Protein AF-A0A2I0R253-F1 (afdb_monomer_lite)

InterPro domains:
  IPR006935 Helicase/UvrB, N-terminal [PF04851] (423-571)
  IPR014001 Helicase superfamily 1/2, ATP-binding domain [PS51192] (435-588)
  IPR014001 Helicase superfamily 1/2, ATP-binding domain [SM00487] (406-597)
  IPR027417 P-loop containing nucleoside triphosphate hydrolase [G3DSA:3.40.50.300] (414-588)
  IPR027417 P-loop containing nucleoside triphosphate hydrolase [SSF52540] (399-573)

Sequence (637 aa):
MSNGITPIVQTYYEISEVKHKEVSSSLDYSDQVFTYLKSMRSAKGMELISLDKLEQLINKYSNADGGKLKDRCLLKGLYKDNFNGADCYKNVPYLFFDIDVKDKDKKKENAHLLRSKTNQIIFEELQKVSVICWRSNSGHGIAGVLYVPQLANYLENDKDLHLQVGKRITSYLSEYLHNVTGIERITFDNAQSKFRQVRFLAQQKEQRFLNSNPFEFTYKVDEKIKTFDNGVKKYKPTNYKGAYGTLTAQFDNDNNILSIAQRCGFSVVLSSGNKVRIKHPFTTSSTSGVIDEAQNVYFNHSGSFSEQKAFSPSQLLCYCELNNDWNEFYKHLNELGYKEEQPTKEAVKSTAKSLLDELKNVNNEDKASEIIFKHCYDLQTLSNEQKQNFIKENCPSDNLKKFFKAYLKLTDYRISYDKSFTIKNYVAEQLESVLNYVDKHNKIILRAETGKGKTTAFIRDFHKYRPDQRLLILLPLTIILEQNRKEYGNKAIYLDGFSDDFEHEDAKTANLVLATYEQGAKLLELSKFDCIVVDEVHQLITANSFKSDAISNLTPHLNSSKVIGLTGTPNAIFKAIGYKLVNIDVAKPKKTKAEIRFSNCAPFDLALSHLKQLTGKALIRLNDIKGIEILKSNWLR

Structure (mmCIF, N/CA/C/O backbone):
data_AF-A0A2I0R253-F1
#
_entry.id   AF-A0A2I0R253-F1
#
loop_
_atom_site.group_PDB
_atom_site.id
_atom_site.type_symbol
_atom_site.label_atom_id
_atom_site.label_alt_id
_atom_site.label_comp_id
_atom_site.label_asym_id
_atom_site.label_entity_id
_atom_site.label_seq_id
_atom_site.pdbx_PDB_ins_code
_atom_site.Cartn_x
_atom_site.Cartn_y
_atom_site.Cartn_z
_atom_site.occupancy
_atom_site.B_iso_or_equiv
_atom_site.auth_seq_id
_atom_site.auth_comp_id
_atom_site.auth_asym_id
_atom_site.auth_atom_id
_atom_site.pdbx_PDB_model_num
ATOM 1 N N . MET A 1 1 ? -11.952 30.105 -5.717 1.00 56.53 1 MET A N 1
ATOM 2 C CA . MET A 1 1 ? -10.770 29.259 -5.449 1.00 56.53 1 MET A CA 1
ATOM 3 C C . MET A 1 1 ? -10.749 27.973 -6.283 1.00 56.53 1 MET A C 1
ATOM 5 O O . MET A 1 1 ? -9.681 27.416 -6.423 1.00 56.53 1 MET A O 1
ATOM 9 N N . SER A 1 2 ? -11.832 27.553 -6.955 1.00 47.84 2 SER A N 1
ATOM 10 C CA . SER A 1 2 ? -11.851 26.341 -7.805 1.00 47.84 2 SER A CA 1
ATOM 11 C C . SER A 1 2 ? -11.497 26.546 -9.292 1.00 47.84 2 SER A C 1
ATOM 13 O O . SER A 1 2 ? -11.591 25.604 -10.084 1.00 47.84 2 SER A O 1
ATOM 15 N N . ASN A 1 3 ? -11.079 27.752 -9.697 1.00 48.84 3 ASN A N 1
ATOM 16 C CA . ASN A 1 3 ? -10.739 28.075 -11.088 1.00 48.84 3 ASN A CA 1
ATOM 17 C C . ASN A 1 3 ? -9.392 27.435 -11.472 1.00 48.84 3 ASN A C 1
ATOM 19 O O . ASN A 1 3 ? -8.364 28.103 -11.478 1.00 48.84 3 ASN A O 1
ATOM 23 N N . GLY A 1 4 ? -9.388 26.129 -11.745 1.00 63.00 4 GLY A N 1
ATOM 24 C CA . GLY A 1 4 ? -8.209 25.428 -12.266 1.00 63.00 4 GLY A CA 1
ATOM 25 C C . GLY A 1 4 ? -8.094 23.946 -11.914 1.00 63.00 4 GLY A C 1
ATOM 26 O O . GLY A 1 4 ? -7.240 23.265 -12.482 1.00 63.00 4 GLY A O 1
ATOM 27 N N . ILE A 1 5 ? -8.934 23.408 -11.021 1.00 82.88 5 ILE A N 1
ATOM 28 C CA . ILE A 1 5 ? -8.888 21.975 -10.700 1.00 82.88 5 ILE A CA 1
ATOM 29 C C . ILE A 1 5 ? -9.599 21.193 -11.798 1.00 82.88 5 ILE A C 1
ATOM 31 O O . ILE A 1 5 ? -10.815 21.278 -11.955 1.00 82.88 5 ILE A O 1
ATOM 35 N N . THR A 1 6 ? -8.824 20.399 -12.534 1.00 87.44 6 THR A N 1
ATOM 36 C CA . THR A 1 6 ? -9.344 19.388 -13.458 1.00 87.44 6 THR A CA 1
ATOM 37 C C . THR A 1 6 ? -9.186 18.015 -12.803 1.00 87.44 6 THR A C 1
ATOM 39 O O . THR A 1 6 ? -8.048 17.571 -12.608 1.00 87.44 6 THR A O 1
ATOM 42 N N . PRO A 1 7 ? -10.286 17.355 -12.401 1.00 90.25 7 PRO A N 1
ATOM 43 C CA . PRO A 1 7 ? -10.220 16.059 -11.736 1.00 90.25 7 PRO A CA 1
ATOM 44 C C . PRO A 1 7 ? -9.782 14.949 -12.696 1.00 90.25 7 PRO A C 1
ATOM 46 O O . PRO A 1 7 ? -10.374 14.765 -13.754 1.00 90.25 7 PRO A O 1
ATOM 49 N N . ILE A 1 8 ? -8.787 14.158 -12.299 1.00 90.81 8 ILE A N 1
ATOM 50 C CA . ILE A 1 8 ? -8.422 12.901 -12.962 1.00 90.81 8 ILE A CA 1
ATOM 51 C C . ILE A 1 8 ? -8.768 11.745 -12.033 1.00 90.81 8 ILE A C 1
ATOM 53 O O . ILE A 1 8 ? -8.298 11.705 -10.891 1.00 90.81 8 ILE A O 1
ATOM 57 N N . VAL A 1 9 ? -9.551 10.790 -12.536 1.00 92.38 9 VAL A N 1
ATOM 58 C CA . VAL A 1 9 ? -9.812 9.523 -11.845 1.00 92.38 9 VAL A CA 1
ATOM 59 C C . VAL A 1 9 ? -8.498 8.773 -11.669 1.00 92.38 9 VAL A C 1
ATOM 61 O O . VAL A 1 9 ? -7.726 8.602 -12.608 1.00 92.38 9 VAL A O 1
ATOM 64 N N . GLN A 1 10 ? -8.229 8.315 -10.453 1.00 89.50 10 GLN A N 1
ATOM 65 C CA . GLN A 1 10 ? -7.072 7.471 -10.203 1.00 89.50 10 GLN A CA 1
ATOM 66 C C . GLN A 1 10 ? -7.415 6.013 -10.517 1.00 89.50 10 GLN A C 1
ATOM 68 O O . GLN A 1 10 ? -8.317 5.451 -9.898 1.00 89.50 10 GLN A O 1
ATOM 73 N N . THR A 1 11 ? -6.661 5.385 -11.417 1.00 89.62 11 THR A N 1
ATOM 74 C CA . THR A 1 11 ? -6.811 3.965 -11.764 1.00 89.62 11 THR A CA 1
ATOM 75 C C . THR A 1 11 ? -5.586 3.144 -11.355 1.00 89.62 11 THR A C 1
ATOM 77 O O . THR A 1 11 ? -4.558 3.677 -10.913 1.00 89.62 11 THR A O 1
ATOM 80 N N . TYR A 1 12 ? -5.731 1.824 -11.401 1.00 87.69 12 TYR A N 1
ATOM 81 C CA . TYR A 1 12 ? -4.661 0.840 -11.297 1.00 87.69 12 TYR A CA 1
ATOM 82 C C . TYR A 1 12 ? -5.039 -0.401 -12.111 1.00 87.69 12 TYR A C 1
ATOM 84 O O . TYR A 1 12 ? -6.218 -0.636 -12.362 1.00 87.69 12 TYR A O 1
ATOM 92 N N . TYR A 1 13 ? -4.055 -1.207 -12.500 1.00 88.25 13 TYR A N 1
ATOM 93 C CA . TYR A 1 13 ? -4.308 -2.476 -13.177 1.00 88.25 13 TYR A CA 1
ATOM 94 C C . TYR A 1 13 ? -4.310 -3.623 -12.173 1.00 88.25 13 TYR A C 1
ATOM 96 O O . TYR A 1 13 ? -3.423 -3.723 -11.324 1.00 88.25 13 TYR A O 1
ATOM 104 N N . GLU A 1 14 ? -5.290 -4.508 -12.288 1.00 90.81 14 GLU A N 1
ATOM 105 C CA . GLU A 1 14 ? -5.308 -5.788 -11.599 1.00 90.81 14 GLU A CA 1
ATOM 106 C C . GLU A 1 14 ? -4.991 -6.898 -12.598 1.00 90.81 14 GLU A C 1
ATOM 108 O O . GLU A 1 14 ? -5.685 -7.058 -13.601 1.00 90.81 14 GLU A O 1
ATOM 113 N N . ILE A 1 15 ? -3.922 -7.649 -12.322 1.00 94.19 15 ILE A N 1
ATOM 114 C CA . ILE A 1 15 ? -3.500 -8.787 -13.139 1.00 94.19 15 ILE A CA 1
ATOM 115 C C . ILE A 1 15 ? -3.883 -10.069 -12.405 1.00 94.19 15 ILE A C 1
ATOM 117 O O . ILE A 1 15 ? -3.300 -10.418 -11.368 1.00 94.19 15 ILE A O 1
ATOM 121 N N . SER A 1 16 ? -4.870 -10.764 -12.955 1.00 92.25 16 SER A N 1
ATOM 122 C CA . SER A 1 16 ? -5.490 -11.958 -12.384 1.00 92.25 16 SER A CA 1
ATOM 123 C C . SER A 1 16 ? -5.415 -13.138 -13.357 1.00 92.25 16 SER A C 1
ATOM 125 O O . SER A 1 16 ? -4.936 -13.004 -14.485 1.00 92.25 16 SER A O 1
ATOM 127 N N . GLU A 1 17 ? -5.828 -14.317 -12.881 1.00 92.75 17 GLU A N 1
ATOM 128 C CA . GLU A 1 17 ? -5.957 -15.539 -13.693 1.00 92.75 17 GLU A CA 1
ATOM 129 C C . GLU A 1 17 ? -4.702 -15.899 -14.506 1.00 92.75 17 GLU A C 1
ATOM 131 O O . GLU A 1 17 ? -4.796 -16.427 -15.614 1.00 92.75 17 GLU A O 1
ATOM 136 N N . VAL A 1 18 ? -3.513 -15.619 -13.958 1.00 95.88 18 VAL A N 1
ATOM 137 C CA . VAL A 1 18 ? -2.270 -16.069 -14.588 1.00 95.88 18 VAL A CA 1
ATOM 138 C C . VAL A 1 18 ? -2.253 -17.590 -14.569 1.00 95.88 18 VAL A C 1
ATOM 140 O O . VAL A 1 18 ? -2.312 -18.204 -13.503 1.00 95.88 18 VAL A O 1
ATOM 143 N N . LYS A 1 19 ? -2.194 -18.183 -15.755 1.00 96.12 19 LYS A N 1
ATOM 144 C CA . LYS A 1 19 ? -2.191 -19.629 -15.963 1.00 96.12 19 LYS A CA 1
ATOM 145 C C . LYS A 1 19 ? -1.259 -19.991 -17.106 1.00 96.12 19 LYS A C 1
ATOM 147 O O . LYS A 1 19 ? -0.932 -19.149 -17.944 1.00 96.12 19 LYS A O 1
ATOM 152 N N . HIS A 1 20 ? -0.868 -21.255 -17.140 1.00 96.50 20 HIS A N 1
ATOM 153 C CA . HIS A 1 20 ? -0.091 -21.824 -18.227 1.00 96.50 20 HIS A CA 1
ATOM 154 C C . HIS A 1 20 ? -0.784 -23.063 -18.792 1.00 96.50 20 HIS A C 1
ATOM 156 O O . HIS A 1 20 ? -1.623 -23.679 -18.134 1.00 96.50 20 HIS A O 1
ATOM 162 N N . LYS A 1 21 ? -0.409 -23.412 -20.015 1.00 94.88 21 LYS A N 1
ATOM 163 C CA . LYS A 1 21 ? -0.632 -24.714 -20.647 1.00 94.88 21 LYS A CA 1
ATOM 164 C C . LYS A 1 21 ? 0.571 -24.998 -21.544 1.00 94.88 21 LYS A C 1
ATOM 166 O O . LYS A 1 21 ? 1.230 -24.052 -21.971 1.00 94.88 21 LYS A O 1
ATOM 171 N N . GLU A 1 22 ? 0.848 -26.254 -21.855 1.00 92.25 22 GLU A N 1
ATOM 172 C CA . GLU A 1 22 ? 1.764 -26.561 -22.958 1.00 92.25 22 GLU A CA 1
ATOM 173 C C . GLU A 1 22 ? 1.151 -26.081 -24.279 1.00 92.25 22 GLU A C 1
ATOM 175 O O . GLU A 1 22 ? -0.074 -26.116 -24.461 1.00 92.25 22 GLU A O 1
ATOM 180 N N . VAL A 1 23 ? 1.989 -25.579 -25.188 1.00 90.62 23 VAL A N 1
ATOM 181 C CA . VAL A 1 23 ? 1.522 -25.204 -26.527 1.00 90.62 23 VAL A CA 1
ATOM 182 C C . VAL A 1 23 ? 0.956 -26.429 -27.249 1.00 90.62 23 VAL A C 1
ATOM 184 O O . VAL A 1 23 ? 1.526 -27.515 -27.220 1.00 90.62 23 VAL A O 1
ATOM 187 N N . SER A 1 24 ? -0.187 -26.257 -27.914 1.00 77.50 24 SER A N 1
ATOM 188 C CA . SER A 1 24 ? -0.878 -27.346 -28.623 1.00 77.50 24 SER A CA 1
ATOM 189 C C . SER A 1 24 ? -0.241 -27.713 -29.966 1.00 77.50 24 SER A C 1
ATOM 191 O O . SER A 1 24 ? -0.562 -28.748 -30.542 1.00 77.50 24 SER A O 1
ATOM 193 N N . SER A 1 25 ? 0.619 -26.845 -30.492 1.00 79.25 25 SER A N 1
ATOM 194 C CA . SER A 1 25 ? 1.336 -27.013 -31.754 1.00 79.25 25 SER A CA 1
ATOM 195 C C . SER A 1 25 ? 2.711 -26.372 -31.633 1.00 79.25 25 SER A C 1
ATOM 197 O O . SER A 1 25 ? 2.841 -25.328 -30.989 1.00 79.25 25 SER A O 1
ATOM 199 N N . SER A 1 26 ? 3.712 -26.966 -32.284 1.00 80.06 26 SER A N 1
ATOM 200 C CA . SER A 1 26 ? 5.068 -26.422 -32.332 1.00 80.06 26 SER A CA 1
ATOM 201 C C . SER A 1 26 ? 5.053 -24.976 -32.823 1.00 80.06 26 SER A C 1
ATOM 203 O O . SER A 1 26 ? 4.457 -24.676 -33.860 1.00 80.06 26 SER A O 1
ATOM 205 N N . LEU A 1 27 ? 5.707 -24.091 -32.076 1.00 87.38 27 LEU A N 1
ATOM 206 C CA . LEU A 1 27 ? 5.866 -22.693 -32.459 1.00 87.38 27 LEU A CA 1
ATOM 207 C C . LEU A 1 27 ? 6.841 -22.575 -33.639 1.00 87.38 27 LEU A C 1
ATOM 209 O O . LEU A 1 27 ? 7.847 -23.281 -33.686 1.00 87.38 27 LEU A O 1
ATOM 213 N N . ASP A 1 28 ? 6.557 -21.662 -34.569 1.00 88.50 28 ASP A N 1
ATOM 214 C CA . ASP A 1 28 ? 7.510 -21.289 -35.615 1.00 88.50 28 ASP A CA 1
ATOM 215 C C . ASP A 1 28 ? 8.568 -20.344 -35.028 1.00 88.50 28 ASP A C 1
ATOM 217 O O . ASP A 1 28 ? 8.261 -19.259 -34.528 1.00 88.50 28 ASP A O 1
ATOM 221 N N . TYR A 1 29 ? 9.824 -20.783 -35.059 1.00 94.31 29 TYR A N 1
ATOM 222 C CA . TYR A 1 29 ? 10.971 -20.054 -34.519 1.00 94.31 29 TYR A CA 1
ATOM 223 C C . TYR A 1 29 ? 11.793 -19.319 -35.577 1.00 94.31 29 TYR A C 1
ATOM 225 O O . TYR A 1 29 ? 12.778 -18.656 -35.221 1.00 94.31 29 TYR A O 1
ATOM 233 N N . SER A 1 30 ? 11.356 -19.365 -36.839 1.00 93.75 30 SER A N 1
ATOM 234 C CA . SER A 1 30 ? 12.007 -18.698 -37.966 1.00 93.75 30 SER A CA 1
ATOM 235 C C . SER A 1 30 ? 11.626 -17.218 -38.093 1.00 93.75 30 SER A C 1
ATOM 237 O O . SER A 1 30 ? 12.399 -16.426 -38.644 1.00 93.75 30 SER A O 1
ATOM 239 N N . ASP A 1 31 ? 10.499 -16.815 -37.503 1.00 92.56 31 ASP A N 1
ATOM 240 C CA . ASP A 1 31 ? 10.031 -15.432 -37.490 1.00 92.56 31 ASP A CA 1
ATOM 241 C C . ASP A 1 31 ? 11.003 -14.490 -36.769 1.00 92.56 31 ASP A C 1
ATOM 243 O O . ASP A 1 31 ? 11.542 -14.783 -35.697 1.00 92.56 31 ASP A O 1
ATOM 247 N N . GLN A 1 32 ? 11.190 -13.296 -37.334 1.00 95.81 32 GLN A N 1
ATOM 248 C CA . GLN A 1 32 ? 11.964 -12.237 -36.692 1.00 95.81 32 GLN A CA 1
ATOM 249 C C . GLN A 1 32 ? 11.194 -11.668 -35.502 1.00 95.81 32 GLN A C 1
ATOM 251 O O . GLN A 1 32 ? 10.124 -11.076 -35.655 1.00 95.81 32 GLN A O 1
ATOM 256 N N . VAL A 1 33 ? 11.765 -11.822 -34.307 1.00 95.19 33 VAL A N 1
ATOM 257 C CA . VAL A 1 33 ? 11.104 -11.464 -33.041 1.00 95.19 33 VAL A CA 1
ATOM 258 C C . VAL A 1 33 ? 11.994 -10.642 -32.108 1.00 95.19 33 VAL A C 1
ATOM 260 O O . VAL A 1 33 ? 11.506 -9.982 -31.190 1.00 95.19 33 VAL A O 1
ATOM 263 N N . PHE A 1 34 ? 13.303 -10.614 -32.347 1.00 96.69 34 PHE A N 1
ATOM 264 C CA . PHE A 1 34 ? 14.238 -9.827 -31.552 1.00 96.69 34 PHE A CA 1
ATOM 265 C C . PHE A 1 34 ? 15.106 -8.945 -32.424 1.00 96.69 34 PHE A C 1
ATOM 267 O O . PHE A 1 34 ? 15.284 -9.178 -33.616 1.00 96.69 34 PHE A O 1
ATOM 274 N N . THR A 1 35 ? 15.691 -7.939 -31.792 1.00 96.50 35 THR A N 1
ATOM 275 C CA . THR A 1 35 ? 16.674 -7.072 -32.424 1.00 96.50 35 THR A CA 1
ATOM 276 C C . THR A 1 35 ? 18.028 -7.286 -31.764 1.00 96.50 35 THR A C 1
ATOM 278 O O . THR A 1 35 ? 18.168 -7.159 -30.549 1.00 96.50 35 THR A O 1
ATOM 281 N N . TYR A 1 36 ? 19.041 -7.614 -32.552 1.00 94.75 36 TYR A N 1
ATOM 282 C CA . TYR A 1 36 ? 20.415 -7.779 -32.110 1.00 94.75 36 TYR A CA 1
ATOM 283 C C . TYR A 1 36 ? 21.228 -6.510 -32.366 1.00 94.75 36 TYR A C 1
ATOM 285 O O . TYR A 1 36 ? 21.250 -5.966 -33.471 1.00 94.75 36 TYR A O 1
ATOM 293 N N . LEU A 1 37 ? 21.932 -6.057 -31.333 1.00 91.12 37 LEU A N 1
ATOM 294 C CA . LEU A 1 37 ? 22.855 -4.935 -31.387 1.00 91.12 37 LEU A CA 1
ATOM 295 C C . LEU A 1 37 ? 24.295 -5.436 -31.315 1.00 91.12 37 LEU A C 1
ATOM 297 O O . LEU A 1 37 ? 24.712 -6.065 -30.337 1.00 91.12 37 LEU A O 1
ATOM 301 N N . LYS A 1 38 ? 25.101 -5.060 -32.315 1.00 86.31 38 LYS A N 1
ATOM 302 C CA . LYS A 1 38 ? 26.558 -5.272 -32.292 1.00 86.31 38 LYS A CA 1
ATOM 303 C C . LYS A 1 38 ? 27.256 -4.455 -31.198 1.00 86.31 38 LYS A C 1
ATOM 305 O O . LYS A 1 38 ? 28.363 -4.805 -30.805 1.00 86.31 38 LYS A O 1
ATOM 310 N N . SER A 1 39 ? 26.619 -3.386 -30.719 1.00 82.94 39 SER A N 1
ATOM 311 C CA . SER A 1 39 ? 27.032 -2.610 -29.552 1.00 82.94 39 SER A CA 1
ATOM 312 C C . SER A 1 39 ? 25.825 -1.895 -28.947 1.00 82.94 39 SER A C 1
ATOM 314 O O . SER A 1 39 ? 25.057 -1.263 -29.664 1.00 82.94 39 SER A O 1
ATOM 316 N N . MET A 1 40 ? 25.699 -1.901 -27.621 1.00 80.94 40 MET A N 1
ATOM 317 C CA . MET A 1 40 ? 24.656 -1.177 -26.886 1.00 80.94 40 MET A CA 1
ATOM 318 C C . MET A 1 40 ? 24.755 0.355 -27.034 1.00 80.94 40 MET A C 1
ATOM 320 O O . MET A 1 40 ? 23.851 1.076 -26.621 1.00 80.94 40 MET A O 1
ATOM 324 N N . ARG A 1 41 ? 25.852 0.867 -27.606 1.00 82.25 41 ARG A N 1
ATOM 325 C CA . ARG A 1 41 ? 26.111 2.307 -27.764 1.00 82.25 41 ARG A CA 1
ATOM 326 C C . ARG A 1 41 ? 25.705 2.858 -29.129 1.00 82.25 41 ARG A C 1
ATOM 328 O O . ARG A 1 41 ? 25.741 4.069 -29.313 1.00 82.25 41 ARG A O 1
ATOM 335 N N . SER A 1 42 ? 25.373 2.003 -30.096 1.00 82.88 42 SER A N 1
ATOM 336 C CA . SER A 1 42 ? 25.087 2.432 -31.465 1.00 82.88 42 SER A CA 1
ATOM 337 C C . SER A 1 42 ? 23.996 1.588 -32.108 1.00 82.88 42 SER A C 1
ATOM 339 O O . SER A 1 42 ? 24.012 0.366 -32.016 1.00 82.88 42 SER A O 1
ATOM 341 N N . ALA A 1 43 ? 23.088 2.248 -32.826 1.00 85.44 43 ALA A N 1
ATOM 342 C CA . ALA A 1 43 ? 22.110 1.587 -33.687 1.00 85.44 43 ALA A CA 1
ATOM 343 C C . ALA A 1 43 ? 22.735 1.080 -35.005 1.00 85.44 43 ALA A C 1
ATOM 345 O O . ALA A 1 43 ? 22.100 0.355 -35.769 1.00 85.44 43 ALA A O 1
ATOM 346 N N . LYS A 1 44 ? 23.996 1.439 -35.299 1.00 85.50 44 LYS A N 1
ATOM 347 C CA . LYS A 1 44 ? 24.677 1.026 -36.529 1.00 85.50 44 LYS A CA 1
ATOM 348 C C . LYS A 1 44 ? 24.918 -0.486 -36.525 1.00 85.50 44 LYS A C 1
ATOM 350 O O . LYS A 1 44 ? 25.606 -1.017 -35.656 1.00 85.50 44 LYS A O 1
ATOM 355 N N . GLY A 1 45 ? 24.406 -1.166 -37.550 1.00 84.12 45 GLY A N 1
ATOM 356 C CA . GLY A 1 45 ? 24.540 -2.619 -37.690 1.00 84.12 45 GLY A CA 1
ATOM 357 C C . GLY A 1 45 ? 23.579 -3.421 -36.811 1.00 84.12 45 GLY A C 1
ATOM 358 O O . GLY A 1 45 ? 23.890 -4.567 -36.490 1.00 84.12 45 GLY A O 1
ATOM 359 N N . MET A 1 46 ? 22.462 -2.804 -36.415 1.00 91.94 46 MET A N 1
ATOM 360 C CA . MET A 1 46 ? 21.298 -3.466 -35.836 1.00 91.94 46 MET A CA 1
ATOM 361 C C . MET A 1 46 ? 20.717 -4.497 -36.815 1.00 91.94 46 MET A C 1
ATOM 363 O O . MET A 1 46 ? 20.606 -4.224 -38.009 1.00 91.94 46 MET A O 1
ATOM 367 N N . GLU A 1 47 ? 20.367 -5.676 -36.310 1.00 94.94 47 GLU A N 1
ATOM 368 C CA . GLU A 1 47 ? 19.889 -6.811 -37.108 1.00 94.94 47 GLU A CA 1
ATOM 369 C C . GLU A 1 47 ? 18.624 -7.389 -36.471 1.00 94.94 47 GLU A C 1
ATOM 371 O O . GLU A 1 47 ? 18.597 -7.628 -35.265 1.00 94.94 47 GLU A O 1
ATOM 376 N N . LEU A 1 48 ? 17.575 -7.619 -37.260 1.00 96.56 48 LEU A N 1
ATOM 377 C CA . LEU A 1 48 ? 16.397 -8.349 -36.793 1.00 96.56 48 LEU A CA 1
ATOM 378 C C . LEU A 1 48 ? 16.694 -9.847 -36.856 1.00 96.56 48 LEU A C 1
ATOM 380 O O . LEU A 1 48 ? 17.150 -10.347 -37.883 1.00 96.56 48 LEU A O 1
ATOM 384 N N . ILE A 1 49 ? 16.449 -10.558 -35.761 1.00 97.12 49 ILE A N 1
ATOM 385 C CA . ILE A 1 49 ? 16.794 -11.969 -35.621 1.00 97.12 49 ILE A CA 1
ATOM 386 C C . ILE A 1 49 ? 15.594 -12.798 -35.162 1.00 97.12 49 ILE A C 1
ATOM 388 O O . ILE A 1 49 ? 14.697 -12.312 -34.464 1.00 97.12 49 ILE A O 1
ATOM 392 N N . SER A 1 50 ? 15.619 -14.070 -35.540 1.00 97.62 50 SER A N 1
ATOM 393 C CA . SER A 1 50 ? 14.663 -15.081 -35.108 1.00 97.62 50 SER A CA 1
ATOM 394 C C . SER A 1 50 ? 15.115 -15.808 -33.839 1.00 97.62 50 SER A C 1
ATOM 396 O O . SER A 1 50 ? 16.228 -15.593 -33.339 1.00 97.62 50 SER A O 1
ATOM 398 N N . LEU A 1 51 ? 14.259 -16.686 -33.316 1.00 96.56 51 LEU A N 1
ATOM 399 C CA . LEU A 1 51 ? 14.609 -17.565 -32.200 1.00 96.56 51 LEU A CA 1
ATOM 400 C C . LEU A 1 51 ? 15.656 -18.611 -32.607 1.00 96.56 51 LEU A C 1
ATOM 402 O O . LEU A 1 51 ? 16.594 -18.839 -31.842 1.00 96.56 51 LEU A O 1
ATOM 406 N N . ASP A 1 52 ? 15.591 -19.140 -33.832 1.00 96.56 52 ASP A N 1
ATOM 407 C CA . ASP A 1 52 ? 16.631 -20.034 -34.372 1.00 96.56 52 ASP A CA 1
ATOM 408 C C . ASP A 1 52 ? 18.002 -19.350 -34.379 1.00 96.56 52 ASP A C 1
ATOM 410 O O . ASP A 1 52 ? 19.032 -19.911 -33.987 1.00 96.56 52 ASP A O 1
ATOM 414 N N . LYS A 1 53 ? 18.027 -18.079 -34.794 1.00 96.50 53 LYS A N 1
ATOM 415 C CA . LYS A 1 53 ? 19.254 -17.286 -34.789 1.00 96.50 53 LYS A CA 1
ATOM 416 C C . LYS A 1 53 ? 19.737 -17.010 -33.366 1.00 96.50 53 LYS A C 1
ATOM 418 O O . LYS A 1 53 ? 20.948 -17.015 -33.138 1.00 96.50 53 LYS A O 1
ATOM 423 N N . LEU A 1 54 ? 18.828 -16.789 -32.413 1.00 95.75 54 LEU A N 1
ATOM 424 C CA . LEU A 1 54 ? 19.170 -16.640 -30.998 1.00 95.75 54 LEU A CA 1
ATOM 425 C C . LEU A 1 54 ? 19.846 -17.902 -30.445 1.00 95.75 54 LEU A C 1
ATOM 427 O O . LEU A 1 54 ? 20.892 -17.781 -29.806 1.00 95.75 54 LEU A O 1
ATOM 431 N N . GLU A 1 55 ? 19.309 -19.092 -30.717 1.00 96.75 55 GLU A N 1
ATOM 432 C CA . GLU A 1 55 ? 19.923 -20.360 -30.303 1.00 96.75 55 GLU A CA 1
ATOM 433 C C . GLU A 1 55 ? 21.361 -20.476 -30.836 1.00 96.75 55 GLU A C 1
ATOM 435 O O . GLU A 1 55 ? 22.306 -20.721 -30.078 1.00 96.75 55 GLU A O 1
ATOM 440 N N . GLN A 1 56 ? 21.558 -20.204 -32.132 1.00 96.00 56 GLN A N 1
ATOM 441 C CA . GLN A 1 56 ? 22.890 -20.205 -32.744 1.00 96.00 56 GLN A CA 1
ATOM 442 C C . GLN A 1 56 ? 23.837 -19.208 -32.069 1.00 96.00 56 GLN A C 1
ATOM 444 O O . GLN A 1 56 ? 25.009 -19.522 -31.856 1.00 96.00 56 GLN A O 1
ATOM 449 N N . LEU A 1 57 ? 23.355 -18.003 -31.750 1.00 93.31 57 LEU A N 1
ATOM 450 C CA . LEU A 1 57 ? 24.152 -16.978 -31.080 1.00 93.31 57 LEU A CA 1
ATOM 451 C C . LEU A 1 57 ? 24.529 -17.395 -29.655 1.00 93.31 57 LEU A C 1
ATOM 453 O O . LEU A 1 57 ? 25.679 -17.195 -29.276 1.00 93.31 57 LEU A O 1
ATOM 457 N N . ILE A 1 58 ? 23.609 -17.991 -28.888 1.00 93.75 58 ILE A N 1
ATOM 458 C CA . ILE A 1 58 ? 23.880 -18.506 -27.534 1.00 93.75 58 ILE A CA 1
ATOM 459 C C . ILE A 1 58 ? 24.981 -19.568 -27.583 1.00 93.75 58 ILE A C 1
ATOM 461 O O . ILE A 1 58 ? 25.949 -19.484 -26.829 1.00 93.75 58 ILE A O 1
ATOM 465 N N . ASN A 1 59 ? 24.864 -20.530 -28.500 1.00 95.25 59 ASN A N 1
ATOM 466 C CA . ASN A 1 59 ? 25.789 -21.659 -28.596 1.00 95.25 59 ASN A CA 1
ATOM 467 C C . ASN A 1 59 ? 27.165 -21.279 -29.158 1.00 95.25 59 ASN A C 1
ATOM 469 O O . ASN A 1 59 ? 28.165 -21.893 -28.797 1.00 95.25 59 ASN A O 1
ATOM 473 N N . LYS A 1 60 ? 27.239 -20.260 -30.024 1.00 91.69 60 LYS A N 1
ATOM 474 C CA . LYS A 1 60 ? 28.505 -19.763 -30.591 1.00 91.69 60 LYS A CA 1
ATOM 475 C C . LYS A 1 60 ? 29.171 -18.682 -29.738 1.00 91.69 60 LYS A C 1
ATOM 477 O O . LYS A 1 60 ? 30.287 -18.273 -30.053 1.00 91.69 60 LYS A O 1
ATOM 482 N N . TYR A 1 61 ? 28.509 -18.171 -28.699 1.00 88.31 61 TYR A N 1
ATOM 483 C CA . TYR A 1 61 ? 29.051 -17.071 -27.906 1.00 88.31 61 TYR A CA 1
ATOM 484 C C . TYR A 1 61 ? 30.302 -17.502 -27.130 1.00 88.31 61 TYR A C 1
ATOM 486 O O . TYR A 1 61 ? 30.256 -18.403 -26.293 1.00 88.31 61 TYR A O 1
ATOM 494 N N . SER A 1 62 ? 31.405 -16.780 -27.340 1.00 84.75 62 SER A N 1
ATOM 495 C CA . SER A 1 62 ? 32.660 -16.969 -26.614 1.00 84.75 62 SER A CA 1
ATOM 496 C C . SER A 1 62 ? 33.091 -15.692 -25.898 1.00 84.75 62 SER A C 1
ATOM 498 O O . SER A 1 62 ? 33.077 -14.597 -26.470 1.00 84.75 62 SER A O 1
ATOM 500 N N . ASN A 1 63 ? 33.537 -15.828 -24.643 1.00 80.56 63 ASN A N 1
ATOM 501 C CA . ASN A 1 63 ? 34.139 -14.712 -23.912 1.00 80.56 63 ASN A CA 1
ATOM 502 C C . ASN A 1 63 ? 35.493 -14.289 -24.510 1.00 80.56 63 ASN A C 1
ATOM 504 O O . ASN A 1 63 ? 35.872 -13.129 -24.348 1.00 80.56 63 ASN A O 1
ATOM 508 N N . ALA A 1 64 ? 36.180 -15.178 -25.243 1.00 73.88 64 ALA A N 1
ATOM 509 C CA . ALA A 1 64 ? 37.435 -14.866 -25.933 1.00 73.88 64 ALA A CA 1
ATOM 510 C C . ALA A 1 64 ? 37.264 -13.755 -26.985 1.00 73.88 64 ALA A C 1
ATOM 512 O O . ALA A 1 64 ? 38.180 -12.974 -27.224 1.00 73.88 64 ALA A O 1
ATOM 513 N N . ASP A 1 65 ? 36.051 -13.586 -27.520 1.00 66.31 65 ASP A N 1
ATOM 514 C CA . ASP A 1 65 ? 35.718 -12.508 -28.450 1.00 66.31 65 ASP A CA 1
ATOM 515 C C . ASP A 1 65 ? 35.480 -11.163 -27.743 1.00 66.31 65 ASP A C 1
ATOM 517 O O . ASP A 1 65 ? 34.731 -10.332 -28.254 1.00 66.31 65 ASP A O 1
ATOM 521 N N . GLY A 1 66 ? 36.059 -10.926 -26.566 1.00 65.06 66 GLY A N 1
ATOM 522 C CA . GLY A 1 66 ? 35.901 -9.693 -25.785 1.00 65.06 66 GLY A CA 1
ATOM 523 C C . GLY A 1 66 ? 34.673 -9.653 -24.866 1.00 65.06 66 GLY A C 1
ATOM 524 O O . GLY A 1 66 ? 34.412 -8.622 -24.255 1.00 65.06 66 GLY A O 1
ATOM 525 N N . GLY A 1 67 ? 33.916 -10.748 -24.737 1.00 69.00 67 GLY A N 1
ATOM 526 C CA . GLY A 1 67 ? 32.857 -10.910 -23.728 1.00 69.00 67 GLY A CA 1
ATOM 527 C C . GLY A 1 67 ? 31.883 -9.723 -23.605 1.00 69.00 67 GLY A C 1
ATOM 528 O O . GLY A 1 67 ? 31.365 -9.213 -24.606 1.00 69.00 67 GLY A O 1
ATOM 529 N N . LYS A 1 68 ? 31.648 -9.269 -22.362 1.00 60.75 68 LYS A N 1
ATOM 530 C CA . LYS A 1 68 ? 30.836 -8.074 -22.054 1.00 60.75 68 LYS A CA 1
ATOM 531 C C . LYS A 1 68 ? 31.453 -6.765 -22.569 1.00 60.75 68 LYS A C 1
ATOM 533 O O . LYS A 1 68 ? 30.705 -5.824 -22.776 1.00 60.75 68 LYS A O 1
ATOM 538 N N . LEU A 1 69 ? 32.765 -6.697 -22.823 1.00 58.41 69 LEU A N 1
ATOM 539 C CA . LEU A 1 69 ? 33.451 -5.465 -23.251 1.00 58.41 69 LEU A CA 1
ATOM 540 C C . LEU A 1 69 ? 33.062 -5.019 -24.668 1.00 58.41 69 LEU A C 1
ATOM 542 O O . LEU A 1 69 ? 33.221 -3.849 -25.002 1.00 58.41 69 LEU A O 1
ATOM 546 N N . LYS A 1 70 ? 32.535 -5.926 -25.503 1.00 68.50 70 LYS A N 1
ATOM 547 C CA . LYS A 1 70 ? 31.985 -5.564 -26.821 1.00 68.50 70 LYS A CA 1
ATOM 548 C C . LYS A 1 70 ? 30.561 -4.998 -26.759 1.00 68.50 70 LYS A C 1
ATOM 550 O O . LYS A 1 70 ? 30.034 -4.617 -27.797 1.00 68.50 70 LYS A O 1
ATOM 555 N N . ASP A 1 71 ? 29.930 -4.958 -25.581 1.00 73.06 71 ASP A N 1
ATOM 556 C CA . ASP A 1 71 ? 28.582 -4.415 -25.368 1.00 73.06 71 ASP A CA 1
ATOM 557 C C . ASP A 1 71 ? 27.504 -5.003 -26.320 1.00 73.06 71 ASP A C 1
ATOM 559 O O . ASP A 1 71 ? 26.506 -4.349 -26.605 1.00 73.06 71 ASP A O 1
ATOM 563 N N . ARG A 1 72 ? 27.680 -6.231 -26.837 1.00 85.56 72 ARG A N 1
ATOM 564 C CA . ARG A 1 72 ? 26.716 -6.898 -27.741 1.00 85.56 72 ARG A CA 1
ATOM 565 C C . ARG A 1 72 ? 25.483 -7.349 -26.966 1.00 85.56 72 ARG A C 1
ATOM 567 O O . ARG A 1 72 ? 25.631 -8.056 -25.969 1.00 85.56 72 ARG A O 1
ATOM 574 N N . CYS A 1 73 ? 24.284 -7.003 -27.424 1.00 89.19 73 CYS A N 1
ATOM 575 C CA . CYS A 1 73 ? 23.059 -7.338 -26.701 1.00 89.19 73 CYS A CA 1
ATOM 576 C C . CYS A 1 73 ? 21.857 -7.599 -27.608 1.00 89.19 73 CYS A C 1
ATOM 578 O O . CYS A 1 73 ? 21.841 -7.267 -28.790 1.00 89.19 73 CYS A O 1
ATOM 580 N N . LEU A 1 74 ? 20.851 -8.225 -27.015 1.00 92.75 74 LEU A N 1
ATOM 581 C CA . LEU A 1 74 ? 19.550 -8.511 -27.591 1.00 92.75 74 LEU A CA 1
ATOM 582 C C . LEU A 1 74 ? 18.526 -7.552 -27.004 1.00 92.75 74 LEU A C 1
ATOM 584 O O . LEU A 1 74 ? 18.559 -7.261 -25.804 1.00 92.75 74 LEU A O 1
ATOM 588 N N . LEU A 1 75 ? 17.597 -7.119 -27.841 1.00 93.94 75 LEU A N 1
ATOM 589 C CA . LEU A 1 75 ? 16.414 -6.374 -27.455 1.00 93.94 75 LEU A CA 1
ATOM 590 C C . LEU A 1 75 ? 15.174 -7.198 -27.769 1.00 93.94 75 LEU A C 1
ATOM 592 O O . LEU A 1 75 ? 15.029 -7.725 -28.875 1.00 93.94 75 LEU A O 1
ATOM 596 N N . LYS A 1 76 ? 14.268 -7.273 -26.794 1.00 94.62 76 LYS A N 1
ATOM 597 C CA . LYS A 1 76 ? 12.927 -7.814 -27.010 1.00 94.62 76 LYS A CA 1
ATOM 598 C C . LYS A 1 76 ? 12.129 -6.873 -27.912 1.00 94.62 76 LYS A C 1
ATOM 600 O O . LYS A 1 76 ? 11.889 -5.738 -27.512 1.00 94.62 76 LYS A O 1
ATOM 605 N N . GLY A 1 77 ? 11.656 -7.370 -29.053 1.00 95.62 77 GLY A N 1
ATOM 606 C CA . GLY A 1 77 ? 10.869 -6.598 -30.011 1.00 95.62 77 GLY A CA 1
ATOM 607 C C . GLY A 1 77 ? 11.661 -6.179 -31.245 1.00 95.62 77 GLY A C 1
ATOM 608 O O . GLY A 1 77 ? 12.878 -6.381 -31.339 1.00 95.62 77 GLY A O 1
ATOM 609 N N . LEU A 1 78 ? 10.944 -5.601 -32.204 1.00 96.25 78 LEU A N 1
ATOM 610 C CA . LEU A 1 78 ? 11.501 -5.105 -33.454 1.00 96.25 78 LEU A CA 1
ATOM 611 C C . LEU A 1 78 ? 11.655 -3.590 -33.373 1.00 96.25 78 LEU A C 1
ATOM 613 O O . LEU A 1 78 ? 10.679 -2.858 -33.187 1.00 96.25 78 LEU A O 1
ATOM 617 N N . TYR A 1 79 ? 12.895 -3.135 -33.514 1.00 94.81 79 TYR A N 1
ATOM 618 C CA . TYR A 1 79 ? 13.258 -1.725 -33.447 1.00 94.81 79 TYR A CA 1
ATOM 619 C C . TYR A 1 79 ? 13.653 -1.207 -34.827 1.00 94.81 79 TYR A C 1
ATOM 621 O O . TYR A 1 79 ? 14.191 -1.954 -35.649 1.00 94.81 79 TYR A O 1
ATOM 629 N N . LYS A 1 80 ? 13.387 0.074 -35.085 1.00 89.88 80 LYS A N 1
ATOM 630 C CA . LYS A 1 80 ? 13.761 0.750 -36.330 1.00 89.88 80 LYS A CA 1
ATOM 631 C C . LYS A 1 80 ? 14.469 2.064 -36.012 1.00 89.88 80 LYS A C 1
ATOM 633 O O . LYS A 1 80 ? 14.074 2.754 -35.083 1.00 89.88 80 LYS A O 1
ATOM 638 N N . ASP A 1 81 ? 15.501 2.392 -36.790 1.00 87.62 81 ASP A N 1
ATOM 639 C CA . ASP A 1 81 ? 16.293 3.635 -36.750 1.00 87.62 81 ASP A CA 1
ATOM 640 C C . ASP A 1 81 ? 17.131 3.855 -35.469 1.00 87.62 81 ASP A C 1
ATOM 642 O O . ASP A 1 81 ? 18.292 4.262 -35.548 1.00 87.62 81 ASP A O 1
ATOM 646 N N . ASN A 1 82 ? 16.595 3.535 -34.291 1.00 89.44 82 ASN A N 1
ATOM 647 C CA . ASN A 1 82 ? 17.257 3.620 -32.993 1.00 89.44 82 ASN A CA 1
ATOM 648 C C . ASN A 1 82 ? 16.737 2.506 -32.054 1.00 89.44 82 ASN A C 1
ATOM 650 O O . ASN A 1 82 ? 16.085 1.569 -32.506 1.00 89.44 82 ASN A O 1
ATOM 654 N N . PHE A 1 83 ? 17.089 2.527 -30.765 1.00 88.19 83 PHE A N 1
ATOM 655 C CA . PHE A 1 83 ? 16.847 1.416 -29.838 1.00 88.19 83 PHE A CA 1
ATOM 656 C C . PHE A 1 83 ? 16.190 1.813 -28.510 1.00 88.19 83 PHE A C 1
ATOM 658 O O . PHE A 1 83 ? 16.248 1.035 -27.552 1.00 88.19 83 PHE A O 1
ATOM 665 N N . ASN A 1 84 ? 15.600 3.002 -28.387 1.00 86.38 84 ASN A N 1
ATOM 666 C CA . ASN A 1 84 ? 14.801 3.379 -27.217 1.00 86.38 84 ASN A CA 1
ATOM 667 C C . ASN A 1 84 ? 13.421 2.728 -27.288 1.00 86.38 84 ASN A C 1
ATOM 669 O O . ASN A 1 84 ? 12.991 2.291 -28.344 1.00 86.38 84 ASN A O 1
ATOM 673 N N . GLY A 1 85 ? 12.695 2.684 -26.169 1.00 85.19 85 GLY A N 1
ATOM 674 C CA . GLY A 1 85 ? 11.364 2.066 -26.131 1.00 85.19 85 GLY A CA 1
ATOM 675 C C . GLY A 1 85 ? 10.395 2.612 -27.193 1.00 85.19 85 GLY A C 1
ATOM 676 O O . GLY A 1 85 ? 9.717 1.825 -27.843 1.00 85.19 85 GLY A O 1
ATOM 677 N N . ALA A 1 86 ? 10.434 3.923 -27.458 1.00 87.81 86 ALA A N 1
ATOM 678 C CA . ALA A 1 86 ? 9.645 4.582 -28.506 1.00 87.81 86 ALA A CA 1
ATOM 679 C C . ALA A 1 86 ? 9.994 4.145 -29.945 1.00 87.81 86 ALA A C 1
ATOM 681 O O . ALA A 1 86 ? 9.169 4.302 -30.836 1.00 87.81 86 ALA A O 1
ATOM 682 N N . ASP A 1 87 ? 11.187 3.582 -30.161 1.00 91.69 87 ASP A N 1
ATOM 683 C CA . ASP A 1 87 ? 11.659 3.101 -31.466 1.00 91.69 87 ASP A CA 1
ATOM 684 C C . ASP A 1 87 ? 11.227 1.639 -31.737 1.00 91.69 87 ASP A C 1
ATOM 686 O O . ASP A 1 87 ? 11.476 1.093 -32.816 1.00 91.69 87 ASP A O 1
ATOM 690 N N . CYS A 1 88 ? 10.588 0.981 -30.756 1.00 93.69 88 CYS A N 1
ATOM 691 C CA . CYS A 1 88 ? 9.994 -0.348 -30.905 1.00 93.69 88 CYS A CA 1
ATOM 692 C C . CYS A 1 88 ? 8.675 -0.236 -31.678 1.00 93.69 88 CYS A C 1
ATOM 694 O O . CYS A 1 88 ? 7.644 0.128 -31.111 1.00 93.69 88 CYS A O 1
ATOM 696 N N . TYR A 1 89 ? 8.701 -0.553 -32.971 1.00 93.75 89 TYR A N 1
ATOM 697 C CA . TYR A 1 89 ? 7.519 -0.442 -33.833 1.00 93.75 89 TYR A CA 1
ATOM 698 C C . TYR A 1 89 ? 6.623 -1.686 -33.777 1.00 93.75 89 TYR A C 1
ATOM 700 O O . TYR A 1 89 ? 5.449 -1.616 -34.136 1.00 93.75 89 TYR A O 1
ATOM 708 N N . LYS A 1 90 ? 7.165 -2.829 -33.337 1.00 94.81 90 LYS A N 1
ATOM 709 C CA . LYS A 1 90 ? 6.408 -4.068 -33.140 1.00 94.81 90 LYS A CA 1
ATOM 710 C C . LYS A 1 90 ? 6.945 -4.827 -31.935 1.00 94.81 90 LYS A C 1
ATOM 712 O O . LYS A 1 90 ? 8.101 -5.252 -31.910 1.00 94.81 90 LYS A O 1
ATOM 717 N N . ASN A 1 91 ? 6.081 -5.023 -30.946 1.00 94.62 91 ASN A N 1
ATOM 718 C CA . ASN A 1 91 ? 6.381 -5.868 -29.803 1.00 94.62 91 ASN A CA 1
ATOM 719 C C . ASN A 1 91 ? 6.077 -7.343 -30.108 1.00 94.62 91 ASN A C 1
ATOM 721 O O . ASN A 1 91 ? 5.486 -7.674 -31.135 1.00 94.62 91 ASN A O 1
ATOM 725 N N . VAL A 1 92 ? 6.523 -8.241 -29.231 1.00 95.62 92 VAL A N 1
ATOM 726 C CA . VAL A 1 92 ? 6.580 -9.682 -29.510 1.00 95.62 92 VAL A CA 1
ATOM 727 C C . VAL A 1 92 ? 6.053 -10.531 -28.355 1.00 95.62 92 VAL A C 1
ATOM 729 O O . VAL A 1 92 ? 6.096 -10.080 -27.204 1.00 95.62 92 VAL A O 1
ATOM 732 N N . PRO A 1 93 ? 5.578 -11.761 -28.640 1.00 96.75 93 PRO A N 1
ATOM 733 C CA . PRO A 1 93 ? 4.886 -12.622 -27.681 1.00 96.75 93 PRO A CA 1
ATOM 734 C C . PRO A 1 93 ? 5.843 -13.361 -26.731 1.00 96.75 93 PRO A C 1
ATOM 736 O O . PRO A 1 93 ? 5.649 -14.533 -26.426 1.00 96.75 93 PRO A O 1
ATOM 739 N N . TYR A 1 94 ? 6.908 -12.705 -26.277 1.00 97.38 94 TYR A N 1
ATOM 740 C CA . TYR A 1 94 ? 7.948 -13.332 -25.462 1.00 97.38 94 TYR A CA 1
ATOM 741 C C . TYR A 1 94 ? 8.253 -12.508 -24.223 1.00 97.38 94 TYR A C 1
ATOM 743 O O . TYR A 1 94 ? 8.072 -11.302 -24.242 1.00 97.38 94 TYR A O 1
ATOM 751 N N . LEU A 1 95 ? 8.744 -13.121 -23.152 1.00 97.50 95 LEU A N 1
ATOM 752 C CA . LEU A 1 95 ? 9.202 -12.422 -21.949 1.00 97.50 95 LEU A CA 1
ATOM 753 C C . LEU A 1 95 ? 10.576 -12.955 -21.555 1.00 97.50 95 LEU A C 1
ATOM 755 O O . LEU A 1 95 ? 10.704 -14.143 -21.265 1.00 97.50 95 LEU A O 1
ATOM 759 N N . PHE A 1 96 ? 11.600 -12.099 -21.526 1.00 97.06 96 PHE A N 1
ATOM 760 C CA . PHE A 1 96 ? 12.868 -12.488 -20.920 1.00 97.06 96 PHE A CA 1
ATOM 761 C C . PHE A 1 96 ? 12.724 -12.596 -19.406 1.00 97.06 96 PHE A C 1
ATOM 763 O O . PHE A 1 96 ? 11.992 -11.838 -18.770 1.00 97.06 96 PHE A O 1
ATOM 770 N N . PHE A 1 97 ? 13.472 -13.526 -18.826 1.00 96.50 97 PHE A N 1
ATOM 771 C CA . PHE A 1 97 ? 13.660 -13.616 -17.387 1.00 96.50 97 PHE A CA 1
ATOM 772 C C . PHE A 1 97 ? 15.137 -13.798 -17.054 1.00 96.50 97 PHE A C 1
ATOM 774 O O . PHE A 1 97 ? 15.932 -14.266 -17.875 1.00 96.50 97 PHE A O 1
ATOM 781 N N . ASP A 1 98 ? 15.498 -13.419 -15.833 1.00 94.50 98 ASP A N 1
ATOM 782 C CA . ASP A 1 98 ? 16.839 -13.593 -15.291 1.00 94.50 98 ASP A CA 1
ATOM 783 C C . ASP A 1 98 ? 16.757 -13.912 -13.802 1.00 94.50 98 ASP A C 1
ATOM 785 O O . ASP A 1 98 ? 15.920 -13.365 -13.080 1.00 94.50 98 ASP A O 1
ATOM 789 N N . ILE A 1 99 ? 17.621 -14.817 -13.367 1.00 95.06 99 ILE A N 1
ATOM 790 C CA . ILE A 1 99 ? 17.760 -15.273 -11.992 1.00 95.06 99 ILE A CA 1
ATOM 791 C C . ILE A 1 99 ? 19.217 -15.053 -11.611 1.00 95.06 99 ILE A C 1
ATOM 793 O O . ILE A 1 99 ? 20.118 -15.797 -12.017 1.00 95.06 99 ILE A O 1
ATOM 797 N N . ASP A 1 100 ? 19.433 -14.017 -10.810 1.00 91.94 100 ASP A N 1
ATOM 798 C CA . ASP A 1 100 ? 20.722 -13.731 -10.205 1.00 91.94 100 ASP A CA 1
ATOM 799 C C . ASP A 1 100 ? 20.928 -14.601 -8.959 1.00 91.94 100 ASP A C 1
ATOM 801 O O . ASP A 1 100 ? 20.020 -14.772 -8.147 1.00 91.94 100 ASP A O 1
ATOM 805 N N . VAL A 1 101 ? 22.143 -15.125 -8.788 1.00 92.06 101 VAL A N 1
ATOM 806 C CA . VAL A 1 101 ? 22.544 -15.910 -7.609 1.00 92.06 101 VAL A CA 1
ATOM 807 C C . VAL A 1 101 ? 23.701 -15.192 -6.924 1.00 92.06 101 VAL A C 1
ATOM 809 O O . VAL A 1 101 ? 24.785 -15.065 -7.501 1.00 92.06 101 VAL A O 1
ATOM 812 N N . LYS A 1 102 ? 23.459 -14.667 -5.717 1.00 88.06 102 LYS A N 1
ATOM 813 C CA . LYS A 1 102 ? 24.417 -13.860 -4.945 1.00 88.06 102 LYS A CA 1
ATOM 814 C C . LYS A 1 102 ? 24.305 -14.169 -3.455 1.00 88.06 102 LYS A C 1
ATOM 816 O O . LYS A 1 102 ? 23.213 -14.163 -2.893 1.00 88.06 102 LYS A O 1
ATOM 821 N N . ASP A 1 103 ? 25.453 -14.342 -2.815 1.00 84.19 103 ASP A N 1
ATOM 822 C CA . ASP A 1 103 ? 25.573 -14.446 -1.361 1.00 84.19 103 ASP A CA 1
ATOM 823 C C . ASP A 1 103 ? 26.730 -13.544 -0.917 1.00 84.19 103 ASP A C 1
ATOM 825 O O . ASP A 1 103 ? 27.895 -13.934 -0.933 1.00 84.19 103 ASP A O 1
ATOM 829 N N . LYS A 1 104 ? 26.420 -12.263 -0.691 1.00 79.50 104 LYS A N 1
ATOM 830 C CA . LYS A 1 104 ? 27.370 -11.242 -0.222 1.00 79.50 104 LYS A CA 1
ATOM 831 C C . LYS A 1 104 ? 26.738 -10.467 0.928 1.00 79.50 104 LYS A C 1
ATOM 833 O O . LYS A 1 104 ? 25.534 -10.220 0.884 1.00 79.50 104 LYS A O 1
ATOM 838 N N . ASP A 1 105 ? 27.557 -9.966 1.854 1.00 62.62 105 ASP A N 1
ATOM 839 C CA . ASP A 1 105 ? 27.135 -9.274 3.090 1.00 62.62 105 ASP A CA 1
ATOM 840 C C . ASP A 1 105 ? 26.100 -8.150 2.892 1.00 62.62 105 ASP A C 1
ATOM 842 O O . ASP A 1 105 ? 25.324 -7.848 3.791 1.00 62.62 105 ASP A O 1
ATOM 846 N N . LYS A 1 106 ? 26.063 -7.523 1.707 1.00 61.22 106 LYS A N 1
ATOM 847 C CA . LYS A 1 106 ? 25.150 -6.413 1.378 1.00 61.22 106 LYS A CA 1
ATOM 848 C C . LYS A 1 106 ? 23.925 -6.806 0.544 1.00 61.22 106 LYS A C 1
ATOM 850 O O . LYS A 1 106 ? 23.018 -5.993 0.398 1.00 61.22 106 LYS A O 1
ATOM 855 N N . LYS A 1 107 ? 23.908 -7.993 -0.075 1.00 67.81 107 LYS A N 1
ATOM 856 C CA . LYS A 1 107 ? 22.795 -8.448 -0.926 1.00 67.81 107 LYS A CA 1
ATOM 857 C C . LYS A 1 107 ? 22.810 -9.973 -1.052 1.00 67.81 107 LYS A C 1
ATOM 859 O O . LYS A 1 107 ? 23.675 -10.531 -1.731 1.00 67.81 107 LYS A O 1
ATOM 864 N N . LYS A 1 108 ? 21.818 -10.619 -0.441 1.00 83.19 108 LYS A N 1
ATOM 865 C CA . LYS A 1 108 ? 21.551 -12.054 -0.567 1.00 83.19 108 LYS A CA 1
ATOM 866 C C . LYS A 1 108 ? 20.376 -12.254 -1.521 1.00 83.19 108 LYS A C 1
ATOM 868 O O . LYS A 1 108 ? 19.297 -11.723 -1.285 1.00 83.19 108 LYS A O 1
ATOM 873 N N . GLU A 1 109 ? 20.601 -12.959 -2.622 1.00 87.12 109 GLU A N 1
ATOM 874 C CA . GLU A 1 109 ? 19.626 -13.151 -3.700 1.00 87.12 109 GLU A CA 1
ATOM 875 C C . GLU A 1 109 ? 19.739 -14.593 -4.205 1.00 87.12 109 GLU A C 1
ATOM 877 O O . GLU A 1 109 ? 20.794 -14.995 -4.695 1.00 87.12 109 GLU A O 1
ATOM 882 N N . ASN A 1 110 ? 18.679 -15.388 -4.021 1.00 92.94 110 ASN A N 1
ATOM 883 C CA . ASN A 1 110 ? 18.615 -16.808 -4.399 1.00 92.94 110 ASN A CA 1
ATOM 884 C C . ASN A 1 110 ? 19.816 -17.653 -3.926 1.00 92.94 110 ASN A C 1
ATOM 886 O O . ASN A 1 110 ? 20.265 -18.554 -4.631 1.00 92.94 110 ASN A O 1
ATOM 890 N N . ALA A 1 111 ? 20.364 -17.377 -2.737 1.00 92.25 111 ALA A N 1
ATOM 891 C CA . ALA A 1 111 ? 21.582 -18.034 -2.246 1.00 92.25 111 ALA A CA 1
ATOM 892 C C . ALA A 1 111 ? 21.459 -19.570 -2.149 1.00 92.25 111 ALA A C 1
ATOM 894 O O . ALA A 1 111 ? 22.452 -20.280 -2.297 1.00 92.25 111 ALA A O 1
ATOM 895 N N . HIS A 1 112 ? 20.244 -20.107 -1.981 1.00 89.56 112 HIS A N 1
ATOM 896 C CA . HIS A 1 112 ? 19.993 -21.551 -2.021 1.00 89.56 112 HIS A CA 1
ATOM 897 C C . HIS A 1 112 ? 20.364 -22.192 -3.377 1.00 89.56 112 HIS A C 1
ATOM 899 O O . HIS A 1 112 ? 20.694 -23.378 -3.420 1.00 89.56 112 HIS A O 1
ATOM 905 N N . LEU A 1 113 ? 20.408 -21.415 -4.470 1.00 93.06 113 LEU A N 1
ATOM 906 C CA . LEU A 1 113 ? 20.859 -21.847 -5.798 1.00 93.06 113 LEU A CA 1
ATOM 907 C C . LEU A 1 113 ? 22.389 -21.846 -5.966 1.00 93.06 113 LEU A C 1
ATOM 909 O O . LEU A 1 113 ? 22.877 -22.155 -7.051 1.00 93.06 113 LEU A O 1
ATOM 913 N N . LEU A 1 114 ? 23.177 -21.536 -4.930 1.00 91.75 114 LEU A N 1
ATOM 914 C CA . LEU A 1 114 ? 24.620 -21.820 -4.951 1.00 91.75 114 LEU A CA 1
ATOM 915 C C . LEU A 1 114 ? 24.902 -23.325 -4.865 1.00 91.75 114 LEU A C 1
ATOM 917 O O . LEU A 1 114 ? 25.944 -23.791 -5.321 1.00 91.75 114 LEU A O 1
ATOM 921 N N . ARG A 1 115 ? 23.956 -24.104 -4.325 1.00 90.31 115 ARG A N 1
ATOM 922 C CA . ARG A 1 115 ? 24.039 -25.565 -4.294 1.00 90.31 115 ARG A CA 1
ATOM 923 C C . ARG A 1 115 ? 23.774 -26.120 -5.690 1.00 90.31 115 ARG A C 1
ATOM 925 O O . ARG A 1 115 ? 22.652 -26.035 -6.186 1.00 90.31 115 ARG A O 1
ATOM 932 N N . SER A 1 116 ? 24.783 -26.750 -6.292 1.00 90.25 116 SER A N 1
ATOM 933 C CA . SER A 1 116 ? 24.731 -27.253 -7.673 1.00 90.25 116 SER A CA 1
ATOM 934 C C . SER A 1 116 ? 23.528 -28.157 -7.950 1.00 90.25 116 SER A C 1
ATOM 936 O O . SER A 1 116 ? 22.885 -27.998 -8.979 1.00 90.25 116 SER A O 1
ATOM 938 N N . LYS A 1 117 ? 23.168 -29.054 -7.018 1.00 91.56 117 LYS A N 1
ATOM 939 C CA . LYS A 1 117 ? 22.010 -29.954 -7.175 1.00 91.56 117 LYS A CA 1
ATOM 940 C C . LYS A 1 117 ? 20.689 -29.183 -7.269 1.00 91.56 117 LYS A C 1
ATOM 942 O O . LYS A 1 117 ? 19.923 -29.389 -8.200 1.00 91.56 117 LYS A O 1
ATOM 947 N N . THR A 1 118 ? 20.444 -28.276 -6.326 1.00 93.38 118 THR A N 1
ATOM 948 C CA . THR A 1 118 ? 19.248 -27.418 -6.294 1.00 93.38 118 THR A CA 1
ATOM 949 C C . THR A 1 118 ? 19.158 -26.570 -7.559 1.00 93.38 118 THR A C 1
ATOM 951 O O . THR A 1 118 ? 18.125 -26.504 -8.215 1.00 93.38 118 THR A O 1
ATOM 954 N N . ASN A 1 119 ? 20.278 -25.962 -7.932 1.00 96.31 119 ASN A N 1
ATOM 955 C CA . ASN A 1 119 ? 20.394 -25.118 -9.106 1.00 96.31 119 ASN A CA 1
ATOM 956 C C . ASN A 1 119 ? 20.137 -25.877 -10.421 1.00 96.31 119 ASN A C 1
ATOM 958 O O . ASN A 1 119 ? 19.511 -25.339 -11.332 1.00 96.31 119 ASN A O 1
ATOM 962 N N . GLN A 1 120 ? 20.608 -27.120 -10.514 1.00 95.69 120 GLN A N 1
ATOM 963 C CA . GLN A 1 120 ? 20.398 -27.974 -11.677 1.00 95.69 120 GLN A CA 1
ATOM 964 C C . GLN A 1 120 ? 18.932 -28.391 -11.824 1.00 95.69 120 GLN A C 1
ATOM 966 O O . GLN A 1 120 ? 18.389 -28.237 -12.910 1.00 95.69 120 GLN A O 1
ATOM 971 N N . ILE A 1 121 ? 18.271 -28.803 -10.735 1.00 96.69 121 ILE A N 1
ATOM 972 C CA . ILE A 1 121 ? 16.839 -29.156 -10.741 1.00 96.69 121 ILE A CA 1
ATOM 973 C C . ILE A 1 121 ? 15.990 -27.986 -11.261 1.00 96.69 121 ILE A C 1
ATOM 975 O O . ILE A 1 121 ? 15.137 -28.164 -12.126 1.00 96.69 121 ILE A O 1
ATOM 979 N N . ILE A 1 122 ? 16.256 -26.770 -10.773 1.00 97.69 122 ILE A N 1
ATOM 980 C CA . ILE A 1 122 ? 15.561 -25.562 -11.238 1.00 97.69 122 ILE A CA 1
ATOM 981 C C . ILE A 1 122 ? 15.839 -25.277 -12.714 1.00 97.69 122 ILE A C 1
ATOM 983 O O . ILE A 1 122 ? 14.931 -24.894 -13.448 1.00 97.69 122 ILE A O 1
ATOM 987 N N . PHE A 1 123 ? 17.084 -25.440 -13.160 1.00 97.50 123 PHE A N 1
ATOM 988 C CA . PHE A 1 123 ? 17.448 -25.204 -14.554 1.00 97.50 123 PHE A CA 1
ATOM 989 C C . PHE A 1 123 ? 16.755 -26.179 -15.507 1.00 97.50 123 PHE A C 1
ATOM 991 O O . PHE A 1 123 ? 16.195 -25.737 -16.506 1.00 97.50 123 PHE A O 1
ATOM 998 N N . GLU A 1 124 ? 16.747 -27.469 -15.174 1.00 97.19 124 GLU A N 1
ATOM 999 C CA . GLU A 1 124 ? 16.071 -28.517 -15.946 1.00 97.19 124 GLU A CA 1
ATOM 1000 C C . GLU A 1 124 ? 14.565 -28.270 -16.024 1.00 97.19 124 GLU A C 1
ATOM 1002 O O . GLU A 1 124 ? 13.968 -28.391 -17.091 1.00 97.19 124 GLU A O 1
ATOM 1007 N N . GLU A 1 125 ? 13.943 -27.856 -14.919 1.00 97.94 125 GLU A N 1
ATOM 1008 C CA . GLU A 1 125 ? 12.522 -27.518 -14.923 1.00 97.94 125 GLU A CA 1
ATOM 1009 C C . GLU A 1 125 ? 12.238 -26.276 -15.779 1.00 97.94 125 GLU A C 1
ATOM 1011 O O . GLU A 1 125 ? 11.322 -26.270 -16.600 1.00 97.94 125 GLU A O 1
ATOM 1016 N N . LEU A 1 126 ? 13.080 -25.242 -15.690 1.00 98.00 126 LEU A N 1
ATOM 1017 C CA . LEU A 1 126 ? 12.971 -24.064 -16.551 1.00 98.00 126 LEU A CA 1
ATOM 1018 C C . LEU A 1 126 ? 13.177 -24.387 -18.037 1.00 98.00 126 LEU A C 1
ATOM 1020 O O . LEU A 1 126 ? 12.590 -23.696 -18.869 1.00 98.00 126 LEU A O 1
ATOM 1024 N N . GLN A 1 127 ? 13.964 -25.408 -18.392 1.00 97.06 127 GLN A N 1
ATOM 1025 C CA . GLN A 1 127 ? 14.100 -25.860 -19.782 1.00 97.06 127 GLN A CA 1
ATOM 1026 C C . GLN A 1 127 ? 12.797 -26.452 -20.334 1.00 97.06 127 GLN A C 1
ATOM 1028 O O . GLN A 1 127 ? 12.511 -26.244 -21.509 1.00 97.06 127 GLN A O 1
ATOM 1033 N N . LYS A 1 128 ? 11.989 -27.122 -19.501 1.00 95.62 128 LYS A N 1
ATOM 1034 C CA . LYS A 1 128 ? 10.668 -27.643 -19.905 1.00 95.62 128 LYS A CA 1
ATOM 1035 C C . LYS A 1 128 ? 9.639 -26.533 -20.099 1.00 95.62 128 LYS A C 1
ATOM 1037 O O . LYS A 1 128 ? 8.787 -26.618 -20.972 1.00 95.62 128 LYS A O 1
ATOM 1042 N N . VAL A 1 129 ? 9.727 -25.485 -19.283 1.00 96.56 129 VAL A N 1
ATOM 1043 C CA . VAL A 1 129 ? 8.750 -24.387 -19.265 1.00 96.56 129 VAL A CA 1
ATOM 1044 C C . VAL A 1 129 ? 9.052 -23.316 -20.318 1.00 96.56 129 VAL A C 1
ATOM 1046 O O . VAL A 1 129 ? 8.141 -22.733 -20.906 1.00 96.56 129 VAL A O 1
ATOM 1049 N N . SER A 1 130 ? 10.330 -23.015 -20.540 1.00 97.56 130 SER A N 1
ATOM 1050 C CA . SER A 1 130 ? 10.774 -21.875 -21.352 1.00 97.56 130 SER A CA 1
ATOM 1051 C C . SER A 1 130 ? 10.940 -22.251 -22.822 1.00 97.56 130 SER A C 1
ATOM 1053 O O . SER A 1 130 ? 11.241 -23.396 -23.139 1.00 97.56 130 SER A O 1
ATOM 1055 N N . VAL A 1 131 ? 10.841 -21.261 -23.714 1.00 97.56 131 VAL A N 1
ATOM 1056 C CA . VAL A 1 131 ? 11.184 -21.386 -25.145 1.00 97.56 131 VAL A CA 1
ATOM 1057 C C . VAL A 1 131 ? 12.660 -21.738 -25.309 1.00 97.56 131 VAL A C 1
ATOM 1059 O O . VAL A 1 131 ? 13.015 -22.592 -26.108 1.00 97.56 131 VAL A O 1
ATOM 1062 N N . ILE A 1 132 ? 13.531 -21.088 -24.538 1.00 97.50 132 ILE A N 1
ATOM 1063 C CA . ILE A 1 132 ? 14.949 -21.435 -24.422 1.00 97.50 132 ILE A CA 1
ATOM 1064 C C . ILE A 1 132 ? 15.477 -20.934 -23.078 1.00 97.50 132 ILE A C 1
ATOM 1066 O O . ILE A 1 132 ? 15.037 -19.897 -22.575 1.00 97.50 132 ILE A O 1
ATOM 1070 N N . CYS A 1 133 ? 16.416 -21.675 -22.492 1.00 96.88 133 CYS A N 1
ATOM 1071 C CA . CYS A 1 133 ? 17.031 -21.381 -21.200 1.00 96.88 133 CYS A CA 1
ATOM 1072 C C . CYS A 1 133 ? 18.552 -21.591 -21.282 1.00 96.88 133 CYS A C 1
ATOM 1074 O O . CYS A 1 133 ? 19.026 -22.519 -21.939 1.00 96.88 133 CYS A O 1
ATOM 1076 N N . TRP A 1 134 ? 19.334 -20.724 -20.639 1.00 96.00 134 TRP A N 1
ATOM 1077 C CA . TRP A 1 134 ? 20.795 -20.774 -20.641 1.00 96.00 134 TRP A CA 1
ATOM 1078 C C . TRP A 1 134 ? 21.399 -20.243 -19.334 1.00 96.00 134 TRP A C 1
ATOM 1080 O O . TRP A 1 134 ? 20.732 -19.619 -18.505 1.00 96.00 134 TRP A O 1
ATOM 1090 N N . ARG A 1 135 ? 22.691 -20.520 -19.127 1.00 93.94 135 ARG A N 1
ATOM 1091 C CA . ARG A 1 135 ? 23.428 -20.132 -17.917 1.00 93.94 135 ARG A CA 1
ATOM 1092 C C . ARG A 1 135 ? 24.057 -18.755 -18.066 1.00 93.94 135 ARG A C 1
ATOM 1094 O O . ARG A 1 135 ? 24.494 -18.377 -19.153 1.00 93.94 135 ARG A O 1
ATOM 1101 N N . SER A 1 136 ? 24.168 -18.021 -16.965 1.00 89.38 136 SER A N 1
ATOM 1102 C CA . SER A 1 136 ? 24.990 -16.810 -16.918 1.00 89.38 136 SER A CA 1
ATOM 1103 C C . SER A 1 136 ? 26.489 -17.152 -16.950 1.00 89.38 136 SER A C 1
ATOM 1105 O O . SER A 1 136 ? 26.886 -18.302 -16.764 1.00 89.38 136 SER A O 1
ATOM 1107 N N . ASN A 1 137 ? 27.349 -16.141 -17.124 1.00 84.19 137 ASN A N 1
ATOM 1108 C CA . ASN A 1 137 ? 28.808 -16.332 -17.127 1.00 84.19 137 ASN A CA 1
ATOM 1109 C C . ASN A 1 137 ? 29.359 -16.912 -15.810 1.00 84.19 137 ASN A C 1
ATOM 1111 O O . ASN A 1 137 ? 30.436 -17.497 -15.828 1.00 84.19 137 ASN A O 1
ATOM 1115 N N . SER A 1 138 ? 28.659 -16.758 -14.676 1.00 83.31 138 SER A N 1
ATOM 1116 C CA . SER A 1 138 ? 29.086 -17.372 -13.409 1.00 83.31 138 SER A CA 1
ATOM 1117 C C . SER A 1 138 ? 28.770 -18.867 -13.333 1.00 83.31 138 SER A C 1
ATOM 1119 O O . SER A 1 138 ? 29.208 -19.530 -12.400 1.00 83.31 138 SER A O 1
ATOM 1121 N N . GLY A 1 139 ? 27.969 -19.397 -14.262 1.00 84.94 139 GLY A N 1
ATOM 1122 C CA . GLY A 1 139 ? 27.458 -20.767 -14.236 1.00 84.94 139 GLY A CA 1
ATOM 1123 C C . GLY A 1 139 ? 26.280 -20.986 -13.280 1.00 84.94 139 GLY A C 1
ATOM 1124 O O . GLY A 1 139 ? 25.500 -21.904 -13.507 1.00 84.94 139 GLY A O 1
ATOM 1125 N N . HIS A 1 140 ? 26.105 -20.137 -12.262 1.00 89.94 140 HIS A N 1
ATOM 1126 C CA . HIS A 1 140 ? 25.019 -20.264 -11.282 1.00 89.94 140 HIS A CA 1
ATOM 1127 C C . HIS A 1 140 ? 23.743 -19.517 -11.681 1.00 89.94 140 HIS A C 1
ATOM 1129 O O . HIS A 1 140 ? 22.648 -19.998 -11.402 1.00 89.94 140 HIS A O 1
ATOM 1135 N N . GLY A 1 141 ? 23.868 -18.352 -12.325 1.00 93.56 141 GLY A N 1
ATOM 1136 C CA . GLY A 1 141 ? 22.701 -17.592 -12.780 1.00 93.56 141 GLY A CA 1
ATOM 1137 C C . GLY A 1 141 ? 21.996 -18.273 -13.954 1.00 93.56 141 GLY A C 1
ATOM 1138 O O . GLY A 1 141 ? 22.626 -19.008 -14.723 1.00 93.56 141 GLY A O 1
ATOM 1139 N N . ILE A 1 142 ? 20.699 -18.015 -14.100 1.00 96.31 142 ILE A N 1
ATOM 1140 C CA . ILE A 1 142 ? 19.841 -18.639 -15.116 1.00 96.31 142 ILE A CA 1
ATOM 1141 C C . ILE A 1 142 ? 19.073 -17.555 -15.857 1.00 96.31 142 ILE A C 1
ATOM 1143 O O . ILE A 1 142 ? 18.561 -16.632 -15.235 1.00 96.31 142 ILE A O 1
ATOM 1147 N N . ALA A 1 143 ? 18.959 -17.681 -17.173 1.00 95.94 143 ALA A N 1
ATOM 1148 C CA . ALA A 1 143 ? 18.133 -16.797 -17.976 1.00 95.94 143 ALA A CA 1
ATOM 1149 C C . ALA A 1 143 ? 17.434 -17.547 -19.092 1.00 95.94 143 ALA A C 1
ATOM 1151 O O . ALA A 1 143 ? 17.881 -18.613 -19.507 1.00 95.94 143 ALA A O 1
ATOM 1152 N N . GLY A 1 144 ? 16.361 -16.961 -19.599 1.00 96.62 144 GLY A N 1
ATOM 1153 C CA . GLY A 1 144 ? 15.596 -17.588 -20.657 1.00 96.62 144 GLY A CA 1
ATOM 1154 C C . GLY A 1 144 ? 14.520 -16.691 -21.231 1.00 96.62 144 GLY A C 1
ATOM 1155 O O . GLY A 1 144 ? 14.444 -15.493 -20.938 1.00 96.62 144 GLY A O 1
ATOM 1156 N N . VAL A 1 145 ? 13.697 -17.308 -22.071 1.00 97.88 145 VAL A N 1
ATOM 1157 C CA . VAL A 1 145 ? 12.580 -16.679 -22.773 1.00 97.88 145 VAL A CA 1
ATOM 1158 C C . VAL A 1 145 ? 11.310 -17.482 -22.502 1.00 97.88 145 VAL A C 1
ATOM 1160 O O . VAL A 1 145 ? 11.278 -18.678 -22.771 1.00 97.88 145 VAL A O 1
ATOM 1163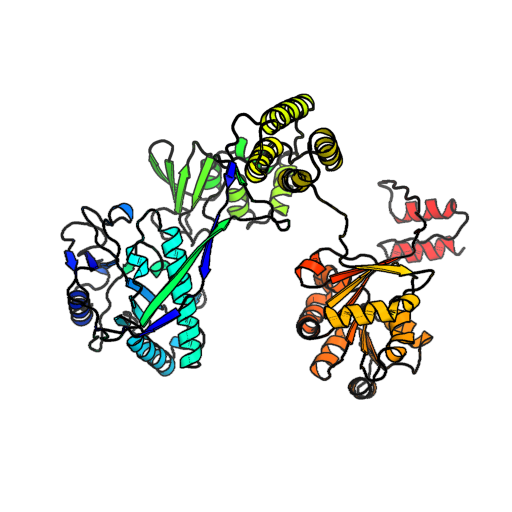 N N . LEU A 1 146 ? 10.259 -16.841 -21.994 1.00 98.06 146 LEU A N 1
ATOM 1164 C CA . LEU A 1 146 ? 8.919 -17.427 -21.861 1.00 98.06 146 LEU A CA 1
ATOM 1165 C C . LEU A 1 146 ? 8.054 -17.039 -23.059 1.00 98.06 146 LEU A C 1
ATOM 1167 O O . LEU A 1 146 ? 8.235 -15.951 -23.610 1.00 98.06 146 LEU A O 1
ATOM 1171 N N . TYR A 1 147 ? 7.086 -17.882 -23.418 1.00 97.81 147 TYR A N 1
ATOM 1172 C CA . TYR A 1 147 ? 6.086 -17.567 -24.436 1.00 97.81 147 TYR A CA 1
ATOM 1173 C C . TYR A 1 147 ? 4.830 -16.964 -23.794 1.00 97.81 147 TYR A C 1
ATOM 1175 O O . TYR A 1 147 ? 4.174 -17.578 -22.953 1.00 97.81 147 TYR A O 1
ATOM 1183 N N . VAL A 1 148 ? 4.513 -15.727 -24.172 1.00 97.25 148 VAL A N 1
ATOM 1184 C CA . VAL A 1 148 ? 3.404 -14.938 -23.624 1.00 97.25 148 VAL A CA 1
ATOM 1185 C C . VAL A 1 148 ? 2.706 -14.191 -24.774 1.00 97.25 148 VAL A C 1
ATOM 1187 O O . VAL A 1 148 ? 3.006 -13.014 -25.009 1.00 97.25 148 VAL A O 1
ATOM 1190 N N . PRO A 1 149 ? 1.774 -14.839 -25.502 1.00 96.00 149 PRO A N 1
ATOM 1191 C CA . PRO A 1 149 ? 1.130 -14.288 -26.702 1.00 96.00 149 PRO A CA 1
ATOM 1192 C C . PRO A 1 149 ? 0.625 -12.853 -26.546 1.00 96.00 149 PRO A C 1
ATOM 1194 O O . PRO A 1 149 ? 0.879 -11.986 -27.380 1.00 96.00 149 PRO A O 1
ATOM 1197 N N . GLN A 1 150 ? -0.043 -12.586 -25.423 1.00 96.69 150 GLN A N 1
ATOM 1198 C CA . GLN A 1 150 ? -0.715 -11.318 -25.150 1.00 96.69 150 GLN A CA 1
ATOM 1199 C C . GLN A 1 150 ? 0.243 -10.117 -25.056 1.00 96.69 150 GLN A C 1
ATOM 1201 O O . GLN A 1 150 ? -0.194 -8.990 -25.287 1.00 96.69 150 GLN A O 1
ATOM 1206 N N . LEU A 1 151 ? 1.540 -10.327 -24.777 1.00 96.50 151 LEU A N 1
ATOM 1207 C CA . LEU A 1 151 ? 2.519 -9.233 -24.706 1.00 96.50 151 LEU A CA 1
ATOM 1208 C C . LEU A 1 151 ? 2.766 -8.565 -26.060 1.00 96.50 151 LEU A C 1
ATOM 1210 O O . LEU A 1 151 ? 3.179 -7.406 -26.076 1.00 96.50 151 LEU A O 1
ATOM 1214 N N . ALA A 1 152 ? 2.496 -9.246 -27.178 1.00 95.69 152 ALA A N 1
ATOM 1215 C CA . ALA A 1 152 ? 2.658 -8.674 -28.515 1.00 95.69 152 ALA A CA 1
ATOM 1216 C C . ALA A 1 152 ? 1.780 -7.426 -28.744 1.00 95.69 152 ALA A C 1
ATOM 1218 O O . ALA A 1 152 ? 2.120 -6.587 -29.573 1.00 95.69 152 ALA A O 1
ATOM 1219 N N . ASN A 1 153 ? 0.697 -7.276 -27.972 1.00 95.38 153 ASN A N 1
ATOM 1220 C CA . ASN A 1 153 ? -0.257 -6.172 -28.093 1.00 95.38 153 ASN A CA 1
ATOM 1221 C C . ASN A 1 153 ? 0.189 -4.876 -27.397 1.00 95.38 153 ASN A C 1
ATOM 1223 O O . ASN A 1 153 ? -0.477 -3.857 -27.541 1.00 95.38 153 ASN A O 1
ATOM 1227 N N . TYR A 1 154 ? 1.274 -4.904 -26.620 1.00 94.25 154 TYR A N 1
ATOM 1228 C CA . TYR A 1 154 ? 1.751 -3.730 -25.884 1.00 94.25 154 TYR A CA 1
ATOM 1229 C C . TYR A 1 154 ? 2.777 -2.937 -26.676 1.00 94.25 154 TYR A C 1
ATOM 1231 O O . TYR A 1 154 ? 3.667 -3.528 -27.283 1.00 94.25 154 TYR A O 1
ATOM 1239 N N . LEU A 1 155 ? 2.718 -1.612 -26.579 1.00 91.31 155 LEU A N 1
ATOM 1240 C CA . LEU A 1 155 ? 3.736 -0.692 -27.093 1.00 91.31 155 LEU A CA 1
ATOM 1241 C C . LEU A 1 155 ? 4.330 0.154 -25.951 1.00 91.31 155 LEU A C 1
ATOM 1243 O O . LEU A 1 155 ? 4.064 -0.083 -24.773 1.00 91.31 155 LEU A O 1
ATOM 1247 N N . GLU A 1 156 ? 5.164 1.146 -26.279 1.00 88.88 156 GLU A N 1
ATOM 1248 C CA . GLU A 1 156 ? 5.839 2.003 -25.286 1.00 88.88 156 GLU A CA 1
ATOM 1249 C C . GLU A 1 156 ? 4.857 2.714 -24.335 1.00 88.88 156 GLU A C 1
ATOM 1251 O O . GLU A 1 156 ? 5.169 2.908 -23.158 1.00 88.88 156 GLU A O 1
ATOM 1256 N N . ASN A 1 157 ? 3.657 3.060 -24.814 1.00 87.88 157 ASN A N 1
ATOM 1257 C CA . ASN A 1 157 ? 2.614 3.677 -23.988 1.00 87.88 157 ASN A CA 1
ATOM 1258 C C . ASN A 1 157 ? 2.086 2.729 -22.896 1.00 87.88 157 ASN A C 1
ATOM 1260 O O . ASN A 1 157 ? 1.646 3.193 -21.847 1.00 87.88 157 ASN A O 1
ATOM 1264 N N . ASP A 1 158 ? 2.216 1.416 -23.091 1.00 91.50 158 ASP A N 1
ATOM 1265 C CA . ASP A 1 158 ? 1.755 0.375 -22.168 1.00 91.50 158 ASP A CA 1
ATOM 1266 C C . ASP A 1 158 ? 2.872 -0.136 -21.249 1.00 91.50 158 ASP A C 1
ATOM 1268 O O . ASP A 1 158 ? 2.715 -1.148 -20.564 1.00 91.50 158 ASP A O 1
ATOM 1272 N N . LYS A 1 159 ? 4.035 0.527 -21.214 1.00 89.50 159 LYS A N 1
ATOM 1273 C CA . LYS A 1 159 ? 5.225 0.017 -20.512 1.00 89.50 159 LYS A CA 1
ATOM 1274 C C . LYS A 1 159 ? 5.014 -0.296 -19.032 1.00 89.50 159 LYS A C 1
ATOM 1276 O O . LYS A 1 159 ? 5.623 -1.236 -18.516 1.00 89.50 159 LYS A O 1
ATOM 1281 N N . ASP A 1 160 ? 4.158 0.467 -18.355 1.00 87.00 160 ASP A N 1
ATOM 1282 C CA . ASP A 1 160 ? 3.839 0.253 -16.944 1.00 87.00 160 ASP A CA 1
ATOM 1283 C C . ASP A 1 160 ? 2.925 -0.960 -16.751 1.00 87.00 160 ASP A C 1
ATOM 1285 O O . ASP A 1 160 ? 3.084 -1.698 -15.775 1.00 87.00 160 ASP A O 1
ATOM 1289 N N . LEU A 1 161 ? 2.004 -1.203 -17.688 1.00 91.56 161 LEU A N 1
ATOM 1290 C CA . LEU A 1 161 ? 1.181 -2.408 -17.704 1.00 91.56 161 LEU A CA 1
ATOM 1291 C C . LEU A 1 161 ? 2.039 -3.635 -18.032 1.00 91.56 161 LEU A C 1
ATOM 1293 O O . LEU A 1 161 ? 1.998 -4.621 -17.299 1.00 91.56 161 LEU A O 1
ATOM 1297 N N . HIS A 1 162 ? 2.897 -3.545 -19.053 1.00 94.69 162 HIS A N 1
ATOM 1298 C CA . HIS A 1 162 ? 3.856 -4.593 -19.399 1.00 94.69 162 HIS A CA 1
ATOM 1299 C C . HIS A 1 162 ? 4.725 -4.982 -18.194 1.00 94.69 162 HIS A C 1
ATOM 1301 O O . HIS A 1 162 ? 4.914 -6.168 -17.921 1.00 94.69 162 HIS A O 1
ATOM 1307 N N . LEU A 1 163 ? 5.240 -3.996 -17.447 1.00 93.19 163 LEU A N 1
ATOM 1308 C CA . LEU A 1 163 ? 6.031 -4.240 -16.239 1.00 93.19 163 LEU A CA 1
ATOM 1309 C C . LEU A 1 163 ? 5.246 -5.022 -15.181 1.00 93.19 163 LEU A C 1
ATOM 1311 O O . LEU A 1 163 ? 5.779 -5.966 -14.596 1.00 93.19 163 LEU A O 1
ATOM 1315 N N . GLN A 1 164 ? 3.996 -4.635 -14.927 1.00 93.00 164 GLN A N 1
ATOM 1316 C CA . GLN A 1 164 ? 3.149 -5.297 -13.935 1.00 93.00 164 GLN A CA 1
ATOM 1317 C C . GLN A 1 164 ? 2.786 -6.727 -14.351 1.00 93.00 164 GLN A C 1
ATOM 1319 O O . GLN A 1 164 ? 2.882 -7.640 -13.531 1.00 93.00 164 GLN A O 1
ATOM 1324 N N . VAL A 1 165 ? 2.457 -6.938 -15.627 1.00 95.94 165 VAL A N 1
ATOM 1325 C CA . VAL A 1 165 ? 2.209 -8.270 -16.196 1.00 95.94 165 VAL A CA 1
ATOM 1326 C C . VAL A 1 165 ? 3.449 -9.151 -16.065 1.00 95.94 165 VAL A C 1
ATOM 1328 O O . VAL A 1 165 ? 3.359 -10.249 -15.520 1.00 95.94 165 VAL A O 1
ATOM 1331 N N . GLY A 1 166 ? 4.621 -8.662 -16.486 1.00 96.06 166 GLY A N 1
ATOM 1332 C CA . GLY A 1 166 ? 5.867 -9.424 -16.407 1.00 96.06 166 GLY A CA 1
ATOM 1333 C C . GLY A 1 166 ? 6.203 -9.844 -14.974 1.00 96.06 166 GLY A C 1
ATOM 1334 O O . GLY A 1 166 ? 6.546 -10.998 -14.738 1.00 96.06 166 GLY A O 1
ATOM 1335 N N . LYS A 1 167 ? 6.028 -8.944 -13.995 1.00 95.06 167 LYS A N 1
ATOM 1336 C CA . LYS A 1 167 ? 6.179 -9.267 -12.563 1.00 95.06 167 LYS A CA 1
ATOM 1337 C C . LYS A 1 167 ? 5.193 -10.337 -12.093 1.00 95.06 167 LYS A C 1
ATOM 1339 O O . LYS A 1 167 ? 5.563 -11.221 -11.324 1.00 95.06 167 LYS A O 1
ATOM 1344 N N . ARG A 1 168 ? 3.933 -10.266 -12.535 1.00 95.81 168 ARG A N 1
ATOM 1345 C CA . ARG A 1 168 ? 2.913 -11.242 -12.138 1.00 95.81 168 ARG A CA 1
ATOM 1346 C C . ARG A 1 168 ? 3.209 -12.631 -12.703 1.00 95.81 168 ARG A C 1
ATOM 1348 O O . ARG A 1 168 ? 3.063 -13.608 -11.974 1.00 95.81 168 ARG A O 1
ATOM 1355 N N . ILE A 1 169 ? 3.675 -12.707 -13.951 1.00 97.62 169 ILE A N 1
ATOM 1356 C CA . ILE A 1 169 ? 4.088 -13.962 -14.594 1.00 97.62 169 ILE A CA 1
ATOM 1357 C C . ILE A 1 169 ? 5.286 -14.576 -13.864 1.00 97.62 169 ILE A C 1
ATOM 1359 O O . ILE A 1 169 ? 5.250 -15.759 -13.542 1.00 97.62 169 ILE A O 1
ATOM 1363 N N . THR A 1 170 ? 6.317 -13.795 -13.530 1.00 97.00 170 THR A N 1
ATOM 1364 C CA . THR A 1 170 ? 7.485 -14.336 -12.813 1.00 97.00 170 THR A CA 1
ATOM 1365 C C . THR A 1 170 ? 7.167 -14.731 -11.371 1.00 97.00 170 THR A C 1
ATOM 1367 O O . THR A 1 170 ? 7.694 -15.729 -10.889 1.00 97.00 170 THR A O 1
ATOM 1370 N N . SER A 1 171 ? 6.256 -14.025 -10.689 1.00 96.50 171 SER A N 1
ATOM 1371 C CA . SER A 1 171 ? 5.733 -14.477 -9.389 1.00 96.50 171 SER A CA 1
ATOM 1372 C C . SER A 1 171 ? 4.988 -15.807 -9.506 1.00 96.50 171 SER A C 1
ATOM 1374 O O . SER A 1 171 ? 5.218 -16.705 -8.705 1.00 96.50 171 SER A O 1
ATOM 1376 N N . TYR A 1 172 ? 4.134 -15.962 -10.522 1.00 97.50 172 TYR A N 1
ATOM 1377 C CA . TYR A 1 172 ? 3.444 -17.226 -10.784 1.00 97.50 172 TYR A CA 1
ATOM 1378 C C . TYR A 1 172 ? 4.432 -18.366 -11.079 1.00 97.50 172 TYR A C 1
ATOM 1380 O O . TYR A 1 172 ? 4.308 -19.451 -10.518 1.00 97.50 172 TYR A O 1
ATOM 1388 N N . LEU A 1 173 ? 5.449 -18.109 -11.907 1.00 97.69 173 LEU A N 1
ATOM 1389 C CA . LEU A 1 173 ? 6.489 -19.086 -12.223 1.00 97.69 173 LEU A CA 1
ATOM 1390 C C . LEU A 1 173 ? 7.307 -19.478 -10.981 1.00 97.69 173 LEU A C 1
ATOM 1392 O O . LEU A 1 173 ? 7.656 -20.643 -10.826 1.00 97.69 173 LEU A O 1
ATOM 1396 N N . SER A 1 174 ? 7.575 -18.535 -10.075 1.00 97.50 174 SER A N 1
ATOM 1397 C CA . SER A 1 174 ? 8.241 -18.813 -8.795 1.00 97.50 174 SER A CA 1
ATOM 1398 C C . SER A 1 174 ? 7.443 -19.792 -7.928 1.00 97.50 174 SER A C 1
ATOM 1400 O O . SER A 1 174 ? 8.006 -20.760 -7.416 1.00 97.50 174 SER A O 1
ATOM 1402 N N . GLU A 1 175 ? 6.125 -19.588 -7.819 1.00 97.62 175 GLU A N 1
ATOM 1403 C CA . GLU A 1 175 ? 5.228 -20.513 -7.113 1.00 97.62 175 GLU A CA 1
ATOM 1404 C C . GLU A 1 175 ? 5.175 -21.885 -7.793 1.00 97.62 175 GLU A C 1
ATOM 1406 O O . GLU A 1 175 ? 5.259 -22.908 -7.118 1.00 97.62 175 GLU A O 1
ATOM 1411 N N . TYR A 1 176 ? 5.080 -21.921 -9.126 1.00 97.44 176 TYR A N 1
ATOM 1412 C CA . TYR A 1 176 ? 5.108 -23.171 -9.888 1.00 97.44 176 TYR A CA 1
ATOM 1413 C C . TYR A 1 176 ? 6.382 -23.973 -9.596 1.00 97.44 176 TYR A C 1
ATOM 1415 O O . TYR A 1 176 ? 6.292 -25.132 -9.199 1.00 97.44 176 TYR A O 1
ATOM 1423 N N . LEU A 1 177 ? 7.559 -23.344 -9.719 1.00 97.19 177 LEU A N 1
ATOM 1424 C CA . LEU A 1 177 ? 8.849 -23.996 -9.477 1.00 97.19 177 LEU A CA 1
ATOM 1425 C C . LEU A 1 177 ? 8.954 -24.519 -8.043 1.00 97.19 177 LEU A C 1
ATOM 1427 O O . LEU A 1 177 ? 9.411 -25.642 -7.837 1.00 97.19 177 LEU A O 1
ATOM 1431 N N . HIS A 1 178 ? 8.490 -23.744 -7.060 1.00 96.62 178 HIS A N 1
ATOM 1432 C CA . HIS A 1 178 ? 8.434 -24.190 -5.670 1.00 96.62 178 HIS A CA 1
ATOM 1433 C C . HIS A 1 178 ? 7.565 -25.443 -5.513 1.00 96.62 178 HIS A C 1
ATOM 1435 O O . HIS A 1 178 ? 8.007 -26.426 -4.921 1.00 96.62 178 HIS A O 1
ATOM 1441 N N . ASN A 1 179 ? 6.364 -25.439 -6.092 1.00 95.88 179 ASN A N 1
ATOM 1442 C CA . ASN A 1 179 ? 5.411 -26.537 -5.959 1.00 95.88 179 ASN A CA 1
ATOM 1443 C C . ASN A 1 179 ? 5.894 -27.832 -6.624 1.00 95.88 179 ASN A C 1
ATOM 1445 O O . ASN A 1 179 ? 5.700 -28.906 -6.061 1.00 95.88 179 ASN A O 1
ATOM 1449 N N . VAL A 1 180 ? 6.525 -27.750 -7.801 1.00 96.06 180 VAL A N 1
ATOM 1450 C CA . VAL A 1 180 ? 6.961 -28.951 -8.539 1.00 96.06 180 VAL A CA 1
ATOM 1451 C C . VAL A 1 180 ? 8.310 -29.497 -8.073 1.00 96.06 180 VAL A C 1
ATOM 1453 O O . VAL A 1 180 ? 8.566 -30.689 -8.223 1.00 96.06 180 VAL A O 1
ATOM 1456 N N . THR A 1 181 ? 9.177 -28.659 -7.495 1.00 93.62 181 THR A N 1
ATOM 1457 C CA . THR A 1 181 ? 10.529 -29.081 -7.074 1.00 93.62 181 THR A CA 1
ATOM 1458 C C . THR A 1 181 ? 10.711 -29.196 -5.560 1.00 93.62 181 THR A C 1
ATOM 1460 O O . THR A 1 181 ? 11.678 -29.810 -5.110 1.00 93.62 181 THR A O 1
ATOM 1463 N N . GLY A 1 182 ? 9.834 -28.580 -4.761 1.00 92.06 182 GLY A N 1
ATOM 1464 C CA . GLY A 1 182 ? 9.990 -28.440 -3.309 1.00 92.06 182 GLY A CA 1
ATOM 1465 C C . GLY A 1 182 ? 11.100 -27.468 -2.878 1.00 92.06 182 GLY A C 1
ATOM 1466 O O . GLY A 1 182 ? 11.363 -27.325 -1.684 1.00 92.06 182 GLY A O 1
ATOM 1467 N N . ILE A 1 183 ? 11.772 -26.801 -3.822 1.00 92.06 183 ILE A N 1
ATOM 1468 C CA . ILE A 1 183 ? 12.856 -25.844 -3.555 1.00 92.06 183 ILE A CA 1
ATOM 1469 C C . ILE A 1 183 ? 12.258 -24.490 -3.168 1.00 92.06 183 ILE A C 1
ATOM 1471 O O . ILE A 1 183 ? 11.200 -24.116 -3.661 1.00 92.06 183 ILE A O 1
ATOM 1475 N N . GLU A 1 184 ? 12.921 -23.749 -2.278 1.00 91.31 184 GLU A N 1
ATOM 1476 C CA . GLU A 1 184 ? 12.517 -22.395 -1.875 1.00 91.31 184 GLU A CA 1
ATOM 1477 C C . GLU A 1 184 ? 12.206 -21.487 -3.086 1.00 91.31 184 GLU A C 1
ATOM 1479 O O . GLU A 1 184 ? 12.839 -21.584 -4.137 1.00 91.31 184 GLU A O 1
ATOM 1484 N N . ARG A 1 185 ? 11.217 -20.595 -2.929 1.00 94.62 185 ARG A N 1
ATOM 1485 C CA . ARG A 1 185 ? 10.768 -19.669 -3.978 1.00 94.62 185 ARG A CA 1
ATOM 1486 C C . ARG A 1 185 ? 11.922 -18.840 -4.542 1.00 94.62 185 ARG A C 1
ATOM 1488 O O . ARG A 1 185 ? 12.732 -18.276 -3.808 1.00 94.62 185 ARG A O 1
ATOM 1495 N N . ILE A 1 186 ? 11.928 -18.706 -5.864 1.00 94.25 186 ILE A N 1
ATOM 1496 C CA . ILE A 1 186 ? 12.964 -17.990 -6.608 1.00 94.25 186 ILE A CA 1
ATOM 1497 C C . ILE A 1 186 ? 12.551 -16.539 -6.831 1.00 94.25 186 ILE A C 1
ATOM 1499 O O . ILE A 1 186 ? 11.433 -16.241 -7.256 1.00 94.25 186 ILE A O 1
ATOM 1503 N N . THR A 1 187 ? 13.484 -15.627 -6.599 1.00 94.25 187 THR A N 1
ATOM 1504 C CA . THR A 1 187 ? 13.347 -14.215 -6.951 1.00 94.25 187 THR A CA 1
ATOM 1505 C C . THR A 1 187 ? 13.878 -13.980 -8.362 1.00 94.25 187 THR A C 1
ATOM 1507 O O . THR A 1 187 ? 15.058 -14.202 -8.632 1.00 94.25 187 THR A O 1
ATOM 1510 N N . PHE A 1 188 ? 13.014 -13.514 -9.260 1.00 94.62 188 PHE A N 1
ATOM 1511 C CA . PHE A 1 188 ? 13.383 -13.117 -10.621 1.00 94.62 188 PHE A CA 1
ATOM 1512 C C . PHE A 1 188 ? 13.776 -11.635 -10.677 1.00 94.62 188 PHE A C 1
ATOM 1514 O O . PHE A 1 188 ? 13.209 -10.809 -9.956 1.00 94.62 188 PHE A O 1
ATOM 1521 N N . ASP A 1 189 ? 14.692 -11.273 -11.577 1.00 90.88 189 ASP A N 1
ATOM 1522 C CA . ASP A 1 189 ? 15.071 -9.876 -11.792 1.00 90.88 189 ASP A CA 1
ATOM 1523 C C . ASP A 1 189 ? 13.954 -9.099 -12.509 1.00 90.88 189 ASP A C 1
ATOM 1525 O O . ASP A 1 189 ? 13.685 -9.261 -13.703 1.00 90.88 189 ASP A O 1
ATOM 1529 N N . ASN A 1 190 ? 13.348 -8.168 -11.773 1.00 86.50 190 ASN A N 1
ATOM 1530 C CA . ASN A 1 190 ? 12.308 -7.271 -12.266 1.00 86.50 190 ASN A CA 1
ATOM 1531 C C . ASN A 1 190 ? 12.759 -6.378 -13.435 1.00 86.50 190 ASN A C 1
ATOM 1533 O O . ASN A 1 190 ? 11.905 -5.827 -14.137 1.00 86.50 190 ASN A O 1
ATOM 1537 N N . ALA A 1 191 ? 14.065 -6.192 -13.664 1.00 85.56 191 ALA A N 1
ATOM 1538 C CA . ALA A 1 191 ? 14.553 -5.451 -14.824 1.00 85.56 191 ALA A CA 1
ATOM 1539 C C . ALA A 1 191 ? 14.177 -6.137 -16.146 1.00 85.56 191 ALA A C 1
ATOM 1541 O O . ALA A 1 191 ? 13.925 -5.435 -17.128 1.00 85.56 191 ALA A O 1
ATOM 1542 N N . GLN A 1 192 ? 14.066 -7.470 -16.153 1.00 90.44 192 GLN A N 1
ATOM 1543 C CA . GLN A 1 192 ? 13.618 -8.233 -17.319 1.00 90.44 192 GLN A CA 1
ATOM 1544 C C . GLN A 1 192 ? 12.095 -8.212 -17.503 1.00 90.44 192 GLN A C 1
ATOM 1546 O O . GLN A 1 192 ? 11.615 -8.590 -18.559 1.00 90.44 192 GLN A O 1
ATOM 1551 N N . SER A 1 193 ? 11.322 -7.676 -16.554 1.00 92.94 193 SER A N 1
ATOM 1552 C CA . SER A 1 193 ? 9.874 -7.478 -16.725 1.00 92.94 193 SER A CA 1
ATOM 1553 C C . SER A 1 193 ? 9.517 -6.167 -17.437 1.00 92.94 193 SER A C 1
ATOM 1555 O O . SER A 1 193 ? 8.371 -5.982 -17.847 1.00 92.94 193 SER A O 1
ATOM 1557 N N . LYS A 1 194 ? 10.468 -5.235 -17.604 1.00 92.00 194 LYS A N 1
ATOM 1558 C CA . LYS A 1 194 ? 10.242 -3.951 -18.300 1.00 92.00 194 LYS A CA 1
ATOM 1559 C C . LYS A 1 194 ? 9.834 -4.171 -19.762 1.00 92.00 194 LYS A C 1
ATOM 1561 O O . LYS A 1 194 ? 10.111 -5.221 -20.325 1.00 92.00 194 LYS A O 1
ATOM 1566 N N . PHE A 1 195 ? 9.212 -3.169 -20.386 1.00 92.50 195 PHE A N 1
ATOM 1567 C CA . PHE A 1 195 ? 8.866 -3.215 -21.814 1.00 92.50 195 PHE A CA 1
ATOM 1568 C C . PHE A 1 195 ? 10.108 -3.377 -22.700 1.00 92.50 195 PHE A C 1
ATOM 1570 O O . PHE A 1 195 ? 10.242 -4.357 -23.428 1.00 92.50 195 PHE A O 1
ATOM 1577 N N . ARG A 1 196 ? 11.066 -2.452 -22.566 1.00 91.31 196 ARG A N 1
ATOM 1578 C CA . ARG A 1 196 ? 12.375 -2.550 -23.215 1.00 91.31 196 ARG A CA 1
ATOM 1579 C C . ARG A 1 196 ? 13.292 -3.465 -22.408 1.00 91.31 196 ARG A C 1
ATOM 1581 O O . ARG A 1 196 ? 13.865 -3.036 -21.402 1.00 91.31 196 ARG A O 1
ATOM 1588 N N . GLN A 1 197 ? 13.461 -4.695 -22.876 1.00 91.31 197 GLN A N 1
ATOM 1589 C CA . GLN A 1 197 ? 14.307 -5.699 -22.230 1.00 91.31 197 GLN A CA 1
ATOM 1590 C C . GLN A 1 197 ? 15.616 -5.817 -22.986 1.00 91.31 197 GLN A C 1
ATOM 1592 O O . GLN A 1 197 ? 15.617 -6.068 -24.189 1.00 91.31 197 GLN A O 1
ATOM 1597 N N . VAL A 1 198 ? 16.720 -5.620 -22.270 1.00 89.50 198 VAL A N 1
ATOM 1598 C CA . VAL A 1 198 ? 18.069 -5.775 -22.811 1.00 89.50 198 VAL A CA 1
ATOM 1599 C C . VAL A 1 198 ? 18.680 -7.027 -22.217 1.00 89.50 198 VAL A C 1
ATOM 1601 O O . VAL A 1 198 ? 18.713 -7.178 -20.990 1.00 89.50 198 VAL A O 1
ATOM 1604 N N . ARG A 1 199 ? 19.219 -7.889 -23.078 1.00 89.69 199 ARG A N 1
ATOM 1605 C CA . ARG A 1 199 ? 19.861 -9.125 -22.650 1.00 89.69 199 ARG A CA 1
ATOM 1606 C C . ARG A 1 199 ? 21.245 -9.289 -23.254 1.00 89.69 199 ARG A C 1
ATOM 1608 O O . ARG A 1 199 ? 21.434 -9.182 -24.460 1.00 89.69 199 ARG A O 1
ATOM 1615 N N . PHE A 1 200 ? 22.213 -9.577 -22.394 1.00 88.88 200 PHE A N 1
ATOM 1616 C CA . PHE A 1 200 ? 23.553 -9.974 -22.807 1.00 88.88 200 PHE A CA 1
ATOM 1617 C C . PHE A 1 200 ? 23.647 -11.495 -22.847 1.00 88.88 200 PHE A C 1
ATOM 1619 O O . PHE A 1 200 ? 23.063 -12.188 -22.010 1.00 88.88 200 PHE A O 1
ATOM 1626 N N . LEU A 1 201 ? 24.408 -11.998 -23.812 1.00 88.81 201 LEU A N 1
ATOM 1627 C CA . LEU A 1 201 ? 24.717 -13.416 -23.921 1.00 88.81 201 LEU A CA 1
ATOM 1628 C C . LEU A 1 201 ? 25.905 -13.791 -23.029 1.00 88.81 201 LEU A C 1
ATOM 1630 O O . LEU A 1 201 ? 26.689 -12.937 -22.609 1.00 88.81 201 LEU A O 1
ATOM 1634 N N . ALA A 1 202 ? 25.999 -15.079 -22.724 1.00 88.75 202 ALA A N 1
ATOM 1635 C CA . ALA A 1 202 ? 27.018 -15.660 -21.866 1.00 88.75 202 ALA A CA 1
ATOM 1636 C C . ALA A 1 202 ? 27.547 -16.946 -22.498 1.00 88.75 202 ALA A C 1
ATOM 1638 O O . ALA A 1 202 ? 26.801 -17.654 -23.177 1.00 88.75 202 ALA A O 1
ATOM 1639 N N . GLN A 1 203 ? 28.820 -17.254 -22.257 1.00 90.56 203 GLN A N 1
ATOM 1640 C CA . GLN A 1 203 ? 29.439 -18.461 -22.800 1.00 90.56 203 GLN A CA 1
ATOM 1641 C C . GLN A 1 203 ? 28.830 -19.699 -22.146 1.00 90.56 203 GLN A C 1
ATOM 1643 O O . GLN A 1 203 ? 28.724 -19.769 -20.921 1.00 90.56 203 GLN A O 1
ATOM 1648 N N . GLN A 1 204 ? 28.444 -20.674 -22.966 1.00 93.19 204 GLN A N 1
ATOM 1649 C CA . GLN A 1 204 ? 27.857 -21.925 -22.499 1.00 93.19 204 GLN A CA 1
ATOM 1650 C C . GLN A 1 204 ? 28.899 -23.047 -22.492 1.00 93.19 204 GLN A C 1
ATOM 1652 O O . GLN A 1 204 ? 29.755 -23.116 -23.370 1.00 93.19 204 GLN A O 1
ATOM 1657 N N . LYS A 1 205 ? 28.824 -23.926 -21.486 1.00 91.38 205 LYS A N 1
ATOM 1658 C CA . LYS A 1 205 ? 29.626 -25.164 -21.429 1.00 91.38 205 LYS A CA 1
ATOM 1659 C C . LYS A 1 205 ? 29.005 -26.303 -22.237 1.00 91.38 205 LYS A C 1
ATOM 1661 O O . LYS A 1 205 ? 29.702 -27.213 -22.655 1.00 91.38 205 LYS A O 1
ATOM 1666 N N . GLU A 1 206 ? 27.696 -26.236 -22.423 1.00 92.75 206 GLU A N 1
ATOM 1667 C CA . GLU A 1 206 ? 26.876 -27.236 -23.089 1.00 92.75 206 GLU A CA 1
ATOM 1668 C C . GLU A 1 206 ? 25.962 -26.528 -24.076 1.00 92.75 206 GLU A C 1
ATOM 1670 O O . GLU A 1 206 ? 25.580 -25.371 -23.864 1.00 92.75 206 GLU A O 1
ATOM 1675 N N . GLN A 1 207 ? 25.581 -27.247 -25.123 1.00 95.31 207 GLN A N 1
ATOM 1676 C CA . GLN A 1 207 ? 24.671 -26.736 -26.129 1.00 95.31 207 GLN A CA 1
ATOM 1677 C C . GLN A 1 207 ? 23.274 -26.497 -25.531 1.00 95.31 207 GLN A C 1
ATOM 1679 O O . GLN A 1 207 ? 22.813 -27.214 -24.637 1.00 95.31 207 GLN A O 1
ATOM 1684 N N . ARG A 1 208 ? 22.619 -25.435 -25.992 1.00 96.12 208 ARG A N 1
ATOM 1685 C CA . ARG A 1 208 ? 21.263 -25.027 -25.623 1.00 96.12 208 ARG A CA 1
ATOM 1686 C C . ARG A 1 208 ? 20.362 -25.193 -26.831 1.00 96.12 208 ARG A C 1
ATOM 1688 O O . ARG A 1 208 ? 20.801 -24.931 -27.944 1.00 96.12 208 ARG A O 1
ATOM 1695 N N . PHE A 1 209 ? 19.127 -25.598 -26.584 1.00 96.50 209 PHE A N 1
ATOM 1696 C CA . PHE A 1 209 ? 18.168 -25.938 -27.626 1.00 96.50 209 PHE A CA 1
ATOM 1697 C C . PHE A 1 209 ? 16.861 -25.201 -27.381 1.00 96.50 209 PHE A C 1
ATOM 1699 O O . PHE A 1 209 ? 16.474 -24.987 -26.225 1.00 96.50 209 PHE A O 1
ATOM 1706 N N . LEU A 1 210 ? 16.195 -24.822 -28.465 1.00 96.81 210 LEU A N 1
ATOM 1707 C CA . LEU A 1 210 ? 14.810 -24.391 -28.427 1.00 96.81 210 LEU A CA 1
ATOM 1708 C C . LEU A 1 210 ? 13.912 -25.548 -27.975 1.00 96.81 210 LEU A C 1
ATOM 1710 O O . LEU A 1 210 ? 14.035 -26.685 -28.429 1.00 96.81 210 LEU A O 1
ATOM 1714 N N . ASN A 1 211 ? 12.998 -25.245 -27.064 1.00 95.06 211 ASN A N 1
ATOM 1715 C CA . ASN A 1 211 ? 11.971 -26.166 -26.611 1.00 95.06 211 ASN A CA 1
ATOM 1716 C C . ASN A 1 211 ? 10.851 -26.218 -27.654 1.00 95.06 211 ASN A C 1
ATOM 1718 O O . ASN A 1 211 ? 10.334 -25.176 -28.047 1.00 95.06 211 ASN A O 1
ATOM 1722 N N . SER A 1 212 ? 10.453 -27.407 -28.099 1.00 90.12 212 SER A N 1
ATOM 1723 C CA . SER A 1 212 ? 9.351 -27.571 -29.052 1.00 90.12 212 SER A CA 1
ATOM 1724 C C . SER A 1 212 ? 7.972 -27.347 -28.426 1.00 90.12 212 SER A C 1
ATOM 1726 O O . SER A 1 212 ? 7.057 -26.934 -29.134 1.00 90.12 212 SER A O 1
ATOM 1728 N N . ASN A 1 213 ? 7.840 -27.576 -27.114 1.00 93.12 213 ASN A N 1
ATOM 1729 C CA . ASN A 1 213 ? 6.583 -27.505 -26.370 1.00 93.12 213 ASN A CA 1
ATOM 1730 C C . ASN A 1 213 ? 6.717 -26.641 -25.096 1.00 93.12 213 ASN A C 1
ATOM 1732 O O . ASN A 1 213 ? 6.517 -27.141 -23.988 1.00 93.12 213 ASN A O 1
ATOM 1736 N N . PRO A 1 214 ? 7.086 -25.350 -25.204 1.00 96.75 214 PRO A N 1
ATOM 1737 C CA . PRO A 1 214 ? 7.144 -24.471 -24.042 1.00 96.75 214 PRO A CA 1
ATOM 1738 C C . PRO A 1 214 ? 5.749 -24.215 -23.464 1.00 96.75 214 PRO A C 1
ATOM 1740 O O . PRO A 1 214 ? 4.718 -24.461 -24.097 1.00 96.75 214 PRO A O 1
ATOM 1743 N N . PHE A 1 215 ? 5.710 -23.638 -22.268 1.00 97.75 215 PHE A N 1
ATOM 1744 C CA . PHE A 1 215 ? 4.460 -23.155 -21.698 1.00 97.75 215 PHE A CA 1
ATOM 1745 C C . PHE A 1 215 ? 3.996 -21.871 -22.391 1.00 97.75 215 PHE A C 1
ATOM 1747 O O . PHE A 1 215 ? 4.757 -20.916 -22.556 1.00 97.75 215 PHE A O 1
ATOM 1754 N N . GLU A 1 216 ? 2.710 -21.829 -22.723 1.00 97.56 216 GLU A N 1
ATOM 1755 C CA . GLU A 1 216 ? 1.967 -20.635 -23.105 1.00 97.56 216 GLU A CA 1
ATOM 1756 C C . GLU A 1 216 ? 1.356 -19.999 -21.854 1.00 97.56 216 GLU A C 1
ATOM 1758 O O . GLU A 1 216 ? 0.421 -20.542 -21.256 1.00 97.56 216 GLU A O 1
ATOM 1763 N N . PHE A 1 217 ? 1.868 -18.832 -21.460 1.00 97.94 217 PHE A N 1
ATOM 1764 C CA . PHE A 1 217 ? 1.314 -18.070 -20.345 1.00 97.94 217 PHE A CA 1
ATOM 1765 C C . PHE A 1 217 ? 0.195 -17.148 -20.822 1.00 97.94 217 PHE A C 1
ATOM 1767 O O . PHE A 1 217 ? 0.366 -16.361 -21.756 1.00 97.94 217 PHE A O 1
ATOM 1774 N N . THR A 1 218 ? -0.930 -17.195 -20.116 1.00 97.44 218 THR A N 1
ATOM 1775 C CA . THR A 1 218 ? -2.076 -16.306 -20.338 1.00 97.44 218 THR A CA 1
ATOM 1776 C C . THR A 1 218 ? -2.487 -15.635 -19.037 1.00 97.44 218 THR A C 1
ATOM 1778 O O . THR A 1 218 ? -2.192 -16.131 -17.948 1.00 97.44 218 THR A O 1
ATOM 1781 N N . TYR A 1 219 ? -3.121 -14.472 -19.145 1.00 97.31 219 TYR A N 1
ATOM 1782 C CA . TYR A 1 219 ? -3.524 -13.661 -18.000 1.00 97.31 219 TYR A CA 1
ATOM 1783 C C . TYR A 1 219 ? -4.713 -12.764 -18.342 1.00 97.31 219 TYR A C 1
ATOM 1785 O O . TYR A 1 219 ? -4.983 -12.473 -19.510 1.00 97.31 219 TYR A O 1
ATOM 1793 N N . LYS A 1 220 ? -5.391 -12.267 -17.309 1.00 96.75 220 LYS A N 1
ATOM 1794 C CA . LYS A 1 220 ? -6.440 -11.256 -17.430 1.00 96.75 220 LYS A CA 1
ATOM 1795 C C . LYS A 1 220 ? -5.960 -9.927 -16.850 1.00 96.75 220 LYS A C 1
ATOM 1797 O O . LYS A 1 220 ? -5.285 -9.905 -15.820 1.00 96.75 220 LYS A O 1
ATOM 1802 N N . VAL A 1 221 ? -6.289 -8.829 -17.530 1.00 95.31 221 VAL A N 1
ATOM 1803 C CA . VAL A 1 221 ? -6.031 -7.460 -17.063 1.00 95.31 221 VAL A CA 1
ATOM 1804 C C . VAL A 1 221 ? -7.359 -6.749 -16.920 1.00 95.31 221 VAL A C 1
ATOM 1806 O O . VAL A 1 221 ? -8.085 -6.611 -17.900 1.00 95.31 221 VAL A O 1
ATOM 1809 N N . ASP A 1 222 ? -7.621 -6.251 -15.718 1.00 94.06 222 ASP A N 1
ATOM 1810 C CA . ASP A 1 222 ? -8.749 -5.374 -15.439 1.00 94.06 222 ASP A CA 1
ATOM 1811 C C . ASP A 1 222 ? -8.207 -4.014 -14.973 1.00 94.06 222 ASP A C 1
ATOM 1813 O O . ASP A 1 222 ? -7.498 -3.931 -13.966 1.00 94.06 222 ASP A O 1
ATOM 1817 N N . GLU A 1 223 ? -8.519 -2.930 -15.688 1.00 91.25 223 GLU A N 1
ATOM 1818 C CA . GLU A 1 223 ? -8.273 -1.580 -15.173 1.00 91.25 223 GLU A CA 1
ATOM 1819 C C . GLU A 1 223 ? -9.353 -1.238 -14.143 1.00 91.25 223 GLU A C 1
ATOM 1821 O O . GLU A 1 223 ? -10.548 -1.215 -14.441 1.00 91.25 223 GLU A O 1
ATOM 1826 N N . LYS A 1 224 ? -8.935 -0.982 -12.904 1.00 92.06 224 LYS A N 1
ATOM 1827 C CA . LYS A 1 224 ? -9.822 -0.684 -11.783 1.00 92.06 224 LYS A CA 1
ATOM 1828 C C . LYS A 1 224 ? -9.637 0.743 -11.299 1.00 92.06 224 LYS A C 1
ATOM 1830 O O . LYS A 1 224 ? -8.537 1.296 -11.260 1.00 92.06 224 LYS A O 1
ATOM 1835 N N . ILE A 1 225 ? -10.743 1.342 -10.875 1.00 92.62 225 ILE A N 1
ATOM 1836 C CA . ILE A 1 225 ? -10.753 2.672 -10.270 1.00 92.62 225 ILE A CA 1
ATOM 1837 C C . ILE A 1 225 ? -10.368 2.543 -8.797 1.00 92.62 225 ILE A C 1
ATOM 1839 O O . ILE A 1 225 ? -10.905 1.706 -8.073 1.00 92.62 225 ILE A O 1
ATOM 1843 N N . LYS A 1 226 ? -9.463 3.402 -8.325 1.00 91.00 226 LYS A N 1
ATOM 1844 C CA . LYS A 1 226 ? -9.156 3.499 -6.898 1.00 91.00 226 LYS A CA 1
ATOM 1845 C C . LYS A 1 226 ? -10.334 4.126 -6.163 1.00 91.00 226 LYS A C 1
ATOM 1847 O O . LYS A 1 226 ? -10.798 5.205 -6.533 1.00 91.00 226 LYS A O 1
ATOM 1852 N N . THR A 1 227 ? -10.757 3.503 -5.069 1.00 92.88 227 THR A N 1
ATOM 1853 C CA . THR A 1 227 ? -11.808 4.028 -4.191 1.00 92.88 227 THR A CA 1
ATOM 1854 C C . THR A 1 227 ? -11.288 4.286 -2.776 1.00 92.88 227 THR A C 1
ATOM 1856 O O . THR A 1 227 ? -10.222 3.811 -2.369 1.00 92.88 227 THR A O 1
ATOM 1859 N N . PHE A 1 228 ? -12.007 5.116 -2.028 1.00 85.50 228 PHE A N 1
ATOM 1860 C CA . PHE A 1 228 ? -11.957 5.141 -0.568 1.00 85.50 228 PHE A CA 1
ATOM 1861 C C . PHE A 1 228 ? -12.703 3.922 0.001 1.00 85.50 228 PHE A C 1
ATOM 1863 O O . PHE A 1 228 ? -13.455 3.262 -0.719 1.00 85.50 228 PHE A O 1
ATOM 1870 N N . ASP A 1 229 ? -12.548 3.658 1.299 1.00 76.50 229 ASP A N 1
ATOM 1871 C CA . ASP A 1 229 ? -13.185 2.517 1.983 1.00 76.50 229 ASP A CA 1
ATOM 1872 C C . ASP A 1 229 ? -14.721 2.570 1.937 1.00 76.50 229 ASP A C 1
ATOM 1874 O O . ASP A 1 229 ? -15.398 1.551 2.019 1.00 76.50 229 ASP A O 1
ATOM 1878 N N . ASN A 1 230 ? -15.287 3.766 1.758 1.00 78.69 230 ASN A N 1
ATOM 1879 C CA . ASN A 1 230 ? -16.722 3.985 1.571 1.00 78.69 230 ASN A CA 1
ATOM 1880 C C . ASN A 1 230 ? -17.184 3.846 0.102 1.00 78.69 230 ASN A C 1
ATOM 1882 O O . ASN A 1 230 ? -18.296 4.261 -0.227 1.00 78.69 230 ASN A O 1
ATOM 1886 N N . GLY A 1 231 ? -16.330 3.325 -0.786 1.00 87.19 231 GLY A N 1
ATOM 1887 C CA . GLY A 1 231 ? -16.618 3.104 -2.207 1.00 87.19 231 GLY A CA 1
ATOM 1888 C C . GLY A 1 231 ? -16.538 4.352 -3.094 1.00 87.19 231 GLY A C 1
ATOM 1889 O O . GLY A 1 231 ? -16.723 4.248 -4.303 1.00 87.19 231 GLY A O 1
ATOM 1890 N N . VAL A 1 232 ? -16.245 5.534 -2.541 1.00 93.12 232 VAL A N 1
ATOM 1891 C CA . VAL A 1 232 ? -16.131 6.776 -3.325 1.00 93.12 232 VAL A CA 1
ATOM 1892 C C . VAL A 1 232 ? -14.879 6.747 -4.206 1.00 93.12 232 VAL A C 1
ATOM 1894 O O . VAL A 1 232 ? -13.796 6.425 -3.723 1.00 93.12 232 VAL A O 1
ATOM 1897 N N . LYS A 1 233 ? -14.996 7.129 -5.485 1.00 95.31 233 LYS A N 1
ATOM 1898 C CA . LYS A 1 233 ? -13.864 7.210 -6.427 1.00 95.31 233 LYS A CA 1
ATOM 1899 C C . LYS A 1 233 ? -12.820 8.229 -5.963 1.00 95.31 233 LYS A C 1
ATOM 1901 O O . LYS A 1 233 ? -13.159 9.331 -5.525 1.00 95.31 233 LYS A O 1
ATOM 1906 N N . LYS A 1 234 ? -11.539 7.886 -6.085 1.00 94.56 234 LYS A N 1
ATOM 1907 C CA . LYS A 1 234 ? -10.428 8.799 -5.801 1.00 94.56 234 LYS A CA 1
ATOM 1908 C C . LYS A 1 234 ? -10.085 9.609 -7.046 1.00 94.56 234 LYS A C 1
ATOM 1910 O O . LYS A 1 234 ? -9.813 9.048 -8.108 1.00 94.56 234 LYS A O 1
ATOM 1915 N N . TYR A 1 235 ? -10.045 10.925 -6.880 1.00 93.69 235 TYR A N 1
ATOM 1916 C CA . TYR A 1 235 ? -9.586 11.867 -7.894 1.00 93.69 235 TYR A CA 1
ATOM 1917 C C . TYR A 1 235 ? -8.282 12.532 -7.448 1.00 93.69 235 TYR A C 1
ATOM 1919 O O . TYR A 1 235 ? -7.984 12.618 -6.254 1.00 93.69 235 TYR A O 1
ATOM 1927 N N . LYS A 1 236 ? -7.509 13.021 -8.417 1.00 89.56 236 LYS A N 1
ATOM 1928 C CA . LYS A 1 236 ? -6.370 13.925 -8.205 1.00 89.56 236 LYS A CA 1
ATOM 1929 C C . LYS A 1 236 ? -6.468 15.135 -9.138 1.00 89.56 236 LYS A C 1
ATOM 1931 O O . LYS A 1 236 ? -7.042 14.990 -10.218 1.00 89.56 236 LYS A O 1
ATOM 1936 N N . PRO A 1 237 ? -5.907 16.298 -8.770 1.00 87.56 237 PRO A N 1
ATOM 1937 C CA . PRO A 1 237 ? -5.765 17.401 -9.711 1.00 87.56 237 PRO A CA 1
ATOM 1938 C C . PRO A 1 237 ? -4.725 17.065 -10.798 1.00 87.56 237 PRO A C 1
ATOM 1940 O O . PRO A 1 237 ? -3.763 16.333 -10.550 1.00 87.56 237 PRO A O 1
ATOM 1943 N N . THR A 1 238 ? -4.900 17.614 -12.001 1.00 80.94 238 THR A N 1
ATOM 1944 C CA . THR A 1 238 ? -3.960 17.497 -13.138 1.00 80.94 238 THR A CA 1
ATOM 1945 C C . THR A 1 238 ? -2.575 18.079 -12.867 1.00 80.94 238 THR A C 1
ATOM 1947 O O . THR A 1 238 ? -1.589 17.585 -13.402 1.00 80.94 238 THR A O 1
ATOM 1950 N N . ASN A 1 239 ? -2.495 19.132 -12.056 1.00 78.06 239 ASN A N 1
ATOM 1951 C CA . ASN A 1 239 ? -1.304 19.965 -11.885 1.00 78.06 239 ASN A CA 1
ATOM 1952 C C . ASN A 1 239 ? -0.435 19.588 -10.670 1.00 78.06 239 ASN A C 1
ATOM 1954 O O . ASN A 1 239 ? 0.439 20.365 -10.308 1.00 78.06 239 ASN A O 1
ATOM 1958 N N . TYR A 1 240 ? -0.685 18.438 -10.030 1.00 78.06 240 TYR A N 1
ATOM 1959 C CA . TYR A 1 240 ? 0.040 17.940 -8.845 1.00 78.06 240 TYR A CA 1
ATOM 1960 C C . TYR A 1 240 ? 0.049 18.867 -7.615 1.00 78.06 240 TYR A C 1
ATOM 1962 O O . TYR A 1 240 ? 0.699 18.540 -6.624 1.00 78.06 240 TYR A O 1
ATOM 1970 N N . LYS A 1 241 ? -0.701 19.976 -7.627 1.00 82.06 241 LYS A N 1
ATOM 1971 C CA . LYS A 1 241 ? -0.756 20.902 -6.494 1.00 82.06 241 LYS A CA 1
ATOM 1972 C C . LYS A 1 241 ? -1.494 20.279 -5.315 1.00 82.06 241 LYS A C 1
ATOM 1974 O O . LYS A 1 241 ? -2.512 19.617 -5.505 1.00 82.06 241 LYS A O 1
ATOM 1979 N N . GLY A 1 242 ? -0.979 20.518 -4.111 1.00 86.69 242 GLY A N 1
ATOM 1980 C CA . GLY A 1 242 ? -1.672 20.200 -2.866 1.00 86.69 242 GLY A CA 1
ATOM 1981 C C . GLY A 1 242 ? -2.884 21.108 -2.634 1.00 86.69 242 GLY A C 1
ATOM 1982 O O . GLY A 1 242 ? -3.008 22.165 -3.249 1.00 86.69 242 GLY A O 1
ATOM 1983 N N . ALA A 1 243 ? -3.772 20.690 -1.731 1.00 90.88 243 ALA A N 1
ATOM 1984 C CA . ALA A 1 243 ? -4.936 21.484 -1.343 1.00 90.88 243 ALA A CA 1
ATOM 1985 C C . ALA A 1 243 ? -4.514 22.803 -0.684 1.00 90.88 243 ALA A C 1
ATOM 1987 O O . ALA A 1 243 ? -3.552 22.827 0.097 1.00 90.88 243 ALA A O 1
ATOM 1988 N N . TYR A 1 244 ? -5.259 23.871 -0.977 1.00 91.81 244 TYR A N 1
ATOM 1989 C CA . TYR A 1 244 ? -5.032 25.197 -0.403 1.00 91.81 244 TYR A CA 1
ATOM 1990 C C . TYR A 1 244 ? -4.863 25.158 1.123 1.00 91.81 244 TYR A C 1
ATOM 1992 O O . TYR A 1 244 ? -5.534 24.404 1.829 1.00 91.81 244 TYR A O 1
ATOM 2000 N N . GLY A 1 245 ? -3.940 25.983 1.618 1.00 90.94 245 GLY A N 1
ATOM 2001 C CA . GLY A 1 245 ? -3.702 26.203 3.039 1.00 90.94 245 GLY A CA 1
ATOM 2002 C C . GLY A 1 245 ? -3.029 25.055 3.789 1.00 90.94 245 GLY A C 1
ATOM 2003 O O . GLY A 1 245 ? -2.675 25.232 4.951 1.00 90.94 245 GLY A O 1
ATOM 2004 N N . THR A 1 246 ? -2.787 23.902 3.159 1.00 93.56 246 THR A N 1
ATOM 2005 C CA . THR A 1 246 ? -1.992 22.830 3.778 1.00 93.56 246 THR A CA 1
ATOM 2006 C C . THR A 1 246 ? -0.515 23.226 3.873 1.00 93.56 246 THR A C 1
ATOM 2008 O O . THR A 1 246 ? 0.010 23.868 2.964 1.00 93.56 246 THR A O 1
ATOM 2011 N N . LEU A 1 247 ? 0.179 22.799 4.938 1.00 94.31 247 LEU A N 1
ATOM 2012 C CA . LEU A 1 247 ? 1.609 23.090 5.143 1.00 94.31 247 LEU A CA 1
ATOM 2013 C C . LEU A 1 247 ? 2.465 22.644 3.946 1.00 94.31 247 LEU A C 1
ATOM 2015 O O . LEU A 1 247 ? 3.348 23.368 3.503 1.00 94.31 247 LEU A O 1
ATOM 2019 N N . THR A 1 248 ? 2.170 21.469 3.382 1.00 93.81 248 THR A N 1
ATOM 2020 C CA . THR A 1 248 ? 2.866 20.943 2.198 1.00 93.81 248 THR A CA 1
ATOM 2021 C C . THR A 1 248 ? 2.614 21.789 0.958 1.00 93.81 248 THR A C 1
ATOM 2023 O O . THR A 1 248 ? 3.545 22.018 0.202 1.00 93.81 248 THR A O 1
ATOM 2026 N N . ALA A 1 249 ? 1.387 22.280 0.741 1.00 92.94 249 ALA A N 1
ATOM 2027 C CA . ALA A 1 249 ? 1.102 23.139 -0.408 1.00 92.94 249 ALA A CA 1
ATOM 2028 C C . ALA A 1 249 ? 1.783 24.506 -0.278 1.00 92.94 249 ALA A C 1
ATOM 2030 O O . ALA A 1 249 ? 2.255 25.035 -1.277 1.00 92.94 249 ALA A O 1
ATOM 2031 N N . GLN A 1 250 ? 1.856 25.063 0.936 1.00 94.88 250 GLN A N 1
ATOM 2032 C CA . GLN A 1 250 ? 2.611 26.290 1.200 1.00 94.88 250 GLN A CA 1
ATOM 2033 C C . GLN A 1 250 ? 4.100 26.075 0.914 1.00 94.88 250 GLN A C 1
ATOM 2035 O O . GLN A 1 250 ? 4.669 26.776 0.084 1.00 94.88 250 GLN A O 1
ATOM 2040 N N . PHE A 1 251 ? 4.695 25.029 1.494 1.00 95.44 251 PHE A N 1
ATOM 2041 C CA . PHE A 1 251 ? 6.092 24.679 1.246 1.00 95.44 251 PHE A CA 1
ATOM 2042 C C . PHE A 1 251 ? 6.381 24.450 -0.246 1.00 95.44 251 PHE A C 1
ATOM 2044 O O . PHE A 1 251 ? 7.367 24.966 -0.766 1.00 95.44 251 PHE A O 1
ATOM 2051 N N . ASP A 1 252 ? 5.517 23.711 -0.946 1.00 94.50 252 ASP A N 1
ATOM 2052 C CA . ASP A 1 252 ? 5.660 23.420 -2.377 1.00 94.50 252 ASP A CA 1
ATOM 2053 C C . ASP A 1 252 ? 5.507 24.673 -3.258 1.00 94.50 252 ASP A C 1
ATOM 2055 O O . ASP A 1 252 ? 6.020 24.690 -4.374 1.00 94.50 252 ASP A O 1
ATOM 2059 N N . ASN A 1 253 ? 4.806 25.712 -2.794 1.00 92.50 253 ASN A N 1
ATOM 2060 C CA . ASN A 1 253 ? 4.710 26.993 -3.500 1.00 92.50 253 ASN A CA 1
ATOM 2061 C C . ASN A 1 253 ? 5.932 27.885 -3.238 1.00 92.50 253 ASN A C 1
ATOM 2063 O O . ASN A 1 253 ? 6.369 28.589 -4.147 1.00 92.50 253 ASN A O 1
ATOM 2067 N N . ASP A 1 254 ? 6.487 27.838 -2.027 1.00 94.81 254 ASP A N 1
ATOM 2068 C CA . ASP A 1 254 ? 7.646 28.645 -1.631 1.00 94.81 254 ASP A CA 1
ATOM 2069 C C . ASP A 1 254 ? 8.975 28.071 -2.140 1.00 94.81 254 ASP A C 1
ATOM 2071 O O . ASP A 1 254 ? 9.976 28.783 -2.225 1.00 94.81 254 ASP A O 1
ATOM 2075 N N . ASN A 1 255 ? 9.006 26.777 -2.472 1.00 95.00 255 ASN A N 1
ATOM 2076 C CA . ASN A 1 255 ? 10.227 26.064 -2.828 1.00 95.00 255 ASN A CA 1
ATOM 2077 C C . ASN A 1 255 ? 10.154 25.474 -4.236 1.00 95.00 255 ASN A C 1
ATOM 2079 O O . ASN A 1 255 ? 9.226 24.749 -4.597 1.00 95.00 255 ASN A O 1
ATOM 2083 N N . ASN A 1 256 ? 11.198 25.717 -5.025 1.00 94.81 256 ASN A N 1
ATOM 2084 C CA . ASN A 1 256 ? 11.366 25.085 -6.325 1.00 94.81 256 ASN A CA 1
ATOM 2085 C C . ASN A 1 256 ? 11.949 23.666 -6.164 1.00 94.81 256 ASN A C 1
ATOM 2087 O O . ASN A 1 256 ? 12.910 23.443 -5.431 1.00 94.81 256 ASN A O 1
ATOM 2091 N N . ILE A 1 257 ? 11.403 22.689 -6.881 1.00 95.94 257 ILE A N 1
ATOM 2092 C CA . ILE A 1 257 ? 11.823 21.287 -6.814 1.00 95.94 257 ILE A CA 1
ATOM 2093 C C . ILE A 1 257 ? 13.297 21.090 -7.190 1.00 95.94 257 ILE A C 1
ATOM 2095 O O . ILE A 1 257 ? 13.943 20.191 -6.656 1.00 95.94 257 ILE A O 1
ATOM 2099 N N . LEU A 1 258 ? 13.855 21.924 -8.074 1.00 96.00 258 LEU A N 1
ATOM 2100 C CA . LEU A 1 258 ? 15.264 21.873 -8.458 1.00 96.00 258 LEU A CA 1
ATOM 2101 C C . LEU A 1 258 ? 16.178 22.276 -7.306 1.00 96.00 258 LEU A C 1
ATOM 2103 O O . LEU A 1 258 ? 17.168 21.585 -7.071 1.00 96.00 258 LEU A O 1
ATOM 2107 N N . SER A 1 259 ? 15.835 23.330 -6.558 1.00 95.62 259 SER A N 1
ATOM 2108 C CA . SER A 1 259 ? 16.637 23.738 -5.401 1.00 95.62 259 SER A CA 1
ATOM 2109 C C . SER A 1 259 ? 16.580 22.685 -4.295 1.00 95.62 259 SER A C 1
ATOM 2111 O O . SER A 1 259 ? 17.614 22.351 -3.717 1.00 95.62 259 SER A O 1
ATOM 2113 N N . ILE A 1 260 ? 15.409 22.079 -4.065 1.00 96.81 260 ILE A N 1
ATOM 2114 C CA . ILE A 1 260 ? 15.280 20.950 -3.137 1.00 96.81 260 ILE A CA 1
ATOM 2115 C C . ILE A 1 260 ? 16.095 19.747 -3.616 1.00 96.81 260 ILE A C 1
ATOM 2117 O O . ILE A 1 260 ? 16.844 19.174 -2.833 1.00 96.81 260 ILE A O 1
ATOM 2121 N N . ALA A 1 261 ? 16.026 19.380 -4.897 1.00 95.94 261 ALA A N 1
ATOM 2122 C CA . ALA A 1 261 ? 16.821 18.276 -5.425 1.00 95.94 261 ALA A CA 1
ATOM 2123 C C . ALA A 1 261 ? 18.327 18.527 -5.248 1.00 95.94 261 ALA A C 1
ATOM 2125 O O . ALA A 1 261 ? 19.049 17.639 -4.802 1.00 95.94 261 ALA A O 1
ATOM 2126 N N . GLN A 1 262 ? 18.812 19.734 -5.537 1.00 95.31 262 GLN A N 1
ATOM 2127 C CA . GLN A 1 262 ? 20.218 20.092 -5.327 1.00 95.31 262 GLN A CA 1
ATOM 2128 C C . GLN A 1 262 ? 20.620 20.030 -3.850 1.00 95.31 262 GLN A C 1
ATOM 2130 O O . GLN A 1 262 ? 21.676 19.485 -3.532 1.00 95.31 262 GLN A O 1
ATOM 2135 N N . ARG A 1 263 ? 19.758 20.511 -2.945 1.00 94.62 263 ARG A N 1
ATOM 2136 C CA . ARG A 1 263 ? 19.934 20.367 -1.491 1.00 94.62 263 ARG A CA 1
ATOM 2137 C C . ARG A 1 263 ? 20.025 18.897 -1.080 1.00 94.62 263 ARG A C 1
ATOM 2139 O O . ARG A 1 263 ? 20.890 18.535 -0.293 1.00 94.62 263 ARG A O 1
ATOM 2146 N N . CYS A 1 264 ? 19.221 18.035 -1.693 1.00 93.62 264 CYS A N 1
ATOM 2147 C CA . CYS A 1 264 ? 19.286 16.586 -1.525 1.00 93.62 264 CYS A CA 1
ATOM 2148 C C . CYS A 1 264 ? 20.447 15.921 -2.299 1.00 93.62 264 CYS A C 1
ATOM 2150 O O . CYS A 1 264 ? 20.431 14.712 -2.514 1.00 93.62 264 CYS A O 1
ATOM 2152 N N . GLY A 1 265 ? 21.443 16.683 -2.762 1.00 93.50 265 GLY A N 1
ATOM 2153 C CA . GLY A 1 265 ? 22.660 16.161 -3.387 1.00 93.50 265 GLY A CA 1
ATOM 2154 C C . GLY A 1 265 ? 22.523 15.769 -4.859 1.00 93.50 265 GLY A C 1
ATOM 2155 O O . GLY A 1 265 ? 23.433 15.144 -5.409 1.00 93.50 265 GLY A O 1
ATOM 2156 N N . PHE A 1 266 ? 21.420 16.106 -5.530 1.00 95.75 266 PHE A N 1
ATOM 2157 C CA . PHE A 1 266 ? 21.301 15.881 -6.968 1.00 95.75 266 PHE A CA 1
ATOM 2158 C C . PHE A 1 266 ? 22.155 16.879 -7.760 1.00 95.75 266 PHE A C 1
ATOM 2160 O O . PHE A 1 266 ? 22.232 18.065 -7.456 1.00 95.75 266 PHE A O 1
ATOM 2167 N N . SER A 1 267 ? 22.736 16.395 -8.852 1.00 95.19 267 SER A N 1
ATOM 2168 C CA . SER A 1 267 ? 23.464 17.193 -9.839 1.00 95.19 267 SER A CA 1
ATOM 2169 C C . SER A 1 267 ? 22.650 17.340 -11.123 1.00 95.19 267 SER A C 1
ATOM 2171 O O . SER A 1 267 ? 21.940 16.415 -11.530 1.00 95.19 267 SER A O 1
ATOM 2173 N N . VAL A 1 268 ? 22.746 18.498 -11.775 1.00 95.69 268 VAL A N 1
ATOM 2174 C CA . VAL A 1 268 ? 22.139 18.725 -13.093 1.00 95.69 268 VAL A CA 1
ATOM 2175 C C . VAL A 1 268 ? 23.005 18.062 -14.158 1.00 95.69 268 VAL A C 1
ATOM 2177 O O . VAL A 1 268 ? 24.214 18.268 -14.198 1.00 95.69 268 VAL A O 1
ATOM 2180 N N . VAL A 1 269 ? 22.380 17.261 -15.020 1.00 93.19 269 VAL A N 1
ATOM 2181 C CA . VAL A 1 269 ? 23.050 16.569 -16.132 1.00 93.19 269 VAL A CA 1
ATOM 2182 C C . VAL A 1 269 ? 22.812 17.300 -17.448 1.00 93.19 269 VAL A C 1
ATOM 2184 O O . VAL A 1 269 ? 23.732 17.463 -18.241 1.00 93.19 269 VAL A O 1
ATOM 2187 N N . LEU A 1 270 ? 21.567 17.709 -17.700 1.00 90.81 270 LEU A N 1
ATOM 2188 C CA . LEU A 1 270 ? 21.165 18.397 -18.925 1.00 90.81 270 LEU A CA 1
ATOM 2189 C C . LEU A 1 270 ? 19.882 19.190 -18.674 1.00 90.81 270 LEU A C 1
ATOM 2191 O O . LEU A 1 270 ? 18.954 18.655 -18.071 1.00 90.81 270 LEU A O 1
ATOM 2195 N N . SER A 1 271 ? 19.791 20.398 -19.221 1.00 89.19 271 SER A N 1
ATOM 2196 C CA . SER A 1 271 ? 18.570 21.211 -19.202 1.00 89.19 271 SER A CA 1
ATOM 2197 C C . SER A 1 271 ? 18.078 21.460 -20.627 1.00 89.19 271 SER A C 1
ATOM 2199 O O . SER A 1 271 ? 18.874 21.763 -21.514 1.00 89.19 271 SER A O 1
ATOM 2201 N N . SER A 1 272 ? 16.774 21.306 -20.865 1.00 84.81 272 SER A N 1
ATOM 2202 C CA . SER A 1 272 ? 16.138 21.567 -22.160 1.00 84.81 272 SER A CA 1
ATOM 2203 C C . SER A 1 272 ? 14.691 22.029 -21.962 1.00 84.81 272 SER A C 1
ATOM 2205 O O . SER A 1 272 ? 13.835 21.255 -21.529 1.00 84.81 272 SER A O 1
ATOM 2207 N N . GLY A 1 273 ? 14.415 23.302 -22.265 1.00 87.06 273 GLY A N 1
ATOM 2208 C CA . GLY A 1 273 ? 13.123 23.928 -21.961 1.00 87.06 273 GLY A CA 1
ATOM 2209 C C . GLY A 1 273 ? 12.799 23.839 -20.464 1.00 87.06 273 GLY A C 1
ATOM 2210 O O . GLY A 1 273 ? 13.688 24.012 -19.641 1.00 87.06 273 GLY A O 1
ATOM 2211 N N . ASN A 1 274 ? 11.556 23.483 -20.121 1.00 87.69 274 ASN A N 1
ATOM 2212 C CA . ASN A 1 274 ? 11.105 23.302 -18.728 1.00 87.69 274 ASN A CA 1
ATOM 2213 C C . ASN A 1 274 ? 11.533 21.958 -18.104 1.00 87.69 274 ASN A C 1
ATOM 2215 O O . ASN A 1 274 ? 11.037 21.587 -17.039 1.00 87.69 274 ASN A O 1
ATOM 2219 N N . LYS A 1 275 ? 12.360 21.164 -18.799 1.00 92.62 275 LYS A N 1
ATOM 2220 C CA . LYS A 1 275 ? 12.774 19.831 -18.357 1.00 92.62 275 LYS A CA 1
ATOM 2221 C C . LYS A 1 275 ? 14.253 19.823 -17.986 1.00 92.62 275 LYS A C 1
ATOM 2223 O O . LYS A 1 275 ? 15.114 20.078 -18.829 1.00 92.62 275 LYS A O 1
ATOM 2228 N N . VAL A 1 276 ? 14.554 19.421 -16.755 1.00 94.56 276 VAL A N 1
ATOM 2229 C CA . VAL A 1 276 ? 15.927 19.310 -16.242 1.00 94.56 276 VAL A CA 1
ATOM 2230 C C . VAL A 1 276 ? 16.219 17.863 -15.864 1.00 94.56 276 VAL A C 1
ATOM 2232 O O . VAL A 1 276 ? 15.618 17.306 -14.949 1.00 94.56 276 VAL A O 1
ATOM 2235 N N . ARG A 1 277 ? 17.140 17.209 -16.574 1.00 94.56 277 ARG A N 1
ATOM 2236 C CA . ARG A 1 277 ? 17.634 15.874 -16.213 1.00 94.56 277 ARG A CA 1
ATOM 2237 C C . ARG A 1 277 ? 18.612 16.001 -15.057 1.00 94.56 277 ARG A C 1
ATOM 2239 O O . ARG A 1 277 ? 19.591 16.740 -15.150 1.00 94.56 277 ARG A O 1
ATOM 2246 N N . ILE A 1 278 ? 18.377 15.223 -14.009 1.00 94.81 278 ILE A N 1
ATOM 2247 C CA . ILE A 1 278 ? 19.176 15.257 -12.783 1.00 94.81 278 ILE A CA 1
ATOM 2248 C C . ILE A 1 278 ? 19.732 13.878 -12.432 1.00 94.81 278 ILE A C 1
ATOM 2250 O O . ILE A 1 278 ? 19.204 12.849 -12.867 1.00 94.81 278 ILE A O 1
ATOM 2254 N N . LYS A 1 279 ? 20.793 13.850 -11.623 1.00 94.56 279 LYS A N 1
ATOM 2255 C CA . LYS A 1 279 ? 21.428 12.634 -11.113 1.00 94.56 279 LYS A CA 1
ATOM 2256 C C . LYS A 1 279 ? 21.747 12.750 -9.625 1.00 94.56 279 LYS A C 1
ATOM 2258 O O . LYS A 1 279 ? 22.517 13.610 -9.213 1.00 94.56 279 LYS A O 1
ATOM 2263 N N . HIS A 1 280 ? 21.211 11.819 -8.853 1.00 93.19 280 HIS A N 1
ATOM 2264 C CA . HIS A 1 280 ? 21.544 11.556 -7.464 1.00 93.19 280 HIS A CA 1
ATOM 2265 C C . HIS A 1 280 ? 22.775 10.638 -7.357 1.00 93.19 280 HIS A C 1
ATOM 2267 O O . HIS A 1 280 ? 22.863 9.653 -8.109 1.00 93.19 280 HIS A O 1
ATOM 2273 N N . PRO A 1 281 ? 23.694 10.891 -6.406 1.00 88.81 281 PRO A N 1
ATOM 2274 C CA . PRO A 1 281 ? 24.947 10.148 -6.245 1.00 88.81 281 PRO A CA 1
ATOM 2275 C C . PRO A 1 281 ? 24.754 8.651 -5.982 1.00 88.81 281 PRO A C 1
ATOM 2277 O O . PRO A 1 281 ? 25.573 7.847 -6.416 1.00 88.81 281 PRO A O 1
ATOM 2280 N N . PHE A 1 282 ? 23.656 8.250 -5.335 1.00 82.31 282 PHE A N 1
ATOM 2281 C CA . PHE A 1 282 ? 23.391 6.835 -5.027 1.00 82.31 282 PHE A CA 1
ATOM 2282 C C . PHE A 1 282 ? 22.784 6.038 -6.186 1.00 82.31 282 PHE A C 1
ATOM 2284 O O . PHE A 1 282 ? 22.454 4.865 -6.032 1.00 82.31 282 PHE A O 1
ATOM 2291 N N . THR A 1 283 ? 22.631 6.650 -7.361 1.00 82.81 283 THR A N 1
ATOM 2292 C CA . THR A 1 283 ? 22.105 5.956 -8.539 1.00 82.81 283 THR A CA 1
ATOM 2293 C C . THR A 1 283 ? 23.222 5.590 -9.504 1.00 82.81 283 THR A C 1
ATOM 2295 O O . THR A 1 283 ? 24.129 6.371 -9.780 1.00 82.81 283 THR A O 1
ATOM 2298 N N . THR A 1 284 ? 23.138 4.383 -10.057 1.00 73.00 284 THR A N 1
ATOM 2299 C CA . THR A 1 284 ? 24.134 3.851 -11.000 1.00 73.00 284 THR A CA 1
ATOM 2300 C C . THR A 1 284 ? 23.892 4.291 -12.444 1.00 73.00 284 THR A C 1
ATOM 2302 O O . THR A 1 284 ? 24.758 4.124 -13.299 1.00 73.00 284 THR A O 1
ATOM 2305 N N . SER A 1 285 ? 22.717 4.854 -12.735 1.00 76.44 285 SER A N 1
ATOM 2306 C CA . SER A 1 285 ? 22.339 5.330 -14.069 1.00 76.44 285 SER A CA 1
ATOM 2307 C C . SER A 1 285 ? 22.944 6.705 -14.384 1.00 76.44 285 SER A C 1
ATOM 2309 O O . SER A 1 285 ? 23.344 7.451 -13.490 1.00 76.44 285 SER A O 1
ATOM 2311 N N . SER A 1 286 ? 23.000 7.064 -15.670 1.00 80.62 286 SER A N 1
ATOM 2312 C CA . SER A 1 286 ? 23.474 8.385 -16.119 1.00 80.62 286 SER A CA 1
ATOM 2313 C C . SER A 1 286 ? 22.569 9.537 -15.666 1.00 80.62 286 SER A C 1
ATOM 2315 O O . SER A 1 286 ? 23.042 10.659 -15.528 1.00 80.62 286 SER A O 1
ATOM 2317 N N . THR A 1 287 ? 21.295 9.257 -15.386 1.00 87.50 287 THR A N 1
ATOM 2318 C CA . THR A 1 287 ? 20.321 10.182 -14.791 1.00 87.50 287 THR A CA 1
ATOM 2319 C C . THR A 1 287 ? 19.439 9.425 -13.802 1.00 87.50 287 THR A C 1
ATOM 2321 O O . THR A 1 287 ? 19.108 8.265 -14.055 1.00 87.50 287 THR A O 1
ATOM 2324 N N . SER A 1 288 ? 18.996 10.074 -12.728 1.00 88.94 288 SER A N 1
ATOM 2325 C CA . SER A 1 288 ? 18.026 9.509 -11.776 1.00 88.94 288 SER A CA 1
ATOM 2326 C C . SER A 1 288 ? 16.581 9.789 -12.177 1.00 88.94 288 SER A C 1
ATOM 2328 O O . SER A 1 288 ? 15.695 9.003 -11.856 1.00 88.94 288 SER A O 1
ATOM 2330 N N . GLY A 1 289 ? 16.352 10.862 -12.934 1.00 92.81 289 GLY A N 1
ATOM 2331 C CA . GLY A 1 289 ? 15.037 11.235 -13.434 1.00 92.81 289 GLY A CA 1
ATOM 2332 C C . GLY A 1 289 ? 15.046 12.612 -14.090 1.00 92.81 289 GLY A C 1
ATOM 2333 O O . GLY A 1 289 ? 16.099 13.099 -14.516 1.00 92.81 289 GLY A O 1
ATOM 2334 N N . VAL A 1 290 ? 13.868 13.225 -14.183 1.00 95.25 290 VAL A N 1
ATOM 2335 C CA . VAL A 1 290 ? 13.673 14.535 -14.814 1.00 95.25 290 VAL A CA 1
ATOM 2336 C C . VAL A 1 290 ? 12.782 15.424 -13.955 1.00 95.25 290 VAL A C 1
ATOM 2338 O O . VAL A 1 290 ? 11.744 14.990 -13.471 1.00 95.25 290 VAL A O 1
ATOM 2341 N N . ILE A 1 291 ? 13.183 16.673 -13.771 1.00 95.38 291 ILE A N 1
ATOM 2342 C CA . ILE A 1 291 ? 12.359 17.728 -13.191 1.00 95.38 291 ILE A CA 1
ATOM 2343 C C . ILE A 1 291 ? 11.554 18.396 -14.300 1.00 95.38 291 ILE A C 1
ATOM 2345 O O . ILE A 1 291 ? 12.087 18.666 -15.374 1.00 95.38 291 ILE A O 1
ATOM 2349 N N . ASP A 1 292 ? 10.278 18.649 -14.031 1.00 93.44 292 ASP A N 1
ATOM 2350 C CA . ASP A 1 292 ? 9.444 19.598 -14.758 1.00 93.44 292 ASP A CA 1
ATOM 2351 C C . ASP A 1 292 ? 9.284 20.859 -13.909 1.00 93.44 292 ASP A C 1
ATOM 2353 O O . ASP A 1 292 ? 8.573 20.853 -12.902 1.00 93.44 292 ASP A O 1
ATOM 2357 N N . GLU A 1 293 ? 9.963 21.931 -14.305 1.00 90.38 293 GLU A N 1
ATOM 2358 C CA . GLU A 1 293 ? 9.970 23.190 -13.556 1.00 90.38 293 GLU A CA 1
ATOM 2359 C C . GLU A 1 293 ? 8.618 23.909 -13.619 1.00 90.38 293 GLU A C 1
ATOM 2361 O O . GLU A 1 293 ? 8.241 24.582 -12.665 1.00 90.38 293 GLU A O 1
ATOM 2366 N N . ALA A 1 294 ? 7.843 23.722 -14.694 1.00 88.81 294 ALA A N 1
ATOM 2367 C CA . ALA A 1 294 ? 6.523 24.337 -14.825 1.00 88.81 294 ALA A CA 1
ATOM 2368 C C . ALA A 1 294 ? 5.485 23.664 -13.916 1.00 88.81 294 ALA A C 1
ATOM 2370 O O . ALA A 1 294 ? 4.574 24.321 -13.412 1.00 88.81 294 ALA A O 1
ATOM 2371 N N . GLN A 1 295 ? 5.618 22.353 -13.703 1.00 88.62 295 GLN A N 1
ATOM 2372 C CA . GLN A 1 295 ? 4.778 21.607 -12.761 1.00 88.62 295 GLN A CA 1
ATOM 2373 C C . GLN A 1 295 ? 5.322 21.624 -11.329 1.00 88.62 295 GLN A C 1
ATOM 2375 O O . GLN A 1 295 ? 4.593 21.256 -10.414 1.00 88.62 295 GLN A O 1
ATOM 2380 N N . ASN A 1 296 ? 6.574 22.047 -11.136 1.00 93.19 296 ASN A N 1
ATOM 2381 C CA . ASN A 1 296 ? 7.312 21.943 -9.880 1.00 93.19 296 ASN A CA 1
ATOM 2382 C C . ASN A 1 296 ? 7.391 20.494 -9.350 1.00 93.19 296 ASN A C 1
ATOM 2384 O O . ASN A 1 296 ? 7.189 20.232 -8.166 1.00 93.19 296 ASN A O 1
ATOM 2388 N N . VAL A 1 297 ? 7.647 19.530 -10.245 1.00 93.88 297 VAL A N 1
ATOM 2389 C CA . VAL A 1 297 ? 7.642 18.088 -9.933 1.00 93.88 297 VAL A CA 1
ATOM 2390 C C . VAL A 1 297 ? 8.909 17.404 -10.437 1.00 93.88 297 VAL A C 1
ATOM 2392 O O . VAL A 1 297 ? 9.344 17.615 -11.567 1.00 93.88 297 VAL A O 1
ATOM 2395 N N . TYR A 1 298 ? 9.464 16.511 -9.621 1.00 95.00 298 TYR A N 1
ATOM 2396 C CA . TYR A 1 298 ? 10.530 15.591 -10.001 1.00 95.00 298 TYR A CA 1
ATOM 2397 C C . TYR A 1 298 ? 9.942 14.225 -10.358 1.00 95.00 298 TYR A C 1
ATOM 2399 O O . TYR A 1 298 ? 9.408 13.530 -9.498 1.00 95.00 298 TYR A O 1
ATOM 2407 N N . PHE A 1 299 ? 10.075 13.806 -11.613 1.00 93.38 299 PHE A N 1
ATOM 2408 C CA . PHE A 1 299 ? 9.739 12.463 -12.073 1.00 93.38 299 PHE A CA 1
ATOM 2409 C C . PHE A 1 299 ? 10.940 11.533 -11.890 1.00 93.38 299 PHE A C 1
ATOM 2411 O O . PHE A 1 299 ? 11.947 11.629 -12.597 1.00 93.38 299 PHE A O 1
ATOM 2418 N N . ASN A 1 300 ? 10.824 10.611 -10.939 1.00 91.25 300 ASN A N 1
ATOM 2419 C CA . ASN A 1 300 ? 11.863 9.652 -10.601 1.00 91.25 300 ASN A CA 1
ATOM 2420 C C . ASN A 1 300 ? 11.826 8.433 -11.528 1.00 91.25 300 ASN A C 1
ATOM 2422 O O . ASN A 1 300 ? 10.806 7.756 -11.679 1.00 91.25 300 ASN A O 1
ATOM 2426 N N . HIS A 1 301 ? 12.971 8.131 -12.133 1.00 86.88 301 HIS A N 1
ATOM 2427 C CA . HIS A 1 301 ? 13.153 6.996 -13.034 1.00 86.88 301 HIS A CA 1
ATOM 2428 C C . HIS A 1 301 ? 14.034 5.901 -12.401 1.00 86.88 301 HIS A C 1
ATOM 2430 O O . HIS A 1 301 ? 14.247 4.847 -13.008 1.00 86.88 301 HIS A O 1
ATOM 2436 N N . SER A 1 302 ? 14.546 6.125 -11.186 1.00 81.38 302 SER A N 1
ATOM 2437 C CA . SER A 1 302 ? 15.506 5.256 -10.514 1.00 81.38 302 SER A CA 1
ATOM 2438 C C . SER A 1 302 ? 14.887 4.531 -9.319 1.00 81.38 302 SER A C 1
ATOM 2440 O O . SER A 1 302 ? 14.687 5.120 -8.260 1.00 81.38 302 SER A O 1
ATOM 2442 N N . GLY A 1 303 ? 14.666 3.219 -9.464 1.00 75.88 303 GLY A N 1
ATOM 2443 C CA . GLY A 1 303 ? 14.228 2.357 -8.355 1.00 75.88 303 GLY A CA 1
ATOM 2444 C C . GLY A 1 303 ? 15.263 2.235 -7.229 1.00 75.88 303 GLY A C 1
ATOM 2445 O O . GLY A 1 303 ? 14.901 2.054 -6.078 1.00 75.88 303 GLY A O 1
ATOM 2446 N N . SER A 1 304 ? 16.557 2.408 -7.535 1.00 79.44 304 SER A N 1
ATOM 2447 C CA . SER A 1 304 ? 17.614 2.442 -6.512 1.00 79.44 304 SER A CA 1
ATOM 2448 C C . SER A 1 304 ? 17.594 3.715 -5.669 1.00 79.44 304 SER A C 1
ATOM 2450 O O . SER A 1 304 ? 18.155 3.717 -4.581 1.00 79.44 304 SER A O 1
ATOM 2452 N N . PHE A 1 305 ? 17.004 4.800 -6.182 1.00 85.00 305 PHE A N 1
ATOM 2453 C CA . PHE A 1 305 ? 16.764 5.993 -5.381 1.00 85.00 305 PHE A CA 1
ATOM 2454 C C . PHE A 1 305 ? 15.484 5.837 -4.569 1.00 85.00 305 PHE A C 1
ATOM 2456 O O . PHE A 1 305 ? 15.543 5.979 -3.358 1.00 85.00 305 PHE A O 1
ATOM 2463 N N . SER A 1 306 ? 14.357 5.544 -5.228 1.00 84.44 306 SER A N 1
ATOM 2464 C CA . SER A 1 306 ? 13.047 5.340 -4.602 1.00 84.44 306 SER A CA 1
ATOM 2465 C C . SER A 1 306 ? 12.103 4.579 -5.538 1.00 84.44 306 SER A C 1
ATOM 2467 O O . SER A 1 306 ? 12.203 4.688 -6.761 1.00 84.44 306 SER A O 1
ATOM 2469 N N . GLU A 1 307 ? 11.127 3.861 -4.987 1.00 80.62 307 GLU A N 1
ATOM 2470 C CA . GLU A 1 307 ? 10.031 3.273 -5.772 1.00 80.62 307 GLU A CA 1
ATOM 2471 C C . GLU A 1 307 ? 8.961 4.312 -6.168 1.00 80.62 307 GLU A C 1
ATOM 2473 O O . GLU A 1 307 ? 8.200 4.101 -7.120 1.00 80.62 307 GLU A O 1
ATOM 2478 N N . GLN A 1 308 ? 8.916 5.465 -5.490 1.00 84.38 308 GLN A N 1
ATOM 2479 C CA . GLN A 1 308 ? 7.990 6.553 -5.804 1.00 84.38 308 GLN A CA 1
ATOM 2480 C C . GLN A 1 308 ? 8.340 7.194 -7.155 1.00 84.38 308 GLN A C 1
ATOM 2482 O O . GLN A 1 308 ? 9.499 7.481 -7.441 1.00 84.38 308 GLN A O 1
ATOM 2487 N N . LYS A 1 309 ? 7.329 7.401 -8.010 1.00 86.06 309 LYS A N 1
ATOM 2488 C CA . LYS A 1 309 ? 7.508 7.842 -9.410 1.00 86.06 309 LYS A CA 1
ATOM 2489 C C . LYS A 1 309 ? 7.571 9.350 -9.602 1.00 86.06 309 LYS A C 1
ATOM 2491 O O . LYS A 1 309 ? 8.118 9.805 -10.601 1.00 86.06 309 LYS A O 1
ATOM 2496 N N . ALA A 1 310 ? 7.003 10.116 -8.683 1.00 90.38 310 ALA A N 1
ATOM 2497 C CA . ALA A 1 310 ? 6.979 11.566 -8.758 1.00 90.38 310 ALA A CA 1
ATOM 2498 C C . ALA A 1 310 ? 7.067 12.160 -7.355 1.00 90.38 310 ALA A C 1
ATOM 2500 O O . ALA A 1 310 ? 6.471 11.608 -6.430 1.00 90.38 310 ALA A O 1
ATOM 2501 N N . PHE A 1 311 ? 7.784 13.267 -7.220 1.00 93.75 311 PHE A N 1
ATOM 2502 C CA . PHE A 1 311 ? 7.951 14.005 -5.976 1.00 93.75 311 PHE A CA 1
ATOM 2503 C C . PHE A 1 311 ? 7.616 15.480 -6.191 1.00 93.75 311 PHE A C 1
ATOM 2505 O O . PHE A 1 311 ? 8.131 16.097 -7.125 1.00 93.75 311 PHE A O 1
ATOM 2512 N N . SER A 1 312 ? 6.791 16.042 -5.311 1.00 93.81 312 SER A N 1
ATOM 2513 C CA . SER A 1 312 ? 6.758 17.486 -5.059 1.00 93.81 312 SER A CA 1
ATOM 2514 C C . SER A 1 312 ? 7.933 17.904 -4.151 1.00 93.81 312 SER A C 1
ATOM 2516 O O . SER A 1 312 ? 8.618 17.025 -3.611 1.00 93.81 312 SER A O 1
ATOM 2518 N N . PRO A 1 313 ? 8.208 19.212 -3.970 1.00 95.94 313 PRO A N 1
ATOM 2519 C CA . PRO A 1 313 ? 9.299 19.692 -3.117 1.00 95.94 313 PRO A CA 1
ATOM 2520 C C . PRO A 1 313 ? 9.269 19.099 -1.702 1.00 95.94 313 PRO A C 1
ATOM 2522 O O . PRO A 1 313 ? 10.259 18.529 -1.246 1.00 95.94 313 PRO A O 1
ATOM 2525 N N . SER A 1 314 ? 8.120 19.155 -1.033 1.00 95.12 314 SER A N 1
ATOM 2526 C CA . SER A 1 314 ? 7.907 18.600 0.307 1.00 95.12 314 SER A CA 1
ATOM 2527 C C . SER A 1 314 ? 8.144 17.094 0.351 1.00 95.12 314 SER A C 1
ATOM 2529 O O . SER A 1 314 ? 8.817 16.601 1.254 1.00 95.12 314 SER A O 1
ATOM 2531 N N . GLN A 1 315 ? 7.647 16.358 -0.646 1.00 95.12 315 GLN A N 1
ATOM 2532 C CA . GLN A 1 315 ? 7.853 14.912 -0.737 1.00 95.12 315 GLN A CA 1
ATOM 2533 C C . GLN A 1 315 ? 9.329 14.559 -0.918 1.00 95.12 315 GLN A C 1
ATOM 2535 O O . GLN A 1 315 ? 9.801 13.611 -0.296 1.00 95.12 315 GLN A O 1
ATOM 2540 N N . LEU A 1 316 ? 10.057 15.295 -1.765 1.00 95.62 316 LEU A N 1
ATOM 2541 C CA . LEU A 1 316 ? 11.473 15.028 -2.006 1.00 95.62 316 LEU A CA 1
ATOM 2542 C C . LEU A 1 316 ? 12.313 15.326 -0.761 1.00 95.62 316 LEU A C 1
ATOM 2544 O O . LEU A 1 316 ? 13.156 14.510 -0.398 1.00 95.62 316 LEU A O 1
ATOM 2548 N N . LEU A 1 317 ? 12.056 16.451 -0.086 1.00 95.25 317 LEU A N 1
ATOM 2549 C CA . LEU A 1 317 ? 12.778 16.801 1.137 1.00 95.25 317 LEU A CA 1
ATOM 2550 C C . LEU A 1 317 ? 12.515 15.780 2.248 1.00 95.25 317 LEU A C 1
ATOM 2552 O O . LEU A 1 317 ? 13.457 15.269 2.846 1.00 95.25 317 LEU A O 1
ATOM 2556 N N . CYS A 1 318 ? 11.244 15.438 2.481 1.00 95.19 318 CYS A N 1
ATOM 2557 C CA . CYS A 1 318 ? 10.851 14.446 3.480 1.00 95.19 318 CYS A CA 1
ATOM 2558 C C . CYS A 1 318 ? 11.503 13.080 3.202 1.00 95.19 318 CYS A C 1
ATOM 2560 O O . CYS A 1 318 ? 12.016 12.437 4.117 1.00 95.19 318 CYS A O 1
ATOM 2562 N N . TYR A 1 319 ? 11.561 12.664 1.932 1.00 94.50 319 TYR A N 1
ATOM 2563 C CA . TYR A 1 319 ? 12.232 11.428 1.531 1.00 94.50 319 TYR A CA 1
ATOM 2564 C C . TYR A 1 319 ? 13.732 11.446 1.844 1.00 94.50 319 TYR A C 1
ATOM 2566 O O . TYR A 1 319 ? 14.252 10.497 2.426 1.00 94.50 319 TYR A O 1
ATOM 2574 N N . CYS A 1 320 ? 14.426 12.511 1.443 1.00 92.19 320 CYS A N 1
ATOM 2575 C CA . CYS A 1 320 ? 15.884 12.573 1.490 1.00 92.19 320 CYS A CA 1
ATOM 2576 C C . CYS A 1 320 ? 16.446 12.909 2.872 1.00 92.19 320 CYS A C 1
ATOM 2578 O O . CYS A 1 320 ? 17.485 12.371 3.243 1.00 92.19 320 CYS A O 1
ATOM 2580 N N . GLU A 1 321 ? 15.807 13.818 3.607 1.00 93.06 321 GLU A N 1
ATOM 2581 C CA . GLU A 1 321 ? 16.352 14.347 4.864 1.00 93.06 321 GLU A CA 1
ATOM 2582 C C . GLU A 1 321 ? 15.694 13.740 6.101 1.00 93.06 321 GLU A C 1
ATOM 2584 O O . GLU A 1 321 ? 16.326 13.686 7.152 1.00 93.06 321 GLU A O 1
ATOM 2589 N N . LEU A 1 322 ? 14.455 13.253 5.979 1.00 91.25 322 LEU A N 1
ATOM 2590 C CA . LEU A 1 322 ? 13.652 12.784 7.113 1.00 91.25 322 LEU A CA 1
ATOM 2591 C C . LEU A 1 322 ? 13.195 11.329 6.959 1.00 91.25 322 LEU A C 1
ATOM 2593 O O . LEU A 1 322 ? 12.306 10.880 7.670 1.00 91.25 322 LEU A O 1
ATOM 2597 N N . ASN A 1 323 ? 13.774 10.569 6.023 1.00 88.56 323 ASN A N 1
ATOM 2598 C CA . ASN A 1 323 ? 13.468 9.149 5.804 1.00 88.56 323 ASN A CA 1
ATOM 2599 C C . ASN A 1 323 ? 11.963 8.843 5.613 1.00 88.56 323 ASN A C 1
ATOM 2601 O O . ASN A 1 323 ? 11.485 7.783 6.018 1.00 88.56 323 ASN A O 1
ATOM 2605 N N . ASN A 1 324 ? 11.216 9.752 4.973 1.00 88.62 324 ASN A N 1
ATOM 2606 C CA . ASN A 1 324 ? 9.748 9.726 4.852 1.00 88.62 324 ASN A CA 1
ATOM 2607 C C . ASN A 1 324 ? 8.967 9.833 6.176 1.00 88.62 324 ASN A C 1
ATOM 2609 O O . ASN A 1 324 ? 7.780 9.486 6.208 1.00 88.62 324 ASN A O 1
ATOM 2613 N N . ASP A 1 325 ? 9.578 10.319 7.257 1.00 90.19 325 ASP A N 1
ATOM 2614 C CA . ASP A 1 325 ? 8.867 10.633 8.493 1.00 90.19 325 ASP A CA 1
ATOM 2615 C C . ASP A 1 325 ? 8.092 11.950 8.346 1.00 90.19 325 ASP A C 1
ATOM 2617 O O . ASP A 1 325 ? 8.588 13.061 8.552 1.00 90.19 325 ASP A O 1
ATOM 2621 N N . TRP A 1 326 ? 6.818 11.816 7.982 1.00 91.69 326 TRP A N 1
ATOM 2622 C CA . TRP A 1 326 ? 5.919 12.955 7.839 1.00 91.69 326 TRP A CA 1
ATOM 2623 C C . TRP A 1 326 ? 5.644 13.677 9.161 1.00 91.69 326 TRP A C 1
ATOM 2625 O O . TRP A 1 326 ? 5.367 14.873 9.128 1.00 91.69 326 TRP A O 1
ATOM 2635 N N . ASN A 1 327 ? 5.731 13.007 10.315 1.00 90.19 327 ASN A N 1
ATOM 2636 C CA . ASN A 1 327 ? 5.522 13.672 11.603 1.00 90.19 327 ASN A CA 1
ATOM 2637 C C . ASN A 1 327 ? 6.685 14.618 11.908 1.00 90.19 327 ASN A C 1
ATOM 2639 O O . ASN A 1 327 ? 6.450 15.768 12.288 1.00 90.19 327 ASN A O 1
ATOM 2643 N N . GLU A 1 328 ? 7.922 14.162 11.692 1.00 91.56 328 GLU A N 1
ATOM 2644 C CA . GLU A 1 328 ? 9.099 15.028 11.787 1.00 91.56 328 GLU A CA 1
ATOM 2645 C C . GLU A 1 328 ? 9.047 16.155 10.756 1.00 91.56 328 GLU A C 1
ATOM 2647 O O . GLU A 1 328 ? 9.304 17.306 11.103 1.00 91.56 328 GLU A O 1
ATOM 2652 N N . PHE A 1 329 ? 8.623 15.868 9.521 1.00 95.12 329 PHE A N 1
ATOM 2653 C CA . PHE A 1 329 ? 8.489 16.894 8.487 1.00 95.12 329 PHE A CA 1
ATOM 2654 C C . PHE A 1 329 ? 7.490 17.985 8.879 1.00 95.12 329 PHE A C 1
ATOM 2656 O O . PHE A 1 329 ? 7.799 19.172 8.784 1.00 95.12 329 PHE A O 1
ATOM 2663 N N . TYR A 1 330 ? 6.307 17.621 9.381 1.00 93.81 330 TYR A N 1
ATOM 2664 C CA . TYR A 1 330 ? 5.340 18.613 9.852 1.00 93.81 330 TYR A CA 1
ATOM 2665 C C . TYR A 1 330 ? 5.863 19.403 11.053 1.00 93.81 330 TYR A C 1
ATOM 2667 O O . TYR A 1 330 ? 5.626 20.608 11.130 1.00 93.81 330 TYR A O 1
ATOM 2675 N N . LYS A 1 331 ? 6.594 18.771 11.979 1.00 92.81 331 LYS A N 1
ATOM 2676 C CA . LYS A 1 331 ? 7.246 19.486 13.085 1.00 92.81 331 LYS A CA 1
ATOM 2677 C C . LYS A 1 331 ? 8.261 20.505 12.556 1.00 92.81 331 LYS A C 1
ATOM 2679 O O . LYS A 1 331 ? 8.198 21.665 12.953 1.00 92.81 331 LYS A O 1
ATOM 2684 N N . HIS A 1 332 ? 9.100 20.102 11.605 1.00 93.00 332 HIS A N 1
ATOM 2685 C CA . HIS A 1 332 ? 10.071 20.972 10.948 1.00 93.00 332 HIS A CA 1
ATOM 2686 C C . HIS A 1 332 ? 9.402 22.167 10.252 1.00 93.00 332 HIS A C 1
ATOM 2688 O O . HIS A 1 332 ? 9.820 23.306 10.438 1.00 93.00 332 HIS A O 1
ATOM 2694 N N . LEU A 1 333 ? 8.315 21.945 9.506 1.00 94.94 333 LEU A N 1
ATOM 2695 C CA . LEU A 1 333 ? 7.572 23.038 8.872 1.00 94.94 333 LEU A CA 1
ATOM 2696 C C . LEU A 1 333 ? 6.973 24.015 9.897 1.00 94.94 333 LEU A C 1
ATOM 2698 O O . LEU A 1 333 ? 7.031 25.225 9.692 1.00 94.94 333 LEU A O 1
ATOM 2702 N N . ASN A 1 334 ? 6.446 23.517 11.018 1.00 93.44 334 ASN A N 1
ATOM 2703 C CA . ASN A 1 334 ? 5.954 24.384 12.092 1.00 93.44 334 ASN A CA 1
ATOM 2704 C C . ASN A 1 334 ? 7.084 25.217 12.727 1.00 93.44 334 ASN A C 1
ATOM 2706 O O . ASN A 1 334 ? 6.873 26.389 13.034 1.00 93.44 334 ASN A O 1
ATOM 2710 N N . GLU A 1 335 ? 8.279 24.642 12.903 1.00 94.75 335 GLU A N 1
ATOM 2711 C CA . GLU A 1 335 ? 9.473 25.357 13.388 1.00 94.75 335 GLU A CA 1
ATOM 2712 C C . GLU A 1 335 ? 9.926 26.452 12.410 1.00 94.75 335 GLU A C 1
ATOM 2714 O O . GLU A 1 335 ? 10.352 27.523 12.840 1.00 94.75 335 GLU A O 1
ATOM 2719 N N . LEU A 1 336 ? 9.757 26.226 11.102 1.00 93.56 336 LEU A N 1
ATOM 2720 C CA . LEU A 1 336 ? 9.969 27.229 10.051 1.00 93.56 336 LEU A CA 1
ATOM 2721 C C . LEU A 1 336 ? 8.854 28.290 9.975 1.00 93.56 336 LEU A C 1
ATOM 2723 O O . LEU A 1 336 ? 8.957 29.233 9.193 1.00 93.56 336 LEU A O 1
ATOM 2727 N N . GLY A 1 337 ? 7.801 28.167 10.786 1.00 95.19 337 GLY A N 1
ATOM 2728 C CA . GLY A 1 337 ? 6.718 29.144 10.884 1.00 95.19 337 GLY A CA 1
ATOM 2729 C C . GLY A 1 337 ? 5.517 28.884 9.973 1.00 95.19 337 GLY A C 1
ATOM 2730 O O . GLY A 1 337 ? 4.567 29.668 10.016 1.00 95.19 337 GLY A O 1
ATOM 2731 N N . TYR A 1 338 ? 5.507 27.790 9.204 1.00 94.81 338 TYR A N 1
ATOM 2732 C CA . TYR A 1 338 ? 4.332 27.385 8.429 1.00 94.81 338 TYR A CA 1
ATOM 2733 C C . TYR A 1 338 ? 3.169 27.025 9.357 1.00 94.81 338 TYR A C 1
ATOM 2735 O O . TYR A 1 338 ? 3.353 26.367 10.382 1.00 94.81 338 TYR A O 1
ATOM 2743 N N . LYS A 1 339 ? 1.950 27.431 8.991 1.00 93.81 339 LYS A N 1
ATOM 2744 C CA . LYS A 1 339 ? 0.720 27.131 9.742 1.00 93.81 339 LYS A CA 1
ATOM 2745 C C . LYS A 1 339 ? -0.408 26.831 8.779 1.00 93.81 339 LYS A C 1
ATOM 2747 O O . LYS A 1 339 ? -0.449 27.404 7.699 1.00 93.81 339 LYS A O 1
ATOM 2752 N N . GLU A 1 340 ? -1.345 25.970 9.165 1.00 92.12 340 GLU A N 1
ATOM 2753 C CA . GLU A 1 340 ? -2.509 25.714 8.316 1.00 92.12 340 GLU A CA 1
ATOM 2754 C C . GLU A 1 340 ? -3.320 26.994 8.104 1.00 92.12 340 GLU A C 1
ATOM 2756 O O . GLU A 1 340 ? -3.708 27.669 9.061 1.00 92.12 340 GLU A O 1
ATOM 2761 N N . GLU A 1 341 ? -3.607 27.296 6.841 1.00 93.31 341 GLU A N 1
ATOM 2762 C CA . GLU A 1 341 ? -4.466 28.411 6.468 1.00 93.31 341 GLU A CA 1
ATOM 2763 C C . GLU A 1 341 ? -5.875 27.923 6.147 1.00 93.31 341 GLU A C 1
ATOM 2765 O O . GLU A 1 341 ? -6.101 26.921 5.458 1.00 93.31 341 GLU A O 1
ATOM 2770 N N . GLN A 1 342 ? -6.844 28.681 6.642 1.00 92.88 342 GLN A N 1
ATOM 2771 C CA . GLN A 1 342 ? -8.252 28.454 6.372 1.00 92.88 342 GLN A CA 1
ATOM 2772 C C . GLN A 1 342 ? -8.688 29.291 5.166 1.00 92.88 342 GLN A C 1
ATOM 2774 O O . GLN A 1 342 ? -8.347 30.475 5.103 1.00 92.88 342 GLN A O 1
ATOM 2779 N N . PRO A 1 343 ? -9.496 28.743 4.240 1.00 91.88 343 PRO A N 1
ATOM 2780 C CA . PRO A 1 343 ? -10.144 29.541 3.210 1.00 91.88 343 PRO A CA 1
ATOM 2781 C C . PRO A 1 343 ? -10.968 30.677 3.830 1.00 91.88 343 PRO A C 1
ATOM 2783 O O . PRO A 1 343 ? -11.657 30.488 4.838 1.00 91.88 343 PRO A O 1
ATOM 2786 N N . THR A 1 344 ? -10.946 31.855 3.205 1.00 92.19 344 THR A N 1
ATOM 2787 C CA . THR A 1 344 ? -11.754 32.995 3.661 1.00 92.19 344 THR A CA 1
ATOM 2788 C C . THR A 1 344 ? -13.250 32.699 3.545 1.00 92.19 344 THR A C 1
ATOM 2790 O O . THR A 1 344 ? -13.688 31.913 2.699 1.00 92.19 344 THR A O 1
ATOM 2793 N N . LYS A 1 345 ? -14.076 33.357 4.370 1.00 92.12 345 LYS A N 1
ATOM 2794 C CA . LYS A 1 345 ? -15.539 33.171 4.338 1.00 92.12 345 LYS A CA 1
ATOM 2795 C C . LYS A 1 345 ? -16.118 33.492 2.958 1.00 92.12 345 LYS A C 1
ATOM 2797 O O . LYS A 1 345 ? -17.018 32.798 2.490 1.00 92.12 345 LYS A O 1
ATOM 2802 N N . GLU A 1 346 ? -15.591 34.517 2.299 1.00 92.31 346 GLU A N 1
ATOM 2803 C CA . GLU A 1 346 ? -15.969 34.941 0.951 1.00 92.31 346 GLU A CA 1
ATOM 2804 C C . GLU A 1 346 ? -15.647 33.848 -0.071 1.00 92.31 346 GLU A C 1
ATOM 2806 O O . GLU A 1 346 ? -16.476 33.527 -0.926 1.00 92.31 346 GLU A O 1
ATOM 2811 N N . ALA A 1 347 ? -14.478 33.216 0.051 1.00 90.62 347 ALA A N 1
ATOM 2812 C CA . ALA A 1 347 ? -14.078 32.132 -0.830 1.00 90.62 347 ALA A CA 1
ATOM 2813 C C . ALA A 1 347 ? -14.914 30.865 -0.630 1.00 90.62 347 ALA A C 1
ATOM 2815 O O . ALA A 1 347 ? -15.296 30.232 -1.617 1.00 90.62 347 ALA A O 1
ATOM 2816 N N . VAL A 1 348 ? -15.258 30.525 0.617 1.00 93.81 348 VAL A N 1
ATOM 2817 C CA . VAL A 1 348 ? -16.176 29.417 0.921 1.00 93.81 348 VAL A CA 1
ATOM 2818 C C . VAL A 1 348 ? -17.549 29.680 0.298 1.00 93.81 348 VAL A C 1
ATOM 2820 O O . VAL A 1 348 ? -18.072 28.815 -0.401 1.00 93.81 348 VAL A O 1
ATOM 2823 N N . LYS A 1 349 ? -18.105 30.891 0.459 1.00 93.12 349 LYS A N 1
ATOM 2824 C CA . LYS A 1 349 ? -19.395 31.286 -0.144 1.00 93.12 349 LYS A CA 1
ATOM 2825 C C . LYS A 1 349 ? -19.371 31.242 -1.674 1.00 93.12 349 LYS A C 1
ATOM 2827 O O . LYS A 1 349 ? -20.301 30.732 -2.293 1.00 93.12 349 LYS A O 1
ATOM 2832 N N . SER A 1 350 ? -18.310 31.757 -2.294 1.00 92.62 350 SER A N 1
ATOM 2833 C CA . SER A 1 350 ? -18.132 31.718 -3.752 1.00 92.62 350 SER A CA 1
ATOM 2834 C C . SER A 1 350 ? -18.041 30.280 -4.281 1.00 92.62 350 SER A C 1
ATOM 2836 O O . SER A 1 350 ? -18.649 29.948 -5.303 1.00 92.62 350 SER A O 1
ATOM 2838 N N . THR A 1 351 ? -17.335 29.414 -3.553 1.00 93.50 351 THR A N 1
ATOM 2839 C CA . THR A 1 351 ? -17.191 27.991 -3.886 1.00 93.50 351 THR A CA 1
ATOM 2840 C C . THR A 1 351 ? -18.520 27.254 -3.739 1.00 93.50 351 THR A C 1
ATOM 2842 O O . THR A 1 351 ? -18.912 26.534 -4.649 1.00 93.50 351 THR A O 1
ATOM 2845 N N . ALA A 1 352 ? -19.260 27.497 -2.652 1.00 94.25 352 ALA A N 1
ATOM 2846 C CA . ALA A 1 352 ? -20.608 26.969 -2.440 1.00 94.25 352 ALA A CA 1
ATOM 2847 C C . ALA A 1 352 ? -21.564 27.333 -3.587 1.00 94.25 352 ALA A C 1
ATOM 2849 O O . ALA A 1 352 ? -22.233 26.459 -4.133 1.00 94.25 352 ALA A O 1
ATOM 2850 N N . LYS A 1 353 ? -21.578 28.607 -4.004 1.00 93.56 353 LYS A N 1
ATOM 2851 C CA . LYS A 1 353 ? -22.403 29.065 -5.130 1.00 93.56 353 LYS A CA 1
ATOM 2852 C C . LYS A 1 353 ? -22.063 28.312 -6.420 1.00 93.56 353 LYS A C 1
ATOM 2854 O O . LYS A 1 353 ? -22.955 27.758 -7.051 1.00 93.56 353 LYS A O 1
ATOM 2859 N N . SER A 1 354 ? -20.777 28.244 -6.764 1.00 93.19 354 SER A N 1
ATOM 2860 C CA . SER A 1 354 ? -20.306 27.573 -7.986 1.00 93.19 354 SER A CA 1
ATOM 2861 C C . SER A 1 354 ? -20.604 26.069 -7.973 1.00 93.19 354 SER A C 1
ATOM 2863 O O . SER A 1 354 ? -21.016 25.507 -8.984 1.00 93.19 354 SER A O 1
ATOM 2865 N N . LEU A 1 355 ? -20.444 25.425 -6.813 1.00 94.44 355 LEU A N 1
ATOM 2866 C CA . LEU A 1 355 ? -20.785 24.022 -6.595 1.00 94.44 355 LEU A CA 1
ATOM 2867 C C . LEU A 1 355 ? -22.273 23.758 -6.842 1.00 94.44 355 LEU A C 1
ATOM 2869 O O . LEU A 1 355 ? -22.616 22.854 -7.599 1.00 94.44 355 LEU A O 1
ATOM 2873 N N . LEU A 1 356 ? -23.153 24.537 -6.208 1.00 93.31 356 LEU A N 1
ATOM 2874 C CA . LEU A 1 356 ? -24.598 24.376 -6.360 1.00 93.31 356 LEU A CA 1
ATOM 2875 C C . LEU A 1 356 ? -25.047 24.663 -7.795 1.00 93.31 356 LEU A C 1
ATOM 2877 O O . LEU A 1 356 ? -25.887 23.937 -8.318 1.00 93.31 356 LEU A O 1
ATOM 2881 N N . ASP A 1 357 ? -24.473 25.679 -8.444 1.00 92.25 357 ASP A N 1
ATOM 2882 C CA . ASP A 1 357 ? -24.771 26.004 -9.839 1.00 92.25 357 ASP A CA 1
ATOM 2883 C C . ASP A 1 357 ? -24.387 24.860 -10.793 1.00 92.25 357 ASP A C 1
ATOM 2885 O O . ASP A 1 357 ? -25.194 24.490 -11.646 1.00 92.25 357 ASP A O 1
ATOM 2889 N N . GLU A 1 358 ? -23.215 24.237 -10.614 1.00 93.00 358 GLU A N 1
ATOM 2890 C CA . GLU A 1 358 ? -22.799 23.080 -11.422 1.00 93.00 358 GLU A CA 1
ATOM 2891 C C . GLU A 1 358 ? -23.607 21.809 -11.107 1.00 93.00 358 GLU A C 1
ATOM 2893 O O . GLU A 1 358 ? -23.831 20.999 -12.004 1.00 93.00 358 GLU A O 1
ATOM 2898 N N . LEU A 1 359 ? -24.087 21.629 -9.870 1.00 93.12 359 LEU A N 1
ATOM 2899 C CA . LEU A 1 359 ? -24.878 20.455 -9.478 1.00 93.12 359 LEU A CA 1
ATOM 2900 C C . LEU A 1 359 ? -26.334 20.481 -9.974 1.00 93.12 359 LEU A C 1
ATOM 2902 O O . LEU A 1 359 ? -26.934 19.413 -10.089 1.00 93.12 359 LEU A O 1
ATOM 2906 N N . LYS A 1 360 ? -26.907 21.651 -10.300 1.00 88.00 360 LYS A N 1
ATOM 2907 C CA . LYS A 1 360 ? -28.325 21.795 -10.712 1.00 88.00 360 LYS A CA 1
ATOM 2908 C C . LYS A 1 360 ? -28.733 20.904 -11.887 1.00 88.00 360 LYS A C 1
ATOM 2910 O O . LYS A 1 360 ? -29.866 20.439 -11.925 1.00 88.00 360 LYS A O 1
ATOM 2915 N N . ASN A 1 361 ? -27.821 20.670 -12.829 1.00 79.06 361 ASN A N 1
ATOM 2916 C CA . ASN A 1 361 ? -28.107 19.970 -14.087 1.00 79.06 361 ASN A CA 1
ATOM 2917 C C . ASN A 1 361 ? -27.518 18.551 -14.136 1.00 79.06 361 ASN A C 1
ATOM 2919 O O . ASN A 1 361 ? -27.365 17.976 -15.213 1.00 79.06 361 ASN A O 1
ATOM 2923 N N . VAL A 1 362 ? -27.144 17.986 -12.985 1.00 86.75 362 VAL A N 1
ATOM 2924 C CA . VAL A 1 362 ? -26.464 16.691 -12.919 1.00 86.75 362 VAL A CA 1
ATOM 2925 C C . VAL A 1 362 ? -27.463 15.574 -12.652 1.00 86.75 362 VAL A C 1
ATOM 2927 O O . VAL A 1 362 ? -28.100 15.529 -11.605 1.00 86.75 362 VAL A O 1
ATOM 2930 N N . ASN A 1 363 ? -27.553 14.631 -13.586 1.00 82.81 363 ASN A N 1
ATOM 2931 C CA . ASN A 1 363 ? -28.445 13.471 -13.516 1.00 82.81 363 ASN A CA 1
ATOM 2932 C C . ASN A 1 363 ? -27.726 12.145 -13.196 1.00 82.81 363 ASN A C 1
ATOM 2934 O O . ASN A 1 363 ? -28.387 11.125 -13.021 1.00 82.81 363 ASN A O 1
ATOM 2938 N N . ASN A 1 364 ? -26.392 12.144 -13.104 1.00 89.81 364 ASN A N 1
ATOM 2939 C CA . ASN A 1 364 ? -25.592 10.968 -12.760 1.00 89.81 364 ASN A CA 1
ATOM 2940 C C . ASN A 1 364 ? -24.691 11.252 -11.550 1.00 89.81 364 ASN A C 1
ATOM 2942 O O . ASN A 1 364 ? -23.973 12.254 -11.495 1.00 89.81 364 ASN A O 1
ATOM 2946 N N . GLU A 1 365 ? -24.695 10.315 -10.610 1.00 90.44 365 GLU A N 1
ATOM 2947 C CA . GLU A 1 365 ? -23.903 10.320 -9.389 1.00 90.44 365 GLU A CA 1
ATOM 2948 C C . GLU A 1 365 ? -22.390 10.449 -9.644 1.00 90.44 365 GLU A C 1
ATOM 2950 O O . GLU A 1 365 ? -21.699 11.150 -8.906 1.00 90.44 365 GLU A O 1
ATOM 2955 N N . ASP A 1 366 ? -21.877 9.859 -10.727 1.00 90.56 366 ASP A N 1
ATOM 2956 C CA . ASP A 1 366 ? -20.459 9.962 -11.093 1.00 90.56 366 ASP A CA 1
ATOM 2957 C C . ASP A 1 366 ? -20.040 11.397 -11.417 1.00 90.56 366 ASP A C 1
ATOM 2959 O O . ASP A 1 366 ? -18.993 11.870 -10.964 1.00 90.56 366 ASP A O 1
ATOM 2963 N N . LYS A 1 367 ? -20.882 12.120 -12.163 1.00 93.12 367 LYS A N 1
ATOM 2964 C CA . LYS A 1 367 ? -20.604 13.517 -12.497 1.00 93.12 367 LYS A CA 1
ATOM 2965 C C . LYS A 1 367 ? -20.750 14.411 -11.268 1.00 93.12 367 LYS A C 1
ATOM 2967 O O . LYS A 1 367 ? -19.952 15.328 -11.086 1.00 93.12 367 LYS A O 1
ATOM 2972 N N . ALA A 1 368 ? -21.702 14.102 -10.386 1.00 94.38 368 ALA A N 1
ATOM 2973 C CA . ALA A 1 368 ? -21.839 14.795 -9.110 1.00 94.38 368 ALA A CA 1
ATOM 2974 C C . ALA A 1 368 ? -20.586 14.598 -8.242 1.00 94.38 368 ALA A C 1
ATOM 2976 O O . ALA A 1 368 ? -20.062 15.565 -7.697 1.00 94.38 368 ALA A O 1
ATOM 2977 N N . SER A 1 369 ? -20.057 13.373 -8.167 1.00 95.25 369 SER A N 1
ATOM 2978 C CA . SER A 1 369 ? -18.822 13.052 -7.445 1.00 95.25 369 SER A CA 1
ATOM 2979 C C . SER A 1 369 ? -17.630 13.875 -7.946 1.00 95.25 369 SER A C 1
ATOM 2981 O O . SER A 1 369 ? -16.891 14.442 -7.141 1.00 95.25 369 SER A O 1
ATOM 2983 N N . GLU A 1 370 ? -17.459 13.980 -9.265 1.00 95.06 370 GLU A N 1
ATOM 2984 C CA . GLU A 1 370 ? -16.401 14.777 -9.899 1.00 95.06 370 GLU A CA 1
ATOM 2985 C C . GLU A 1 370 ? -16.516 16.274 -9.552 1.00 95.06 370 GLU A C 1
ATOM 2987 O O . GLU A 1 370 ? -15.531 16.899 -9.150 1.00 95.06 370 GLU A O 1
ATOM 2992 N N . ILE A 1 371 ? -17.726 16.839 -9.653 1.00 95.00 371 ILE A N 1
ATOM 2993 C CA . ILE A 1 371 ? -18.007 18.249 -9.335 1.00 95.00 371 ILE A CA 1
ATOM 2994 C C . ILE A 1 371 ? -17.766 18.531 -7.847 1.00 95.00 371 ILE A C 1
ATOM 2996 O O . ILE A 1 371 ? -17.126 19.523 -7.494 1.00 95.00 371 ILE A O 1
ATOM 3000 N N . ILE A 1 372 ? -18.227 17.645 -6.958 1.00 96.00 372 ILE A N 1
ATOM 3001 C CA . ILE A 1 372 ? -18.015 17.791 -5.513 1.00 96.00 372 ILE A CA 1
ATOM 3002 C C . ILE A 1 372 ? -16.518 17.740 -5.199 1.00 96.00 372 ILE A C 1
ATOM 3004 O O . ILE A 1 372 ? -16.050 18.575 -4.428 1.00 96.00 372 ILE A O 1
ATOM 3008 N N . PHE A 1 373 ? -15.745 16.831 -5.806 1.00 95.75 373 PHE A N 1
ATOM 3009 C CA . PHE A 1 373 ? -14.289 16.810 -5.635 1.00 95.75 373 PHE A CA 1
ATOM 3010 C C . PHE A 1 373 ? -13.651 18.135 -6.064 1.00 95.75 373 PHE A C 1
ATOM 3012 O O . PHE A 1 373 ? -12.910 18.728 -5.280 1.00 95.75 373 PHE A O 1
ATOM 3019 N N . LYS A 1 374 ? -13.974 18.621 -7.271 1.00 94.25 374 LYS A N 1
ATOM 3020 C CA . LYS A 1 374 ? -13.442 19.872 -7.834 1.00 94.25 374 LYS A CA 1
ATOM 3021 C C . LYS A 1 374 ? -13.601 21.053 -6.874 1.00 94.25 374 LYS A C 1
ATOM 3023 O O . LYS A 1 374 ? -12.659 21.817 -6.694 1.00 94.25 374 LYS A O 1
ATOM 3028 N N . HIS A 1 375 ? -14.772 21.203 -6.256 1.00 94.75 375 HIS A N 1
ATOM 3029 C CA . HIS A 1 375 ? -15.058 22.340 -5.372 1.00 94.75 375 HIS A CA 1
ATOM 3030 C C . HIS A 1 375 ? -14.662 22.103 -3.910 1.00 94.75 375 HIS A C 1
ATOM 3032 O O . HIS A 1 375 ? -14.342 23.058 -3.211 1.00 94.75 375 HIS A O 1
ATOM 3038 N N . CYS A 1 376 ? -14.643 20.858 -3.429 1.00 95.31 376 CYS A N 1
ATOM 3039 C CA . CYS A 1 376 ? -14.261 20.558 -2.044 1.00 95.31 376 CYS A CA 1
ATOM 3040 C C . CYS A 1 376 ? -12.745 20.445 -1.836 1.00 95.31 376 CYS A C 1
ATOM 3042 O O . CYS A 1 376 ? -12.303 20.488 -0.689 1.00 95.31 376 CYS A O 1
ATOM 3044 N N . TYR A 1 377 ? -11.950 20.282 -2.901 1.00 94.31 377 TYR A N 1
ATOM 3045 C CA . TYR A 1 377 ? -10.516 20.003 -2.787 1.00 94.31 377 TYR A CA 1
ATOM 3046 C C . TYR A 1 377 ? -9.769 21.051 -1.948 1.00 94.31 377 TYR A C 1
ATOM 3048 O O . TYR A 1 377 ? -9.064 20.678 -1.016 1.00 94.31 377 TYR A O 1
ATOM 3056 N N . ASP A 1 378 ? -9.993 22.339 -2.200 1.00 92.81 378 ASP A N 1
ATOM 3057 C CA . ASP A 1 378 ? -9.345 23.440 -1.467 1.00 92.81 378 ASP A CA 1
ATOM 3058 C C . ASP A 1 378 ? -10.038 23.802 -0.146 1.00 92.81 378 ASP A C 1
ATOM 3060 O O . ASP A 1 378 ? -9.601 24.694 0.573 1.00 92.81 378 ASP A O 1
ATOM 3064 N N . LEU A 1 379 ? -11.114 23.095 0.205 1.00 95.00 379 LEU A N 1
ATOM 3065 C CA . LEU A 1 379 ? -11.825 23.252 1.475 1.00 95.00 379 LEU A CA 1
ATOM 3066 C C . LEU A 1 379 ? -11.400 22.200 2.516 1.00 95.00 379 LEU A C 1
ATOM 3068 O O . LEU A 1 379 ? -11.994 22.102 3.591 1.00 95.00 379 LEU A O 1
ATOM 3072 N N . GLN A 1 380 ? -10.375 21.397 2.213 1.00 94.00 380 GLN A N 1
ATOM 3073 C CA . GLN A 1 380 ? -9.890 20.320 3.082 1.00 94.00 380 GLN A CA 1
ATOM 3074 C C . GLN A 1 380 ? -9.327 20.809 4.422 1.00 94.00 380 GLN A C 1
ATOM 3076 O O . GLN A 1 380 ? -9.369 20.041 5.385 1.00 94.00 380 GLN A O 1
ATOM 3081 N N . THR A 1 381 ? -8.829 22.044 4.515 1.00 93.62 381 THR A N 1
ATOM 3082 C CA . THR A 1 381 ? -8.288 22.595 5.769 1.00 93.62 381 THR A CA 1
ATOM 3083 C C . THR A 1 381 ? -9.366 23.100 6.725 1.00 93.62 381 THR A C 1
ATOM 3085 O O . THR A 1 381 ? -9.069 23.245 7.904 1.00 93.62 381 THR A O 1
ATOM 3088 N N . LEU A 1 382 ? -10.624 23.265 6.282 1.00 94.00 382 LEU A N 1
ATOM 3089 C CA . LEU A 1 382 ? -11.746 23.670 7.146 1.00 94.00 382 LEU A CA 1
ATOM 3090 C C . LEU A 1 382 ? -11.830 22.839 8.435 1.00 94.00 382 LEU A C 1
ATOM 3092 O O . LEU A 1 382 ? -11.601 21.624 8.436 1.00 94.00 382 LEU A O 1
ATOM 3096 N N . SER A 1 383 ? -12.229 23.474 9.539 1.00 91.62 383 SER A N 1
ATOM 3097 C CA . SER A 1 383 ? -12.489 22.747 10.783 1.00 91.62 383 SER A CA 1
ATOM 3098 C C . SER A 1 383 ? -13.603 21.712 10.579 1.00 91.62 383 SER A C 1
ATOM 3100 O O . SER A 1 383 ? -14.472 21.865 9.716 1.00 91.62 383 SER A O 1
ATOM 3102 N N . ASN A 1 384 ? -13.627 20.645 11.385 1.00 88.88 384 ASN A N 1
ATOM 3103 C CA . ASN A 1 384 ? -14.679 19.627 11.266 1.00 88.88 384 ASN A CA 1
ATOM 3104 C C . ASN A 1 384 ? -16.092 20.210 11.451 1.00 88.88 384 ASN A C 1
ATOM 3106 O O . ASN A 1 384 ? -17.025 19.745 10.799 1.00 88.88 384 ASN A O 1
ATOM 3110 N N . GLU A 1 385 ? -16.252 21.241 12.284 1.00 89.94 385 GLU A N 1
ATOM 3111 C CA . GLU A 1 385 ? -17.521 21.960 12.442 1.00 89.94 385 GLU A CA 1
ATOM 3112 C C . GLU A 1 385 ? -17.895 22.723 11.163 1.00 89.94 385 GLU A C 1
ATOM 3114 O O . GLU A 1 385 ? -19.007 22.579 10.655 1.00 89.94 385 GLU A O 1
ATOM 3119 N N . GLN A 1 386 ? -16.949 23.465 10.580 1.00 93.44 386 GLN A N 1
ATOM 3120 C CA . GLN A 1 386 ? -17.165 24.190 9.326 1.00 93.44 386 GLN A CA 1
ATOM 3121 C C . GLN A 1 386 ? -17.489 23.239 8.170 1.00 93.44 386 GLN A C 1
ATOM 3123 O O . GLN A 1 386 ? -18.412 23.506 7.405 1.00 93.44 386 GLN A O 1
ATOM 3128 N N . LYS A 1 387 ? -16.793 22.101 8.071 1.00 95.25 387 LYS A N 1
ATOM 3129 C CA . LYS A 1 387 ? -17.085 21.048 7.088 1.00 95.25 387 LYS A CA 1
ATOM 3130 C C . LYS A 1 387 ? -18.498 20.496 7.267 1.00 95.25 387 LYS A C 1
ATOM 3132 O O . LYS A 1 387 ? -19.213 20.325 6.285 1.00 95.25 387 LYS A O 1
ATOM 3137 N N . GLN A 1 388 ? -18.929 20.232 8.503 1.00 93.38 388 GLN A N 1
ATOM 3138 C CA . GLN A 1 388 ? -20.291 19.758 8.775 1.00 93.38 388 GLN A CA 1
ATOM 3139 C C . GLN A 1 388 ? -21.353 20.794 8.392 1.00 93.38 388 GLN A C 1
ATOM 3141 O O . GLN A 1 388 ? -22.343 20.424 7.760 1.00 93.38 388 GLN A O 1
ATOM 3146 N N . ASN A 1 389 ? -21.134 22.070 8.717 1.00 94.38 389 ASN A N 1
ATOM 3147 C CA . ASN A 1 389 ? -22.036 23.157 8.331 1.00 94.38 389 ASN A CA 1
ATOM 3148 C C . ASN A 1 389 ? -22.089 23.322 6.808 1.00 94.38 389 ASN A C 1
ATOM 3150 O O . ASN A 1 389 ? -23.175 23.346 6.238 1.00 94.38 389 ASN A O 1
ATOM 3154 N N . PHE A 1 390 ? -20.936 23.295 6.133 1.00 96.06 390 PHE A N 1
ATOM 3155 C CA . PHE A 1 390 ? -20.861 23.347 4.674 1.00 96.06 390 PHE A CA 1
ATOM 3156 C C . PHE A 1 390 ? -21.653 22.208 4.019 1.00 96.06 390 PHE A C 1
ATOM 3158 O O . PHE A 1 390 ? -22.419 22.449 3.090 1.00 96.06 390 PHE A O 1
ATOM 3165 N N . ILE A 1 391 ? -21.528 20.977 4.529 1.00 95.38 391 ILE A N 1
ATOM 3166 C CA . ILE A 1 391 ? -22.313 19.829 4.049 1.00 95.38 391 ILE A CA 1
ATOM 3167 C C . ILE A 1 391 ? -23.806 20.054 4.288 1.00 95.38 391 ILE A C 1
ATOM 3169 O O . ILE A 1 391 ? -24.610 19.799 3.400 1.00 95.38 391 ILE A O 1
ATOM 3173 N N . LYS A 1 392 ? -24.189 20.509 5.483 1.00 94.50 392 LYS A N 1
ATOM 3174 C CA . LYS A 1 392 ? -25.594 20.737 5.838 1.00 94.50 392 LYS A CA 1
ATOM 3175 C C . LYS A 1 392 ? -26.255 21.781 4.933 1.00 94.50 392 LYS A C 1
ATOM 3177 O O . LYS A 1 392 ? -27.421 21.624 4.597 1.00 94.50 392 LYS A O 1
ATOM 3182 N N . GLU A 1 393 ? -25.520 22.823 4.562 1.00 94.38 393 GLU A N 1
ATOM 3183 C CA . GLU A 1 393 ? -26.030 23.941 3.762 1.00 94.38 393 GLU A CA 1
ATOM 3184 C C . GLU A 1 393 ? -26.000 23.672 2.250 1.00 94.38 393 GLU A C 1
ATOM 3186 O O . GLU A 1 393 ? -26.835 24.209 1.530 1.00 94.38 393 GLU A O 1
ATOM 3191 N N . ASN A 1 394 ? -25.058 22.852 1.762 1.00 95.00 394 ASN A N 1
ATOM 3192 C CA . ASN A 1 394 ? -24.762 22.746 0.324 1.00 95.00 394 ASN A CA 1
ATOM 3193 C C . ASN A 1 394 ? -24.903 21.332 -0.262 1.00 95.00 394 ASN A C 1
ATOM 3195 O O . ASN A 1 394 ? -24.680 21.146 -1.457 1.00 95.00 394 ASN A O 1
ATOM 3199 N N . CYS A 1 395 ? -25.242 20.320 0.541 1.00 93.56 395 CYS A N 1
ATOM 3200 C CA . CYS A 1 395 ? -25.507 18.973 0.038 1.00 93.56 395 CYS A CA 1
ATOM 3201 C C . CYS A 1 395 ? -26.974 18.878 -0.418 1.00 93.56 395 CYS A C 1
ATOM 3203 O O . CYS A 1 395 ? -27.860 18.893 0.437 1.00 93.56 395 CYS A O 1
ATOM 3205 N N . PRO A 1 396 ? -27.263 18.752 -1.728 1.00 89.50 396 PRO A N 1
ATOM 3206 C CA . PRO A 1 396 ? -28.637 18.819 -2.233 1.00 89.50 396 PRO A CA 1
ATOM 3207 C C . PRO A 1 396 ? -29.463 17.568 -1.897 1.00 89.50 396 PRO A C 1
ATOM 3209 O O . PRO A 1 396 ? -30.689 17.603 -1.944 1.00 89.50 396 PRO A O 1
ATOM 3212 N N . SER A 1 397 ? -28.808 16.457 -1.553 1.00 88.62 397 SER A N 1
ATOM 3213 C CA . SER A 1 397 ? -29.458 15.185 -1.231 1.00 88.62 397 SER A CA 1
ATOM 3214 C C . SER A 1 397 ? -28.559 14.290 -0.372 1.00 88.62 397 SER A C 1
ATOM 3216 O O . SER A 1 397 ? -27.329 14.353 -0.448 1.00 88.62 397 SER A O 1
ATOM 3218 N N . ASP A 1 398 ? -29.157 13.417 0.444 1.00 88.25 398 ASP A N 1
ATOM 3219 C CA . ASP A 1 398 ? -28.416 12.561 1.385 1.00 88.25 398 ASP A CA 1
ATOM 3220 C C . ASP A 1 398 ? -27.502 11.528 0.700 1.00 88.25 398 ASP A C 1
ATOM 3222 O O . ASP A 1 398 ? -26.459 11.170 1.253 1.00 88.25 398 ASP A O 1
ATOM 3226 N N . ASN A 1 399 ? -27.834 11.080 -0.516 1.00 89.25 399 ASN A N 1
ATOM 3227 C CA . ASN A 1 399 ? -27.001 10.135 -1.272 1.00 89.25 399 ASN A CA 1
ATOM 3228 C C . ASN A 1 399 ? -25.631 10.726 -1.655 1.00 89.25 399 ASN A C 1
ATOM 3230 O O . ASN A 1 399 ? -24.640 9.996 -1.678 1.00 89.25 399 ASN A O 1
ATOM 3234 N N . LEU A 1 400 ? -25.539 12.043 -1.882 1.00 92.94 400 LEU A N 1
ATOM 3235 C CA . LEU A 1 400 ? -24.285 12.711 -2.250 1.00 92.94 400 LEU A CA 1
ATOM 3236 C C . LEU A 1 400 ? -23.383 13.004 -1.046 1.00 92.94 400 LEU A C 1
ATOM 3238 O O . LEU A 1 400 ? -22.185 13.247 -1.203 1.00 92.94 400 LEU A O 1
ATOM 3242 N N . LYS A 1 401 ? -23.917 12.922 0.176 1.00 93.06 401 LYS A N 1
ATOM 3243 C CA . LYS A 1 401 ? -23.207 13.245 1.423 1.00 93.06 401 LYS A CA 1
ATOM 3244 C C . LYS A 1 401 ? -21.905 12.464 1.595 1.00 93.06 401 LYS A C 1
ATOM 3246 O O . LYS A 1 401 ? -20.946 12.979 2.172 1.00 93.06 401 LYS A O 1
ATOM 3251 N N . LYS A 1 402 ? -21.846 11.229 1.083 1.00 92.69 402 LYS A N 1
ATOM 3252 C CA . LYS A 1 402 ? -20.634 10.394 1.107 1.00 92.69 402 LYS A CA 1
ATOM 3253 C C . LYS A 1 402 ? -19.465 11.028 0.341 1.00 92.69 402 LYS A C 1
ATOM 3255 O O . LYS A 1 402 ? -18.334 10.931 0.813 1.00 92.69 402 LYS A O 1
ATOM 3260 N N . PHE A 1 403 ? -19.734 11.723 -0.767 1.00 95.44 403 PHE A N 1
ATOM 3261 C CA . PHE A 1 403 ? -18.719 12.410 -1.570 1.00 95.44 403 PHE A CA 1
ATOM 3262 C C . PHE A 1 403 ? -18.144 13.603 -0.828 1.00 95.44 403 PHE A C 1
ATOM 3264 O O . PHE A 1 403 ? -16.928 13.722 -0.712 1.00 95.44 403 PHE A O 1
ATOM 3271 N N . PHE A 1 404 ? -19.005 14.433 -0.236 1.00 95.44 404 PHE A N 1
ATOM 3272 C CA . PHE A 1 404 ? -18.546 15.564 0.564 1.00 95.44 404 PHE A CA 1
ATOM 3273 C C . PHE A 1 404 ? -17.673 15.109 1.734 1.00 95.44 404 PHE A C 1
ATOM 3275 O O . PHE A 1 404 ? -16.586 15.643 1.930 1.00 95.44 404 PHE A O 1
ATOM 3282 N N . LYS A 1 405 ? -18.117 14.094 2.491 1.00 93.12 405 LYS A N 1
ATOM 3283 C CA . LYS A 1 405 ? -17.330 13.545 3.606 1.00 93.12 405 LYS A CA 1
ATOM 3284 C C . LYS A 1 405 ? -15.951 13.065 3.148 1.00 93.12 405 LYS A C 1
ATOM 3286 O O . LYS A 1 405 ? -14.963 13.358 3.817 1.00 93.12 405 LYS A O 1
ATOM 3291 N N . ALA A 1 406 ? -15.890 12.359 2.016 1.00 93.75 406 ALA A N 1
ATOM 3292 C CA . ALA A 1 406 ? -14.643 11.849 1.457 1.00 93.75 406 ALA A CA 1
ATOM 3293 C C . ALA A 1 406 ? -13.709 12.981 0.995 1.00 93.75 406 ALA A C 1
ATOM 3295 O O . ALA A 1 406 ? -12.551 13.030 1.404 1.00 93.75 406 ALA A O 1
ATOM 3296 N N . TYR A 1 407 ? -14.206 13.914 0.179 1.00 95.62 407 TYR A N 1
ATOM 3297 C CA . TYR A 1 407 ? -13.372 14.934 -0.463 1.00 95.62 407 TYR A CA 1
ATOM 3298 C C . TYR A 1 407 ? -13.009 16.110 0.446 1.00 95.62 407 TYR A C 1
ATOM 3300 O O . TYR A 1 407 ? -11.930 16.670 0.288 1.00 95.62 407 TYR A O 1
ATOM 3308 N N . LEU A 1 408 ? -13.832 16.429 1.450 1.00 94.69 408 LEU A N 1
ATOM 3309 C CA . LEU A 1 408 ? -13.458 17.365 2.518 1.00 94.69 408 LEU A CA 1
ATOM 3310 C C . LEU A 1 408 ? -12.517 16.733 3.552 1.00 94.69 408 LEU A C 1
ATOM 3312 O O . LEU A 1 408 ? -12.075 17.432 4.461 1.00 94.69 408 LEU A O 1
ATOM 3316 N N . LYS A 1 409 ? -12.239 15.422 3.467 1.00 92.19 409 LYS A N 1
ATOM 3317 C CA . LYS A 1 409 ? -11.532 14.663 4.511 1.00 92.19 409 LYS A CA 1
ATOM 3318 C C . LYS A 1 409 ? -12.144 14.927 5.891 1.00 92.19 409 LYS A C 1
ATOM 3320 O O . LYS A 1 409 ? -11.459 15.337 6.828 1.00 92.19 409 LYS A O 1
ATOM 3325 N N . LEU A 1 410 ? -13.466 14.783 5.994 1.00 89.88 410 LEU A N 1
ATOM 3326 C CA . LEU A 1 410 ? -14.158 14.950 7.268 1.00 89.88 410 LEU A CA 1
ATOM 3327 C C . LEU A 1 410 ? -13.840 13.749 8.162 1.00 89.88 410 LEU A C 1
ATOM 3329 O O . LEU A 1 410 ? -14.247 12.626 7.857 1.00 89.88 410 LEU A O 1
ATOM 3333 N N . THR A 1 411 ? -13.167 13.992 9.283 1.00 79.62 411 THR A N 1
ATOM 3334 C CA . THR A 1 411 ? -12.904 12.944 10.270 1.00 79.62 411 THR A CA 1
ATOM 3335 C C . THR A 1 411 ? -14.182 12.648 11.046 1.00 79.62 411 THR A C 1
ATOM 3337 O O . THR A 1 411 ? -14.692 13.499 11.777 1.00 79.62 411 THR A O 1
ATOM 3340 N N . ASP A 1 412 ? -14.713 11.435 10.893 1.00 70.88 412 ASP A N 1
ATOM 3341 C CA . ASP A 1 412 ? -15.814 10.950 11.720 1.00 70.88 412 ASP A CA 1
ATOM 3342 C C . ASP A 1 412 ? -15.238 10.220 12.937 1.00 70.88 412 ASP A C 1
ATOM 3344 O O . ASP A 1 412 ? -14.777 9.085 12.840 1.00 70.88 412 ASP A O 1
ATOM 3348 N N . TYR A 1 413 ? -15.242 10.883 14.094 1.00 70.56 413 TYR A N 1
ATOM 3349 C CA . TYR A 1 413 ? -14.798 10.273 15.351 1.00 70.56 413 TYR A CA 1
ATOM 3350 C C . TYR A 1 413 ? -15.811 9.263 15.915 1.00 70.56 413 TYR A C 1
ATOM 3352 O O . TYR A 1 413 ? -15.577 8.681 16.975 1.00 70.56 413 TYR A O 1
ATOM 3360 N N . ARG A 1 414 ? -16.965 9.066 15.260 1.00 73.50 414 ARG A N 1
ATOM 3361 C CA . ARG A 1 414 ? -17.972 8.109 15.719 1.00 73.50 414 ARG A CA 1
ATOM 3362 C C . ARG A 1 414 ? -17.564 6.698 15.332 1.00 73.50 414 ARG A C 1
ATOM 3364 O O . ARG A 1 414 ? -17.274 6.393 14.179 1.00 73.50 414 ARG A O 1
ATOM 3371 N N . ILE A 1 415 ? -17.643 5.805 16.304 1.00 75.38 415 ILE A N 1
ATOM 3372 C CA . ILE A 1 415 ? -17.432 4.382 16.080 1.00 75.38 415 ILE A CA 1
ATOM 3373 C C . ILE A 1 415 ? -18.722 3.800 15.511 1.00 75.38 415 ILE A C 1
ATOM 3375 O O . ILE A 1 415 ? -19.773 3.828 16.150 1.00 75.38 415 ILE A O 1
ATOM 3379 N N . SER A 1 416 ? -18.647 3.287 14.285 1.00 81.88 416 SER A N 1
ATOM 3380 C CA . SER A 1 416 ? -19.737 2.523 13.683 1.00 81.88 416 SER A CA 1
ATOM 3381 C C . SER A 1 416 ? -19.733 1.103 14.244 1.00 81.88 416 SER A C 1
ATOM 3383 O O . SER A 1 416 ? -18.738 0.388 14.107 1.00 81.88 416 SER A O 1
ATOM 3385 N N . TYR A 1 417 ? -20.853 0.681 14.825 1.00 89.56 417 TYR A N 1
ATOM 3386 C CA . TYR A 1 417 ? -21.053 -0.677 15.328 1.00 89.56 417 TYR A CA 1
ATOM 3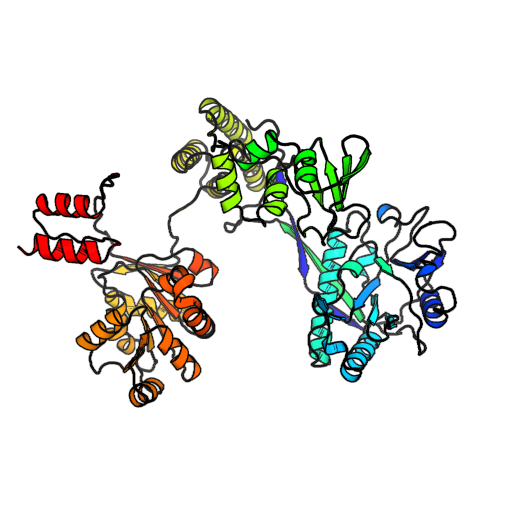387 C C . TYR A 1 417 ? -21.809 -1.528 14.308 1.00 89.56 417 TYR A C 1
ATOM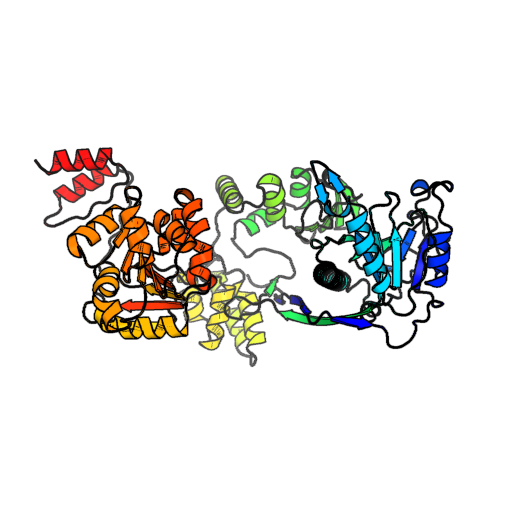 3389 O O . TYR A 1 417 ? -22.734 -1.047 13.659 1.00 89.56 417 TYR A O 1
ATOM 3397 N N . ASP A 1 418 ? -21.416 -2.793 14.177 1.00 93.19 418 ASP A N 1
ATOM 3398 C CA . ASP A 1 418 ? -22.084 -3.776 13.316 1.00 93.19 418 ASP A CA 1
ATOM 3399 C C . ASP A 1 418 ? -23.368 -4.311 13.967 1.00 93.19 418 ASP A C 1
ATOM 3401 O O . ASP A 1 418 ? -24.324 -4.671 13.282 1.00 93.19 418 ASP A O 1
ATOM 3405 N N . LYS A 1 419 ? -23.406 -4.343 15.305 1.00 94.88 419 LYS A N 1
ATOM 3406 C CA . LYS A 1 419 ? -24.570 -4.765 16.086 1.00 94.88 419 LYS A CA 1
ATOM 3407 C C . LYS A 1 419 ? -24.663 -3.973 17.385 1.00 94.88 419 LYS A C 1
ATOM 3409 O O . LYS A 1 419 ? -23.643 -3.635 17.978 1.00 94.88 419 LYS A O 1
ATOM 3414 N N . SER A 1 420 ? -25.887 -3.731 17.845 1.00 94.12 420 SER A N 1
ATOM 3415 C CA . SER A 1 420 ? -26.156 -3.136 19.153 1.00 94.12 420 SER A CA 1
ATOM 3416 C C . SER A 1 420 ? -27.168 -3.981 19.922 1.00 94.12 420 SER A C 1
ATOM 3418 O O . SER A 1 420 ? -28.165 -4.409 19.338 1.00 94.12 420 SER A O 1
ATOM 3420 N N . PHE A 1 421 ? -26.932 -4.183 21.217 1.00 94.00 421 PHE A N 1
ATOM 3421 C CA . PHE A 1 421 ? -27.908 -4.732 22.156 1.00 94.00 421 PHE A CA 1
ATOM 3422 C C . PHE A 1 421 ? -28.192 -3.733 23.274 1.00 94.00 421 PHE A C 1
ATOM 3424 O O . PHE A 1 421 ? -27.338 -2.926 23.648 1.00 94.00 421 PHE A O 1
ATOM 3431 N N . THR A 1 422 ? -29.404 -3.802 23.813 1.00 93.62 422 THR A N 1
ATOM 3432 C CA . THR A 1 422 ? -29.844 -2.953 24.918 1.00 93.62 422 THR A CA 1
ATOM 3433 C C . THR A 1 422 ? -29.960 -3.784 26.189 1.00 93.62 422 THR A C 1
ATOM 3435 O O . THR A 1 422 ? -30.589 -4.842 26.180 1.00 93.62 422 THR A O 1
ATOM 3438 N N . ILE A 1 423 ? -29.362 -3.297 27.275 1.00 92.19 423 ILE A N 1
ATOM 3439 C CA . ILE A 1 423 ? -29.436 -3.902 28.615 1.00 92.19 423 ILE A CA 1
ATOM 3440 C C . ILE A 1 423 ? -30.155 -2.970 29.591 1.00 92.19 423 ILE A C 1
ATOM 3442 O O . ILE A 1 423 ? -30.221 -1.758 29.374 1.00 92.19 423 ILE A O 1
ATOM 3446 N N . LYS A 1 424 ? -30.680 -3.521 30.687 1.00 88.69 424 LYS A N 1
ATOM 3447 C CA . LYS A 1 424 ? -31.157 -2.727 31.824 1.00 88.69 424 LYS A CA 1
ATOM 3448 C C . LYS A 1 424 ? -29.986 -2.349 32.722 1.00 88.69 424 LYS A C 1
ATOM 3450 O O . LYS A 1 424 ? -29.771 -1.165 32.970 1.00 88.69 424 LYS A O 1
ATOM 3455 N N . ASN A 1 425 ? -29.205 -3.339 33.156 1.00 87.88 425 ASN A N 1
ATOM 3456 C CA . ASN A 1 425 ? -28.139 -3.152 34.136 1.00 87.88 425 ASN A CA 1
ATOM 3457 C C . ASN A 1 425 ? -26.815 -3.790 33.707 1.00 87.88 425 ASN A C 1
ATOM 3459 O O . ASN A 1 425 ? -25.794 -3.098 33.706 1.00 87.88 425 ASN A O 1
ATOM 3463 N N . TYR A 1 426 ? -26.826 -5.072 33.327 1.00 92.94 426 TYR A N 1
ATOM 3464 C CA . TYR A 1 426 ? -25.607 -5.870 33.160 1.00 92.94 426 TYR A CA 1
ATOM 3465 C C . TYR A 1 426 ? -25.545 -6.603 31.820 1.00 92.94 426 TYR A C 1
ATOM 3467 O O . TYR A 1 426 ? -26.561 -7.009 31.262 1.00 92.94 426 TYR A O 1
ATOM 3475 N N . VAL A 1 427 ? -24.322 -6.837 31.333 1.00 92.69 427 VAL A N 1
ATOM 3476 C CA . VAL A 1 427 ? -24.057 -7.573 30.079 1.00 92.69 427 VAL A CA 1
ATOM 3477 C C . VAL A 1 427 ? -24.622 -8.998 30.104 1.00 92.69 427 VAL A C 1
ATOM 3479 O O . VAL A 1 427 ? -25.053 -9.494 29.066 1.00 92.69 427 VAL A O 1
ATOM 3482 N N . ALA A 1 428 ? -24.691 -9.624 31.284 1.00 93.69 428 ALA A N 1
ATOM 3483 C CA . ALA A 1 428 ? -25.267 -10.955 31.491 1.00 93.69 428 ALA A CA 1
ATOM 3484 C C . ALA A 1 428 ? -26.676 -11.126 30.886 1.00 93.69 428 ALA A C 1
ATOM 3486 O O . ALA A 1 428 ? -27.013 -12.207 30.410 1.00 93.69 428 ALA A O 1
ATOM 3487 N N . GLU A 1 429 ? -27.475 -10.052 30.839 1.00 94.06 429 GLU A N 1
ATOM 3488 C CA . GLU A 1 429 ? -28.833 -10.044 30.270 1.00 94.06 429 GLU A CA 1
ATOM 3489 C C . GLU A 1 429 ? -28.864 -10.336 28.762 1.00 94.06 429 GLU A C 1
ATOM 3491 O O . GLU A 1 429 ? -29.889 -10.753 28.234 1.00 94.06 429 GLU A O 1
ATOM 3496 N N . GLN A 1 430 ? -27.755 -10.087 28.064 1.00 96.06 430 GLN A N 1
ATOM 3497 C CA . GLN A 1 430 ? -27.617 -10.271 26.618 1.00 96.06 430 GLN A CA 1
ATOM 3498 C C . GLN A 1 430 ? -26.475 -11.232 26.268 1.00 96.06 430 GLN A C 1
ATOM 3500 O O . GLN A 1 430 ? -26.084 -11.311 25.104 1.00 96.06 430 GLN A O 1
ATOM 3505 N N . LEU A 1 431 ? -25.928 -11.966 27.247 1.00 96.19 431 LEU A N 1
ATOM 3506 C CA . LEU A 1 431 ? -24.767 -12.827 27.021 1.00 96.19 431 LEU A CA 1
ATOM 3507 C C . LEU A 1 431 ? -25.055 -13.904 25.969 1.00 96.19 431 LEU A C 1
ATOM 3509 O O . LEU A 1 431 ? -24.245 -14.094 25.070 1.00 96.19 431 LEU A O 1
ATOM 3513 N N . GLU A 1 432 ? -26.223 -14.544 26.012 1.00 96.75 432 GLU A N 1
ATOM 3514 C CA . GLU A 1 432 ? -26.626 -15.530 25.001 1.00 96.75 432 GLU A CA 1
ATOM 3515 C C . GLU A 1 432 ? -26.630 -14.932 23.584 1.00 96.75 432 GLU A C 1
ATOM 3517 O O . GLU A 1 432 ? -26.058 -15.502 22.656 1.00 96.75 432 GLU A O 1
ATOM 3522 N N . SER A 1 433 ? -27.201 -13.734 23.421 1.00 96.62 433 SER A N 1
ATOM 3523 C CA . SER A 1 433 ? -27.213 -13.000 22.151 1.00 96.62 433 SER A CA 1
ATOM 3524 C C . SER A 1 433 ? -25.800 -12.678 21.651 1.00 96.62 433 SER A C 1
ATOM 3526 O O . SER A 1 433 ? -25.539 -12.758 20.449 1.00 96.62 433 SER A O 1
ATOM 3528 N N . VAL A 1 434 ? -24.884 -12.326 22.559 1.00 96.12 434 VAL A N 1
ATOM 3529 C CA . VAL A 1 434 ? -23.466 -12.083 22.248 1.00 96.12 434 VAL A CA 1
ATOM 3530 C C . VAL A 1 434 ? -22.782 -13.368 21.794 1.00 96.12 434 VAL A C 1
ATOM 3532 O O . VAL A 1 434 ? -22.106 -13.356 20.765 1.00 96.12 434 VAL A O 1
ATOM 3535 N N . LEU A 1 435 ? -22.985 -14.474 22.515 1.00 96.50 435 LEU A N 1
ATOM 3536 C CA . LEU A 1 435 ? -22.399 -15.772 22.182 1.00 96.50 435 LEU A CA 1
ATOM 3537 C C . LEU A 1 435 ? -22.908 -16.278 20.822 1.00 96.50 435 LEU A C 1
ATOM 3539 O O . LEU A 1 435 ? -22.128 -16.661 19.956 1.00 96.50 435 LEU A O 1
ATOM 3543 N N . ASN A 1 436 ? -24.206 -16.141 20.560 1.00 96.38 436 ASN A N 1
ATOM 3544 C CA . ASN A 1 436 ? -24.790 -16.477 19.261 1.00 96.38 436 ASN A CA 1
ATOM 3545 C C . ASN A 1 436 ? -24.241 -15.603 18.117 1.00 96.38 436 ASN A C 1
ATOM 3547 O O . ASN A 1 436 ? -24.236 -16.024 16.959 1.00 96.38 436 ASN A O 1
ATOM 3551 N N . TYR A 1 437 ? -23.801 -14.375 18.408 1.00 96.62 437 TYR A N 1
ATOM 3552 C CA . TYR A 1 437 ? -23.185 -13.495 17.417 1.00 96.62 437 TYR A CA 1
ATOM 3553 C C . TYR A 1 437 ? -21.710 -13.842 17.171 1.00 96.62 437 TYR A C 1
ATOM 3555 O O . TYR A 1 437 ? -21.280 -13.821 16.015 1.00 96.62 437 TYR A O 1
ATOM 3563 N N . VAL A 1 438 ? -20.943 -14.217 18.209 1.00 94.69 438 VAL A N 1
ATOM 3564 C CA . VAL A 1 438 ? -19.564 -14.700 18.009 1.00 94.69 438 VAL A CA 1
ATOM 3565 C C . VAL A 1 438 ? -19.545 -16.014 17.235 1.00 94.69 438 VAL A C 1
ATOM 3567 O O . VAL A 1 438 ? -18.715 -16.164 16.348 1.00 94.69 438 VAL A O 1
ATOM 3570 N N . ASP A 1 439 ? -20.507 -16.911 17.461 1.00 93.31 439 ASP A N 1
ATOM 3571 C CA . ASP A 1 439 ? -20.595 -18.177 16.723 1.00 93.31 439 ASP A CA 1
ATOM 3572 C C . ASP A 1 439 ? -20.782 -17.982 15.209 1.00 93.31 439 ASP A C 1
ATOM 3574 O O . ASP A 1 439 ? -20.378 -18.835 14.423 1.00 93.31 439 ASP A O 1
ATOM 3578 N N . LYS A 1 440 ? -21.353 -16.846 14.787 1.00 94.88 440 LYS A N 1
ATOM 3579 C CA . LYS A 1 440 ? -21.555 -16.500 13.369 1.00 94.88 440 LYS A CA 1
ATOM 3580 C C . LYS A 1 440 ? -20.367 -15.784 12.732 1.00 94.88 440 LYS A C 1
ATOM 3582 O O . LYS A 1 440 ? -20.207 -15.839 11.516 1.00 94.88 440 LYS A O 1
ATOM 3587 N N . HIS A 1 441 ? -19.587 -15.048 13.519 1.00 93.94 441 HIS A N 1
ATOM 3588 C CA . HIS A 1 441 ? -18.574 -14.123 12.999 1.00 93.94 441 HIS A CA 1
ATOM 3589 C C . HIS A 1 441 ? -17.148 -14.430 13.457 1.00 93.94 441 HIS A C 1
ATOM 3591 O O . HIS A 1 441 ? -16.220 -13.783 12.978 1.00 93.94 441 HIS A O 1
ATOM 3597 N N . ASN A 1 442 ? -16.972 -15.402 14.352 1.00 92.88 442 ASN A N 1
ATOM 3598 C CA . ASN A 1 442 ? -15.742 -15.848 15.010 1.00 92.88 442 ASN A CA 1
ATOM 3599 C C . ASN A 1 442 ? -15.007 -14.783 15.836 1.00 92.88 442 ASN A C 1
ATOM 3601 O O . ASN A 1 442 ? -14.501 -15.104 16.901 1.00 92.88 442 ASN A O 1
ATOM 3605 N N . LYS A 1 443 ? -14.946 -13.524 15.397 1.00 94.81 443 LYS A N 1
ATOM 3606 C CA . LYS A 1 443 ? -14.192 -12.447 16.045 1.00 94.81 443 LYS A CA 1
ATOM 3607 C C . LYS A 1 443 ? -15.067 -11.229 16.273 1.00 94.81 443 LYS A C 1
ATOM 3609 O O . LYS A 1 443 ? -15.504 -10.570 15.324 1.00 94.81 443 LYS A O 1
ATOM 3614 N N . ILE A 1 444 ? -15.301 -10.902 17.539 1.00 96.50 444 ILE A N 1
ATOM 3615 C CA . ILE A 1 444 ? -16.101 -9.737 17.921 1.00 96.50 444 ILE A CA 1
ATOM 3616 C C . ILE A 1 444 ? -15.382 -8.893 18.971 1.00 96.50 444 ILE A C 1
ATOM 3618 O O . ILE A 1 444 ? -14.648 -9.411 19.808 1.00 96.50 444 ILE A O 1
ATOM 3622 N N . ILE A 1 445 ? -15.609 -7.584 18.938 1.00 96.25 445 ILE A N 1
ATOM 3623 C CA . ILE A 1 445 ? -15.260 -6.666 20.021 1.00 96.25 445 ILE A CA 1
ATOM 3624 C C . ILE A 1 445 ? -16.555 -6.222 20.672 1.00 96.25 445 ILE A C 1
ATOM 3626 O O . ILE A 1 445 ? -17.375 -5.544 20.051 1.00 96.25 445 ILE A O 1
ATOM 3630 N N . LEU A 1 446 ? -16.725 -6.592 21.930 1.00 96.12 446 LEU A N 1
ATOM 3631 C CA . LEU A 1 446 ? -17.843 -6.200 22.754 1.00 96.12 446 LEU A CA 1
ATOM 3632 C C . LEU A 1 446 ? -17.505 -4.917 23.517 1.00 96.12 446 LEU A C 1
ATOM 3634 O O . LEU A 1 446 ? -16.747 -4.925 24.492 1.00 96.12 446 LEU A O 1
ATOM 3638 N N . ARG A 1 447 ? -18.112 -3.807 23.094 1.00 93.81 447 ARG A N 1
ATOM 3639 C CA . ARG A 1 447 ? -18.086 -2.553 23.841 1.00 93.81 447 ARG A CA 1
ATOM 3640 C C . ARG A 1 447 ? -19.193 -2.541 24.878 1.00 93.81 447 ARG A C 1
ATOM 3642 O O . ARG A 1 447 ? -20.363 -2.577 24.518 1.00 93.81 447 ARG A O 1
ATOM 3649 N N . ALA A 1 448 ? -18.819 -2.385 26.141 1.00 91.12 448 ALA A N 1
ATOM 3650 C CA . ALA A 1 448 ? -19.730 -1.970 27.202 1.00 91.12 448 ALA A CA 1
ATOM 3651 C C . ALA A 1 448 ? -18.965 -1.138 28.234 1.00 91.12 448 ALA A C 1
ATOM 3653 O O . ALA A 1 448 ? -17.779 -1.378 28.489 1.00 91.12 448 ALA A O 1
ATOM 3654 N N . GLU A 1 449 ? -19.639 -0.163 28.838 1.00 84.00 449 GLU A N 1
ATOM 3655 C CA . GLU A 1 449 ? -19.030 0.702 29.849 1.00 84.00 449 GLU A CA 1
ATOM 3656 C C . GLU A 1 449 ? -18.470 -0.101 31.035 1.00 84.00 449 GLU A C 1
ATOM 3658 O O . GLU A 1 449 ? -18.927 -1.202 31.368 1.00 84.00 449 GLU A O 1
ATOM 3663 N N . THR A 1 450 ? -17.428 0.433 31.669 1.00 81.75 450 THR A N 1
ATOM 3664 C CA . THR A 1 450 ? -16.877 -0.148 32.898 1.00 81.75 450 THR A CA 1
ATOM 3665 C C . THR A 1 450 ? -17.949 -0.150 33.991 1.00 81.75 450 THR A C 1
ATOM 3667 O O . THR A 1 450 ? -18.766 0.761 34.077 1.00 81.75 450 THR A O 1
ATOM 3670 N N . GLY A 1 451 ? -17.994 -1.215 34.795 1.00 81.19 451 GLY A N 1
ATOM 3671 C CA . GLY A 1 451 ? -19.037 -1.412 35.810 1.00 81.19 451 GLY A CA 1
ATOM 3672 C C . GLY A 1 451 ? -20.310 -2.114 35.317 1.00 81.19 451 GLY A C 1
ATOM 3673 O O . GLY A 1 451 ? -21.152 -2.469 36.133 1.00 81.19 451 GLY A O 1
ATOM 3674 N N . LYS A 1 452 ? -20.450 -2.404 34.014 1.00 87.56 452 LYS A N 1
ATOM 3675 C CA . LYS A 1 452 ? -21.578 -3.192 33.463 1.00 87.56 452 LYS A CA 1
ATOM 3676 C C . LYS A 1 452 ? -21.392 -4.718 33.551 1.00 87.56 452 LYS A C 1
ATOM 3678 O O . LYS A 1 452 ? -22.184 -5.467 32.981 1.00 87.56 452 LYS A O 1
ATOM 3683 N N . GLY A 1 453 ? -20.355 -5.178 34.257 1.00 88.25 453 GLY A N 1
ATOM 3684 C CA . GLY A 1 453 ? -20.104 -6.599 34.524 1.00 88.25 453 GLY A CA 1
ATOM 3685 C C . GLY A 1 453 ? -19.702 -7.416 33.294 1.00 88.25 453 GLY A C 1
ATOM 3686 O O . GLY A 1 453 ? -20.208 -8.519 33.128 1.00 88.25 453 GLY A O 1
ATOM 3687 N N . LYS A 1 454 ? -18.828 -6.882 32.421 1.00 92.00 454 LYS A N 1
ATOM 3688 C CA . LYS A 1 454 ? -18.349 -7.583 31.210 1.00 92.00 454 LYS A CA 1
ATOM 3689 C C . LYS A 1 454 ? -17.706 -8.928 31.565 1.00 92.00 454 LYS A C 1
ATOM 3691 O O . LYS A 1 454 ? -18.273 -9.967 31.260 1.00 92.00 454 LYS A O 1
ATOM 3696 N N . THR A 1 455 ? -16.571 -8.894 32.255 1.00 91.88 455 THR A N 1
ATOM 3697 C CA . THR A 1 455 ? -15.781 -10.073 32.643 1.00 91.88 455 THR A CA 1
ATOM 3698 C C . THR A 1 455 ? -16.589 -11.000 33.552 1.00 91.88 455 THR A C 1
ATOM 3700 O O . THR A 1 455 ? -16.676 -12.198 33.295 1.00 91.88 455 THR A O 1
ATOM 3703 N N . THR A 1 456 ? -17.309 -10.429 34.524 1.00 92.38 456 THR A N 1
ATOM 3704 C CA . THR A 1 456 ? -18.231 -11.150 35.416 1.00 92.38 456 THR A CA 1
ATOM 3705 C C . THR A 1 456 ? -19.282 -11.973 34.670 1.00 92.38 456 THR A C 1
ATOM 3707 O O . THR A 1 456 ? -19.551 -13.105 35.063 1.00 92.38 456 THR A O 1
ATOM 3710 N N . ALA A 1 457 ? -19.880 -11.438 33.598 1.00 93.75 457 ALA A N 1
ATOM 3711 C CA . ALA A 1 457 ? -20.883 -12.169 32.826 1.00 93.75 457 ALA A CA 1
ATOM 3712 C C . ALA A 1 457 ? -20.292 -13.445 32.210 1.00 93.75 457 ALA A C 1
ATOM 3714 O O . ALA A 1 457 ? -20.916 -14.499 32.283 1.00 93.75 457 ALA A O 1
ATOM 3715 N N . PHE A 1 458 ? -19.073 -13.373 31.666 1.00 95.62 458 PHE A N 1
ATOM 3716 C CA . PHE A 1 458 ? -18.396 -14.544 31.108 1.00 95.62 458 PHE A CA 1
ATOM 3717 C C . PHE A 1 458 ? -18.000 -15.553 32.191 1.00 95.62 458 PHE A C 1
ATOM 3719 O O . PHE A 1 458 ? -18.268 -16.735 32.025 1.00 95.62 458 PHE A O 1
ATOM 3726 N N . ILE A 1 459 ? -17.450 -15.105 33.323 1.00 94.25 459 ILE A N 1
ATOM 3727 C CA . ILE A 1 459 ? -17.060 -16.009 34.421 1.00 94.25 459 ILE A CA 1
ATOM 3728 C C . ILE A 1 459 ? -18.275 -16.752 34.995 1.00 94.25 459 ILE A C 1
ATOM 3730 O O . ILE A 1 459 ? -18.201 -17.944 35.278 1.00 94.25 459 ILE A O 1
ATOM 3734 N N . ARG A 1 460 ? -19.398 -16.052 35.203 1.00 92.94 460 ARG A N 1
ATOM 3735 C CA . ARG A 1 460 ? -20.561 -16.619 35.899 1.00 92.94 460 ARG A CA 1
ATOM 3736 C C . ARG A 1 460 ? -21.492 -17.402 34.980 1.00 92.94 460 ARG A C 1
ATOM 3738 O O . ARG A 1 460 ? -22.012 -18.434 35.395 1.00 92.94 460 ARG A O 1
ATOM 3745 N N . ASP A 1 461 ? -21.732 -16.891 33.774 1.00 94.50 461 ASP A N 1
ATOM 3746 C CA . ASP A 1 461 ? -22.872 -17.311 32.959 1.00 94.50 461 ASP A CA 1
ATOM 3747 C C . ASP A 1 461 ? -22.462 -17.961 31.623 1.00 94.50 461 ASP A C 1
ATOM 3749 O O . ASP A 1 461 ? -23.339 -18.455 30.921 1.00 94.50 461 ASP A O 1
ATOM 3753 N N . PHE A 1 462 ? -21.174 -18.017 31.247 1.00 96.00 462 PHE A N 1
ATOM 3754 C CA . PHE A 1 462 ? -20.757 -18.626 29.970 1.00 96.00 462 PHE A CA 1
ATOM 3755 C C . PHE A 1 462 ? -21.166 -20.101 29.866 1.00 96.00 462 PHE A C 1
ATOM 3757 O O . PHE A 1 462 ? -21.888 -20.478 28.940 1.00 96.00 462 PHE A O 1
ATOM 3764 N N . HIS A 1 463 ? -20.789 -20.922 30.852 1.00 95.50 463 HIS A N 1
ATOM 3765 C CA . HIS A 1 463 ? -21.092 -22.360 30.860 1.00 95.50 463 HIS A CA 1
ATOM 3766 C C . HIS A 1 463 ? -22.582 -22.674 31.026 1.00 95.50 463 HIS A C 1
ATOM 3768 O O . HIS A 1 463 ? -23.006 -23.778 30.708 1.00 95.50 463 HIS A O 1
ATOM 3774 N N . LYS A 1 464 ? -23.415 -21.701 31.423 1.00 95.06 464 LYS A N 1
ATOM 3775 C CA . LYS A 1 464 ? -24.878 -21.850 31.359 1.00 95.06 464 LYS A CA 1
ATOM 3776 C C . LYS A 1 464 ? -25.363 -21.995 29.912 1.00 95.06 464 LYS A C 1
ATOM 3778 O O . LYS A 1 464 ? -26.312 -22.729 29.657 1.00 95.06 464 LYS A O 1
ATOM 3783 N N . TYR A 1 465 ? -24.737 -21.280 28.977 1.00 95.88 465 TYR A N 1
ATOM 3784 C CA . TYR A 1 465 ? -25.119 -21.274 27.562 1.00 95.88 465 TYR A CA 1
ATOM 3785 C C . TYR A 1 465 ? -24.237 -22.185 26.700 1.00 95.88 465 TYR A C 1
ATOM 3787 O O . TYR A 1 465 ? -24.635 -22.540 25.590 1.00 95.88 465 TYR A O 1
ATOM 3795 N N . ARG A 1 466 ? -23.033 -22.530 27.168 1.00 95.19 466 ARG A N 1
ATOM 3796 C CA . ARG A 1 466 ? -22.056 -23.386 26.479 1.00 95.19 466 ARG A CA 1
ATOM 3797 C C . ARG A 1 466 ? -21.417 -24.377 27.476 1.00 95.19 466 ARG A C 1
ATOM 3799 O O . ARG A 1 466 ? -20.249 -24.210 27.817 1.00 95.19 466 ARG A O 1
ATOM 3806 N N . PRO A 1 467 ? -22.175 -25.364 27.990 1.00 94.00 467 PRO A N 1
ATOM 3807 C CA . PRO A 1 467 ? -21.729 -26.229 29.091 1.00 94.00 467 PRO A CA 1
ATOM 3808 C C . PRO A 1 467 ? -20.476 -27.049 28.760 1.00 94.00 467 PRO A C 1
ATOM 3810 O O . PRO A 1 467 ? -19.615 -27.202 29.621 1.00 94.00 467 PRO A O 1
ATOM 3813 N N . ASP A 1 468 ? -20.339 -27.487 27.507 1.00 93.38 468 ASP A N 1
ATOM 3814 C CA . ASP A 1 468 ? -19.246 -28.365 27.064 1.00 93.38 468 ASP A CA 1
ATOM 3815 C C . ASP A 1 468 ? -18.068 -27.611 26.424 1.00 93.38 468 ASP A C 1
ATOM 3817 O O . ASP A 1 468 ? -17.167 -28.232 25.866 1.00 93.38 468 ASP A O 1
ATOM 3821 N N . GLN A 1 469 ? -18.077 -26.273 26.449 1.00 94.75 469 GLN A N 1
ATOM 3822 C CA . GLN A 1 469 ? -17.028 -25.468 25.821 1.00 94.75 469 GLN A CA 1
ATOM 3823 C C . GLN A 1 469 ? -15.998 -24.977 26.832 1.00 94.75 469 GLN A C 1
ATOM 3825 O O . GLN A 1 469 ? -16.327 -24.481 27.913 1.00 94.75 469 GLN A O 1
ATOM 3830 N N . ARG A 1 470 ? -14.731 -25.031 26.427 1.00 96.25 470 ARG A N 1
ATOM 3831 C CA . ARG A 1 470 ? -13.609 -24.501 27.198 1.00 96.25 470 ARG A CA 1
ATOM 3832 C C . ARG A 1 470 ? -13.433 -23.010 26.939 1.00 96.25 470 ARG A C 1
ATOM 3834 O O . ARG A 1 470 ? -13.318 -22.575 25.790 1.00 96.25 470 ARG A O 1
ATOM 3841 N N . LEU A 1 471 ? -13.355 -22.238 28.020 1.00 97.50 471 LEU A N 1
ATOM 3842 C CA . LEU A 1 471 ? -13.190 -20.789 28.004 1.00 97.50 471 LEU A CA 1
ATOM 3843 C C . LEU A 1 471 ? -11.835 -20.381 28.592 1.00 97.50 471 LEU A C 1
ATOM 3845 O O . LEU A 1 471 ? -11.524 -20.698 29.740 1.00 97.50 471 LEU A O 1
ATOM 3849 N N . LEU A 1 472 ? -11.077 -19.606 27.816 1.00 97.88 472 LEU A N 1
ATOM 3850 C CA . LEU A 1 472 ? -9.904 -18.871 28.286 1.00 97.88 472 LEU A CA 1
ATOM 3851 C C . LEU A 1 472 ? -10.238 -17.382 28.374 1.00 97.88 472 LEU A C 1
ATOM 3853 O O . LEU A 1 472 ? -10.660 -16.791 27.381 1.00 97.88 472 LEU A O 1
ATOM 3857 N N . ILE A 1 473 ? -10.017 -16.760 29.530 1.00 97.56 473 ILE A N 1
ATOM 3858 C CA . ILE A 1 473 ? -10.117 -15.308 29.702 1.00 97.56 473 ILE A CA 1
ATOM 3859 C C . ILE A 1 473 ? -8.718 -14.736 29.926 1.00 97.56 473 ILE A C 1
ATOM 3861 O O . ILE A 1 473 ? -8.044 -15.045 30.904 1.00 97.56 473 ILE A O 1
ATOM 3865 N N . LEU A 1 474 ? -8.297 -13.869 29.017 1.00 96.12 474 LEU A N 1
ATOM 3866 C CA . LEU A 1 474 ? -7.013 -13.190 29.042 1.00 96.12 474 LEU A CA 1
ATOM 3867 C C . LEU A 1 474 ? -7.163 -11.817 29.690 1.00 96.12 474 LEU A C 1
ATOM 3869 O O . LEU A 1 474 ? -7.992 -11.018 29.261 1.00 96.12 474 LEU A O 1
ATOM 3873 N N . LEU A 1 475 ? -6.348 -11.539 30.704 1.00 93.69 475 LEU A N 1
ATOM 3874 C CA . LEU A 1 475 ? -6.371 -10.298 31.475 1.00 93.69 475 LEU A CA 1
ATOM 3875 C C . LEU A 1 475 ? -5.050 -9.527 31.302 1.00 93.69 475 LEU A C 1
ATOM 3877 O O . LEU A 1 475 ? -3.977 -10.132 31.268 1.00 93.69 475 LEU A O 1
ATOM 3881 N N . PRO A 1 476 ? -5.078 -8.184 31.242 1.00 88.56 476 PRO A N 1
ATOM 3882 C CA . PRO A 1 476 ? -3.871 -7.398 30.981 1.00 88.56 476 PRO A CA 1
ATOM 3883 C C . PRO A 1 476 ? -2.937 -7.270 32.197 1.00 88.56 476 PRO A C 1
ATOM 3885 O O . PRO A 1 476 ? -1.740 -7.031 32.015 1.00 88.56 476 PRO A O 1
ATOM 3888 N N . LEU A 1 477 ? -3.471 -7.385 33.423 1.00 87.94 477 LEU A N 1
ATOM 3889 C CA . LEU A 1 477 ? -2.768 -7.108 34.682 1.00 87.94 477 LEU A CA 1
ATOM 3890 C C . LEU A 1 477 ? -3.028 -8.199 35.731 1.00 87.94 477 LEU A C 1
ATOM 3892 O O . LEU A 1 477 ? -4.170 -8.619 35.921 1.00 87.94 477 LEU A O 1
ATOM 3896 N N . THR A 1 478 ? -1.987 -8.561 36.485 1.00 90.25 478 THR A N 1
ATOM 3897 C CA . THR A 1 478 ? -2.049 -9.509 37.615 1.00 90.25 478 THR A CA 1
ATOM 3898 C C . THR A 1 478 ? -3.034 -9.076 38.695 1.00 90.25 478 THR A C 1
ATOM 3900 O O . THR A 1 478 ? -3.803 -9.896 39.178 1.00 90.25 478 THR A O 1
ATOM 3903 N N . ILE A 1 479 ? -3.117 -7.778 39.004 1.00 88.75 479 ILE A N 1
ATOM 3904 C CA . ILE A 1 479 ? -4.064 -7.270 40.011 1.00 88.75 479 ILE A CA 1
ATOM 3905 C C . ILE A 1 479 ? -5.532 -7.574 39.660 1.00 88.75 479 ILE A C 1
ATOM 3907 O O . ILE A 1 479 ? -6.348 -7.803 40.549 1.00 88.75 479 ILE A O 1
ATOM 3911 N N . ILE A 1 480 ? -5.879 -7.608 38.366 1.00 88.69 480 ILE A N 1
ATOM 3912 C CA . ILE A 1 480 ? -7.235 -7.950 37.910 1.00 88.69 480 ILE A CA 1
ATOM 3913 C C . ILE A 1 480 ? -7.462 -9.455 38.075 1.00 88.69 480 ILE A C 1
ATOM 3915 O O . ILE A 1 480 ? -8.537 -9.875 38.505 1.00 88.69 480 ILE A O 1
ATOM 3919 N N . LEU A 1 481 ? -6.449 -10.272 37.775 1.00 91.50 481 LEU A N 1
ATOM 3920 C CA . LEU A 1 481 ? -6.499 -11.716 37.990 1.00 91.50 481 LEU A CA 1
ATOM 3921 C C . LEU A 1 481 ? -6.710 -12.042 39.476 1.00 91.50 481 LEU A C 1
ATOM 3923 O O . LEU A 1 481 ? -7.617 -12.800 39.804 1.00 91.50 481 LEU A O 1
ATOM 3927 N N . GLU A 1 482 ? -5.949 -11.416 40.377 1.00 90.81 482 GLU A N 1
ATOM 3928 C CA . GLU A 1 482 ? -6.075 -11.602 41.828 1.00 90.81 482 GLU A CA 1
ATOM 3929 C C . GLU A 1 482 ? -7.450 -11.193 42.366 1.00 90.81 482 GLU A C 1
ATOM 3931 O O . GLU A 1 482 ? -8.007 -11.873 43.229 1.00 90.81 482 GLU A O 1
ATOM 3936 N N . GLN A 1 483 ? -8.020 -10.093 41.863 1.00 89.88 483 GLN A N 1
ATOM 3937 C CA . GLN A 1 483 ? -9.378 -9.674 42.223 1.00 89.88 483 GLN A CA 1
ATOM 3938 C C . GLN A 1 483 ? -10.404 -10.744 41.836 1.00 89.88 483 GLN A C 1
ATOM 3940 O O . GLN A 1 483 ? -11.215 -11.144 42.669 1.00 89.88 483 GLN A O 1
ATOM 3945 N N . ASN A 1 484 ? -10.316 -11.274 40.612 1.00 91.88 484 ASN A N 1
ATOM 3946 C CA . ASN A 1 484 ? -11.193 -12.356 40.168 1.00 91.88 484 ASN A CA 1
ATOM 3947 C C . ASN A 1 484 ? -10.931 -13.670 40.923 1.00 91.88 484 ASN A C 1
ATOM 3949 O O . ASN A 1 484 ? -11.877 -14.419 41.159 1.00 91.88 484 ASN A O 1
ATOM 3953 N N . ARG A 1 485 ? -9.684 -13.949 41.332 1.00 92.50 485 ARG A N 1
ATOM 3954 C CA . ARG A 1 485 ? -9.320 -15.110 42.166 1.00 92.50 485 ARG A CA 1
ATOM 3955 C C . ARG A 1 485 ? -9.995 -15.024 43.535 1.00 92.50 485 ARG A C 1
ATOM 3957 O O . ARG A 1 485 ? -10.586 -15.996 43.989 1.00 92.50 485 ARG A O 1
ATOM 3964 N N . LYS A 1 486 ? -9.980 -13.844 44.161 1.00 91.81 486 LYS A N 1
ATOM 3965 C CA . LYS A 1 486 ? -10.642 -13.596 45.454 1.00 91.81 486 LYS A CA 1
ATOM 3966 C C . LYS A 1 486 ? -12.166 -13.679 45.366 1.00 91.81 486 LYS A C 1
ATOM 3968 O O . LYS A 1 486 ? -12.794 -14.175 46.293 1.00 91.81 486 LYS A O 1
ATOM 3973 N N . GLU A 1 487 ? -12.756 -13.184 44.280 1.00 90.31 487 GLU A N 1
ATOM 3974 C CA . GLU A 1 487 ? -14.215 -13.127 44.127 1.00 90.31 487 GLU A CA 1
ATOM 3975 C C . GLU A 1 487 ? -14.826 -14.460 43.664 1.00 90.31 487 GLU A C 1
ATOM 3977 O O . GLU A 1 487 ? -15.900 -14.838 44.132 1.00 90.31 487 GLU A O 1
ATOM 3982 N N . TYR A 1 488 ? -14.153 -15.184 42.763 1.00 88.12 488 TYR A N 1
ATOM 3983 C CA . TYR A 1 488 ? -14.704 -16.380 42.112 1.00 88.12 488 TYR A CA 1
ATOM 3984 C C . TYR A 1 488 ? -14.012 -17.696 42.495 1.00 88.12 488 TYR A C 1
ATOM 3986 O O . TYR A 1 488 ? -14.542 -18.752 42.146 1.00 88.12 488 TYR A O 1
ATOM 3994 N N . GLY A 1 489 ? -12.924 -17.655 43.274 1.00 81.81 489 GLY A N 1
ATOM 3995 C CA . GLY A 1 489 ? -12.318 -18.813 43.944 1.00 81.81 489 GLY A CA 1
ATOM 3996 C C . GLY A 1 489 ? -12.190 -20.050 43.053 1.00 81.81 489 GLY A C 1
ATOM 3997 O O . GLY A 1 489 ? -11.736 -19.966 41.923 1.00 81.81 489 GLY A O 1
ATOM 3998 N N . ASN A 1 490 ? -12.663 -21.201 43.535 1.00 82.31 490 ASN A N 1
ATOM 3999 C CA . ASN A 1 490 ? -12.508 -22.517 42.892 1.00 82.31 490 ASN A CA 1
ATOM 4000 C C . ASN A 1 490 ? -13.290 -22.709 41.571 1.00 82.31 490 ASN A C 1
ATOM 4002 O O . ASN A 1 490 ? -13.430 -23.835 41.101 1.00 82.31 490 ASN A O 1
ATOM 4006 N N . LYS A 1 491 ? -13.863 -21.652 40.981 1.00 85.12 491 LYS A N 1
ATOM 4007 C CA . LYS A 1 491 ? -14.598 -21.748 39.708 1.00 85.12 491 LYS A CA 1
ATOM 4008 C C . LYS A 1 491 ? -13.690 -21.824 38.483 1.00 85.12 491 LYS A C 1
ATOM 4010 O O . LYS A 1 491 ? -14.176 -22.158 37.406 1.00 85.12 491 LYS A O 1
ATOM 4015 N N . ALA A 1 492 ? -12.419 -21.471 38.628 1.00 93.00 492 ALA A N 1
ATOM 4016 C CA . ALA A 1 492 ? -11.474 -21.404 37.528 1.00 93.00 492 ALA A CA 1
ATOM 4017 C C . ALA A 1 492 ? -10.049 -21.701 37.993 1.00 93.00 492 ALA A C 1
ATOM 4019 O O . ALA A 1 492 ? -9.741 -21.608 39.180 1.00 93.00 492 ALA A O 1
ATOM 4020 N N . ILE A 1 493 ? -9.179 -21.987 37.029 1.00 95.56 493 ILE A N 1
ATOM 4021 C CA . ILE A 1 493 ? -7.728 -21.952 37.226 1.00 95.56 493 ILE A CA 1
ATOM 4022 C C . ILE A 1 493 ? -7.221 -20.551 36.875 1.00 95.56 493 ILE A C 1
ATOM 4024 O O . ILE A 1 493 ? -7.684 -19.949 35.903 1.00 95.56 493 ILE A O 1
ATOM 4028 N N . TYR A 1 494 ? -6.287 -20.022 37.667 1.00 96.00 494 TYR A N 1
ATOM 4029 C CA . TYR A 1 494 ? -5.765 -18.662 37.532 1.00 96.00 494 TYR A CA 1
ATOM 4030 C C . TYR A 1 494 ? -4.261 -18.710 37.295 1.00 96.00 494 TYR A C 1
ATOM 4032 O O . TYR A 1 494 ? -3.532 -19.141 38.179 1.00 96.00 494 TYR A O 1
ATOM 4040 N N . LEU A 1 495 ? -3.807 -18.231 36.136 1.00 95.69 495 LEU A N 1
ATOM 4041 C CA . LEU A 1 495 ? -2.397 -18.271 35.753 1.00 95.69 495 LEU A CA 1
ATOM 4042 C C . LEU A 1 495 ? -1.761 -16.879 35.687 1.00 95.69 495 LEU A C 1
ATOM 4044 O O . LEU A 1 495 ? -2.194 -16.016 34.915 1.00 95.69 495 LEU A O 1
ATOM 4048 N N . ASP A 1 496 ? -0.681 -16.685 36.438 1.00 93.00 496 ASP A N 1
ATOM 4049 C CA . ASP A 1 496 ? 0.193 -15.512 36.350 1.00 93.00 496 ASP A CA 1
ATOM 4050 C C . ASP A 1 496 ? 1.684 -15.890 36.396 1.00 93.00 496 ASP A C 1
ATOM 4052 O O . ASP A 1 496 ? 2.061 -17.045 36.228 1.00 93.00 496 ASP A O 1
ATOM 4056 N N . GLY A 1 497 ? 2.572 -14.900 36.517 1.00 88.81 497 GLY A N 1
ATOM 4057 C CA . GLY A 1 497 ? 4.023 -15.110 36.552 1.00 88.81 497 GLY A CA 1
ATOM 4058 C C . GLY A 1 497 ? 4.532 -15.941 37.736 1.00 88.81 497 GLY A C 1
ATOM 4059 O O . GLY A 1 497 ? 5.689 -16.350 37.699 1.00 88.81 497 GLY A O 1
ATOM 4060 N N . PHE A 1 498 ? 3.702 -16.177 38.754 1.00 89.62 498 PHE A N 1
ATOM 4061 C CA . PHE A 1 498 ? 4.032 -16.935 39.960 1.00 89.62 498 PHE A CA 1
ATOM 4062 C C . PHE A 1 498 ? 3.343 -18.301 40.020 1.00 89.62 498 PHE A C 1
ATOM 4064 O O . PHE A 1 498 ? 3.498 -19.000 41.019 1.00 89.62 498 PHE A O 1
ATOM 4071 N N . SER A 1 499 ? 2.598 -18.673 38.977 1.00 90.62 499 SER A N 1
ATOM 4072 C CA . SER A 1 499 ? 1.943 -19.974 38.905 1.00 90.62 499 SER A CA 1
ATOM 4073 C C . SER A 1 499 ? 2.934 -21.126 38.828 1.00 90.62 499 SER A C 1
ATOM 4075 O O . SER A 1 499 ? 3.967 -21.025 38.162 1.00 90.62 499 SER A O 1
ATOM 4077 N N . ASP A 1 500 ? 2.607 -22.216 39.519 1.00 89.25 500 ASP A N 1
ATOM 4078 C CA . ASP A 1 500 ? 3.431 -23.422 39.571 1.00 89.25 500 ASP A CA 1
ATOM 4079 C C . ASP A 1 500 ? 3.073 -24.435 38.467 1.00 89.25 500 ASP A C 1
ATOM 4081 O O . ASP A 1 500 ? 2.100 -24.281 37.721 1.00 89.25 500 ASP A O 1
ATOM 4085 N N . ASP A 1 501 ? 3.894 -25.481 38.340 1.00 87.19 501 ASP A N 1
ATOM 4086 C CA . ASP A 1 501 ? 3.714 -26.508 37.310 1.00 87.19 501 ASP A CA 1
ATOM 4087 C C . ASP A 1 501 ? 2.389 -27.276 37.470 1.00 87.19 501 ASP A C 1
ATOM 4089 O O . ASP A 1 501 ? 1.805 -27.696 36.471 1.00 87.19 501 ASP A O 1
ATOM 4093 N N . PHE A 1 502 ? 1.874 -27.428 38.697 1.00 90.25 502 PHE A N 1
ATOM 4094 C CA . PHE A 1 502 ? 0.599 -28.107 38.944 1.00 90.25 502 PHE A CA 1
ATOM 4095 C C . PHE A 1 502 ? -0.581 -27.265 38.448 1.00 90.25 502 PHE A C 1
ATOM 4097 O O . PHE A 1 502 ? -1.432 -27.783 37.726 1.00 90.25 502 PHE A O 1
ATOM 4104 N N . GLU A 1 503 ? -0.597 -25.960 38.743 1.00 90.81 503 GLU A N 1
ATOM 4105 C CA . GLU A 1 503 ? -1.593 -25.023 38.206 1.00 90.81 503 GLU A CA 1
ATOM 4106 C C . GLU A 1 503 ? -1.572 -25.023 36.664 1.00 90.81 503 GLU A C 1
ATOM 4108 O O . GLU A 1 503 ? -2.623 -24.977 36.013 1.00 90.81 503 GLU A O 1
ATOM 4113 N N . HIS A 1 504 ? -0.383 -25.117 36.060 1.00 91.12 504 HIS A N 1
ATOM 4114 C CA . HIS A 1 504 ? -0.228 -25.205 34.609 1.00 91.12 504 HIS A CA 1
ATOM 4115 C C . HIS A 1 504 ? -0.755 -26.520 34.014 1.00 91.12 504 HIS A C 1
ATOM 4117 O O . HIS A 1 504 ? -1.359 -26.481 32.938 1.00 91.12 504 HIS A O 1
ATOM 4123 N N . GLU A 1 505 ? -0.563 -27.665 34.674 1.00 91.19 505 GLU A N 1
ATOM 4124 C CA . GLU A 1 505 ? -1.141 -28.943 34.234 1.00 91.19 505 GLU A CA 1
ATOM 4125 C C . GLU A 1 505 ? -2.672 -28.954 34.363 1.00 91.19 505 GLU A C 1
ATOM 4127 O O . GLU A 1 505 ? -3.366 -29.315 33.406 1.00 91.19 505 GLU A O 1
ATOM 4132 N N . ASP A 1 506 ? -3.218 -28.467 35.480 1.00 92.94 506 ASP A N 1
ATOM 4133 C CA . ASP A 1 506 ? -4.668 -28.382 35.696 1.00 92.94 506 ASP A CA 1
ATOM 4134 C C . ASP A 1 506 ? -5.344 -27.503 34.628 1.00 92.94 506 ASP A C 1
ATOM 4136 O O . ASP A 1 506 ? -6.396 -27.848 34.071 1.00 92.94 506 ASP A O 1
ATOM 4140 N N . ALA A 1 507 ? -4.701 -26.395 34.246 1.00 94.12 507 ALA A N 1
ATOM 4141 C CA . ALA A 1 507 ? -5.200 -25.500 33.205 1.00 94.12 507 ALA A CA 1
ATOM 4142 C C . ALA A 1 507 ? -5.354 -26.174 31.826 1.00 94.12 507 ALA A C 1
ATOM 4144 O O . ALA A 1 507 ? -6.206 -25.758 31.030 1.00 94.12 507 ALA A O 1
ATOM 4145 N N . LYS A 1 508 ? -4.580 -27.227 31.517 1.00 92.62 508 LYS A N 1
ATOM 4146 C CA . LYS A 1 508 ? -4.662 -27.929 30.220 1.00 92.62 508 LYS A CA 1
ATOM 4147 C C . LYS A 1 508 ? -5.973 -28.675 30.027 1.00 92.62 508 LYS A C 1
ATOM 4149 O O . LYS A 1 508 ? -6.376 -28.873 28.878 1.00 92.62 508 LYS A O 1
ATOM 4154 N N . THR A 1 509 ? -6.658 -29.038 31.109 1.00 91.50 509 THR A N 1
ATOM 4155 C CA . THR A 1 509 ? -7.924 -29.790 31.065 1.00 91.50 509 THR A CA 1
ATOM 4156 C C . THR A 1 509 ? -9.120 -29.009 31.607 1.00 91.50 509 THR A C 1
ATOM 4158 O O . THR A 1 509 ? -10.256 -29.355 31.295 1.00 91.50 509 THR A O 1
ATOM 4161 N N . ALA A 1 510 ? -8.893 -27.916 32.341 1.00 94.00 510 ALA A N 1
ATOM 4162 C CA . ALA A 1 510 ? -9.961 -27.098 32.902 1.00 94.00 510 ALA A CA 1
ATOM 4163 C C . ALA A 1 510 ? -10.898 -26.480 31.841 1.00 94.00 510 ALA A C 1
ATOM 4165 O O . ALA A 1 510 ? -10.481 -26.056 30.753 1.00 94.00 510 ALA A O 1
ATOM 4166 N N . ASN A 1 511 ? -12.179 -26.366 32.215 1.00 94.56 511 ASN A N 1
ATOM 4167 C CA . ASN A 1 511 ? -13.231 -25.740 31.405 1.00 94.56 511 ASN A CA 1
ATOM 4168 C C . ASN A 1 511 ? -13.207 -24.206 31.462 1.00 94.56 511 ASN A C 1
ATOM 4170 O O . ASN A 1 511 ? -13.707 -23.556 30.542 1.00 94.56 511 ASN A O 1
ATOM 4174 N N . LEU A 1 512 ? -12.641 -23.625 32.524 1.00 97.00 512 LEU A N 1
ATOM 4175 C CA . LEU A 1 512 ? -12.494 -22.184 32.702 1.00 97.00 512 LEU A CA 1
ATOM 4176 C C . LEU A 1 512 ? -11.095 -21.857 33.219 1.00 97.00 512 LEU A C 1
ATOM 4178 O O . LEU A 1 512 ? -10.720 -22.263 34.320 1.00 97.00 512 LEU A O 1
ATOM 4182 N N . VAL A 1 513 ? -10.350 -21.085 32.434 1.00 97.31 513 VAL A N 1
ATOM 4183 C CA . VAL A 1 513 ? -9.023 -20.592 32.805 1.00 97.31 513 VAL A CA 1
ATOM 4184 C C . VAL A 1 513 ? -8.999 -19.077 32.661 1.00 97.31 513 VAL A C 1
ATOM 4186 O O . VAL A 1 513 ? -9.432 -18.536 31.644 1.00 97.31 513 VAL A O 1
ATOM 4189 N N . LEU A 1 514 ? -8.486 -18.383 33.673 1.00 97.56 514 LEU A N 1
ATOM 4190 C CA . LEU A 1 514 ? -8.143 -16.969 33.598 1.00 97.56 514 LEU A CA 1
ATOM 4191 C C . LEU A 1 514 ? -6.621 -16.854 33.625 1.00 97.56 514 LEU A C 1
ATOM 4193 O O . LEU A 1 514 ? -5.976 -17.449 34.480 1.00 97.56 514 LEU A O 1
ATOM 4197 N N . ALA A 1 515 ? -6.034 -16.090 32.713 1.00 96.31 515 ALA A N 1
ATOM 4198 C CA . ALA A 1 515 ? -4.584 -15.952 32.633 1.00 96.31 515 ALA A CA 1
ATOM 4199 C C . ALA A 1 515 ? -4.171 -14.521 32.298 1.00 96.31 515 ALA A C 1
ATOM 4201 O O . ALA A 1 515 ? -4.900 -13.802 31.608 1.00 96.31 515 ALA A O 1
ATOM 4202 N N . THR A 1 516 ? -2.979 -14.102 32.729 1.00 94.19 516 THR A N 1
ATOM 4203 C CA . THR A 1 516 ? -2.357 -12.916 32.121 1.00 94.19 516 THR A CA 1
ATOM 4204 C C . THR A 1 516 ? -2.022 -13.189 30.652 1.00 94.19 516 THR A C 1
ATOM 4206 O O . THR A 1 516 ? -1.931 -14.343 30.232 1.00 94.19 516 THR A O 1
ATOM 4209 N N . TYR A 1 517 ? -1.831 -12.144 29.842 1.00 91.38 517 TYR A N 1
ATOM 4210 C CA . TYR A 1 517 ? -1.501 -12.300 28.415 1.00 91.38 517 TYR A CA 1
ATOM 4211 C C . TYR A 1 517 ? -0.281 -13.201 28.174 1.00 91.38 517 TYR A C 1
ATOM 4213 O O . TYR A 1 517 ? -0.289 -14.020 27.258 1.00 91.38 517 TYR A O 1
ATOM 4221 N N . GLU A 1 518 ? 0.740 -13.079 29.020 1.00 90.12 518 GLU A N 1
ATOM 4222 C CA . GLU A 1 518 ? 1.988 -13.833 28.935 1.00 90.12 518 GLU A CA 1
ATOM 4223 C C . GLU A 1 518 ? 1.765 -15.331 29.182 1.00 90.12 518 GLU A C 1
ATOM 4225 O O . GLU A 1 518 ? 2.237 -16.160 28.406 1.00 90.12 518 GLU A O 1
ATOM 4230 N N . GLN A 1 519 ? 1.017 -15.687 30.232 1.00 93.38 519 GLN A N 1
ATOM 4231 C CA . GLN A 1 519 ? 0.736 -17.092 30.539 1.00 93.38 519 GLN A CA 1
ATOM 4232 C C . GLN A 1 519 ? -0.295 -17.700 29.593 1.00 93.38 519 GLN A C 1
ATOM 4234 O O . GLN A 1 519 ? -0.189 -18.867 29.224 1.00 93.38 519 GLN A O 1
ATOM 4239 N N . GLY A 1 520 ? -1.258 -16.898 29.139 1.00 93.62 520 GLY A N 1
ATOM 4240 C CA . GLY A 1 520 ? -2.218 -17.308 28.126 1.00 93.62 520 GLY A CA 1
ATOM 4241 C C . GLY A 1 520 ? -1.552 -17.689 26.806 1.00 93.62 520 GLY A C 1
ATOM 4242 O O . GLY A 1 520 ? -1.921 -18.703 26.221 1.00 93.62 520 GLY A O 1
ATOM 4243 N N . ALA A 1 521 ? -0.546 -16.926 26.363 1.00 90.94 521 ALA A N 1
ATOM 4244 C CA . ALA A 1 521 ? 0.224 -17.257 25.165 1.00 90.94 521 ALA A CA 1
ATOM 4245 C C . ALA A 1 521 ? 0.908 -18.630 25.297 1.00 90.94 521 ALA A C 1
ATOM 4247 O O . ALA A 1 521 ? 0.716 -19.480 24.433 1.00 90.94 521 ALA A O 1
ATOM 4248 N N . LYS A 1 522 ? 1.599 -18.889 26.417 1.00 90.94 522 LYS A N 1
ATOM 4249 C CA . LYS A 1 522 ? 2.229 -20.197 26.685 1.00 90.94 522 LYS A CA 1
ATOM 4250 C C . LYS A 1 522 ? 1.212 -21.337 26.736 1.00 90.94 522 LYS A C 1
ATOM 4252 O O . LYS A 1 522 ? 1.439 -22.404 26.177 1.00 90.94 522 LYS A O 1
ATOM 4257 N N . LEU A 1 523 ? 0.067 -21.122 27.385 1.00 93.50 523 LEU A N 1
ATOM 4258 C CA . LEU A 1 523 ? -0.972 -22.145 27.485 1.00 93.50 523 LEU A CA 1
ATOM 4259 C C . LEU A 1 523 ? -1.562 -22.500 26.109 1.00 93.50 523 LEU A C 1
ATOM 4261 O O . LEU A 1 523 ? -1.856 -23.665 25.851 1.00 93.50 523 LEU A O 1
ATOM 4265 N N . LEU A 1 524 ? -1.702 -21.518 25.214 1.00 93.31 524 LEU A N 1
ATOM 4266 C CA . LEU A 1 524 ? -2.237 -21.709 23.862 1.00 93.31 524 LEU A CA 1
ATOM 4267 C C . LEU A 1 524 ? -1.280 -22.444 22.906 1.00 93.31 524 LEU A C 1
ATOM 4269 O O . LEU A 1 524 ? -1.731 -22.937 21.869 1.00 93.31 524 LEU A O 1
ATOM 4273 N N . GLU A 1 525 ? 0.007 -22.563 23.246 1.00 88.81 525 GLU A N 1
ATOM 4274 C CA . GLU A 1 525 ? 0.946 -23.456 22.549 1.00 88.81 525 GLU A CA 1
ATOM 4275 C C . GLU A 1 525 ? 0.656 -24.933 22.856 1.00 88.81 525 GLU A C 1
ATOM 4277 O O . GLU A 1 525 ? 0.863 -25.801 22.008 1.00 88.81 525 GLU A O 1
ATOM 4282 N N . LEU A 1 526 ? 0.143 -25.215 24.057 1.00 87.88 526 LEU A N 1
ATOM 4283 C CA . LEU A 1 526 ? -0.031 -26.570 24.584 1.00 87.88 526 LEU A CA 1
ATOM 4284 C C . LEU A 1 526 ? -1.487 -27.048 24.570 1.00 87.88 526 LEU A C 1
ATOM 4286 O O . LEU A 1 526 ? -1.748 -28.245 24.669 1.00 87.88 526 LEU A O 1
ATOM 4290 N N . SER A 1 527 ? -2.458 -26.137 24.515 1.00 90.25 527 SER A N 1
ATOM 4291 C CA . SER A 1 527 ? -3.880 -26.448 24.684 1.00 90.25 527 SER A CA 1
ATOM 4292 C C . SER A 1 527 ? -4.777 -25.559 23.830 1.00 90.25 527 SER A C 1
ATOM 4294 O O . SER A 1 527 ? -4.466 -24.407 23.539 1.00 90.25 527 SER A O 1
ATOM 4296 N N . LYS A 1 528 ? -5.931 -26.106 23.432 1.00 91.12 528 LYS A N 1
ATOM 4297 C CA . LYS A 1 528 ? -6.945 -25.399 22.641 1.00 91.12 528 LYS A CA 1
ATOM 4298 C C . LYS A 1 528 ? -8.151 -25.036 23.500 1.00 91.12 528 LYS A C 1
ATOM 4300 O O . LYS A 1 528 ? -8.540 -25.798 24.381 1.00 91.12 528 LYS A O 1
ATOM 4305 N N . PHE A 1 529 ? -8.759 -23.902 23.174 1.00 95.06 529 PHE A N 1
ATOM 4306 C CA . PHE A 1 529 ? -9.984 -23.402 23.790 1.00 95.06 529 PHE A CA 1
ATOM 4307 C C . PHE A 1 529 ? -11.022 -23.115 22.710 1.00 95.06 529 PHE A C 1
ATOM 4309 O O . PHE A 1 529 ? -10.677 -22.640 21.626 1.00 95.06 529 PHE A O 1
ATOM 4316 N N . ASP A 1 530 ? -12.290 -23.379 23.012 1.00 95.00 530 ASP A N 1
ATOM 4317 C CA . ASP A 1 530 ? -13.397 -23.145 22.080 1.00 95.00 530 ASP A CA 1
ATOM 4318 C C . ASP A 1 530 ? -13.722 -21.657 21.948 1.00 95.00 530 ASP A C 1
ATOM 4320 O O . ASP A 1 530 ? -14.153 -21.199 20.889 1.00 95.00 530 ASP A O 1
ATOM 4324 N N . CYS A 1 531 ? -13.502 -20.897 23.024 1.00 96.12 531 CYS A N 1
ATOM 4325 C CA . 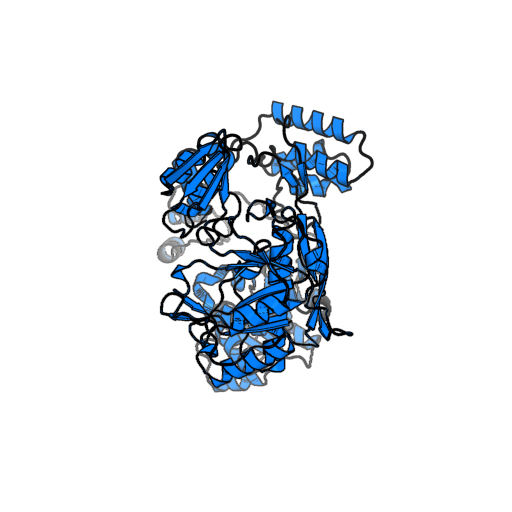CYS A 1 531 ? -13.680 -19.455 23.062 1.00 96.12 531 CYS A CA 1
ATOM 4326 C C . CYS A 1 531 ? -12.564 -18.795 23.878 1.00 96.12 531 CYS A C 1
ATOM 4328 O O . CYS A 1 531 ? -12.267 -19.204 25.001 1.00 96.12 531 CYS A O 1
ATOM 4330 N N . ILE A 1 532 ? -11.986 -17.729 23.325 1.00 97.69 532 ILE A N 1
ATOM 4331 C CA . ILE A 1 532 ? -10.998 -16.887 24.000 1.00 97.69 532 ILE A CA 1
ATOM 4332 C C . ILE A 1 532 ? -11.606 -15.501 24.203 1.00 97.69 532 ILE A C 1
ATOM 4334 O O . ILE A 1 532 ? -11.962 -14.807 23.251 1.00 97.69 532 ILE A O 1
ATOM 4338 N N . VAL A 1 533 ? -11.728 -15.081 25.454 1.00 97.62 533 VAL A N 1
ATOM 4339 C CA . VAL A 1 533 ? -12.159 -13.735 25.826 1.00 97.62 533 VAL A CA 1
ATOM 4340 C C . VAL A 1 533 ? -10.924 -12.924 26.184 1.00 97.62 533 VAL A C 1
ATOM 4342 O O . VAL A 1 533 ? -10.135 -13.344 27.018 1.00 97.62 533 VAL A O 1
ATOM 4345 N N . VAL A 1 534 ? -10.746 -11.757 25.577 1.00 95.31 534 VAL A N 1
ATOM 4346 C CA . VAL A 1 534 ? -9.637 -10.849 25.896 1.00 95.31 534 VAL A CA 1
ATOM 4347 C C . VAL A 1 534 ? -10.197 -9.635 26.610 1.00 95.31 534 VAL A C 1
ATOM 4349 O O . VAL A 1 534 ? -10.852 -8.805 25.981 1.00 95.31 534 VAL A O 1
ATOM 4352 N N . ASP A 1 535 ? -9.969 -9.526 27.915 1.00 93.56 535 ASP A N 1
ATOM 4353 C CA . ASP A 1 535 ? -10.378 -8.349 28.671 1.00 93.56 535 ASP A CA 1
ATOM 4354 C C . ASP A 1 535 ? -9.451 -7.169 28.395 1.00 93.56 535 ASP A C 1
ATOM 4356 O O . ASP A 1 535 ? -8.257 -7.335 28.184 1.00 93.56 535 ASP A O 1
ATOM 4360 N N . GLU A 1 536 ? -10.008 -5.965 28.362 1.00 89.81 536 GLU A N 1
ATOM 4361 C CA . GLU A 1 536 ? -9.312 -4.752 27.927 1.00 89.81 536 GLU A CA 1
ATOM 4362 C C . GLU A 1 536 ? -8.487 -4.932 26.639 1.00 89.81 536 GLU A C 1
ATOM 4364 O O . GLU A 1 536 ? -7.353 -4.466 26.517 1.00 89.81 536 GLU A O 1
ATOM 4369 N N . VAL A 1 537 ? -9.108 -5.546 25.628 1.00 90.50 537 VAL A N 1
ATOM 4370 C CA . VAL A 1 537 ? -8.503 -5.886 24.325 1.00 90.50 537 VAL A CA 1
ATOM 4371 C C . VAL A 1 537 ? -7.810 -4.708 23.628 1.00 90.50 537 VAL A C 1
ATOM 4373 O O . VAL A 1 537 ? -6.886 -4.898 22.842 1.00 90.50 537 VAL A O 1
ATOM 4376 N N . HIS A 1 538 ? -8.209 -3.469 23.930 1.00 86.00 538 HIS A N 1
ATOM 4377 C CA . HIS A 1 538 ? -7.560 -2.257 23.427 1.00 86.00 538 HIS A CA 1
ATOM 4378 C C . HIS A 1 538 ? -6.060 -2.186 23.785 1.00 86.00 538 HIS A C 1
ATOM 4380 O O . HIS A 1 538 ? -5.279 -1.631 23.012 1.00 86.00 538 HIS A O 1
ATOM 4386 N N . GLN A 1 539 ? -5.648 -2.824 24.886 1.00 82.88 539 GLN A N 1
ATOM 4387 C CA . GLN A 1 539 ? -4.250 -2.947 25.301 1.00 82.88 539 GLN A CA 1
ATOM 4388 C C . GLN A 1 539 ? -3.399 -3.744 24.308 1.00 82.88 539 GLN A C 1
ATOM 4390 O O . GLN A 1 539 ? -2.214 -3.456 24.185 1.00 82.88 539 GLN A O 1
ATOM 4395 N N . LEU A 1 540 ? -3.984 -4.674 23.538 1.00 79.00 540 LEU A N 1
ATOM 4396 C CA . LEU A 1 540 ? -3.252 -5.390 22.483 1.00 79.00 540 LEU A CA 1
ATOM 4397 C C . LEU A 1 540 ? -2.746 -4.455 21.375 1.00 79.00 540 LEU A C 1
ATOM 4399 O O . LEU A 1 540 ? -1.835 -4.810 20.640 1.00 79.00 540 LEU A O 1
ATOM 4403 N N . ILE A 1 541 ? -3.341 -3.268 21.232 1.00 75.88 541 ILE A N 1
ATOM 4404 C CA . ILE A 1 541 ? -2.921 -2.272 20.242 1.00 75.88 541 ILE A CA 1
ATOM 4405 C C . ILE A 1 541 ? -2.067 -1.193 20.907 1.00 75.88 541 ILE A C 1
ATOM 4407 O O . ILE A 1 541 ? -1.048 -0.778 20.359 1.00 75.88 541 ILE A O 1
ATOM 4411 N N . THR A 1 542 ? -2.481 -0.710 22.083 1.00 68.31 542 THR A N 1
ATOM 4412 C CA . THR A 1 542 ? -1.855 0.457 22.722 1.00 68.31 542 THR A CA 1
ATOM 4413 C C . THR A 1 542 ? -0.609 0.124 23.538 1.00 68.31 542 THR A C 1
ATOM 4415 O O . THR A 1 542 ? 0.229 1.001 23.715 1.00 68.31 542 THR A O 1
ATOM 4418 N N . ALA A 1 543 ? -0.458 -1.112 24.030 1.00 60.50 543 ALA A N 1
ATOM 4419 C CA . ALA A 1 543 ? 0.681 -1.528 24.857 1.00 60.50 543 ALA A CA 1
ATOM 4420 C C . ALA A 1 543 ? 1.858 -2.110 24.050 1.00 60.50 543 ALA A C 1
ATOM 4422 O O . ALA A 1 543 ? 2.782 -2.676 24.639 1.00 60.50 543 ALA A O 1
ATOM 4423 N N . ASN A 1 544 ? 1.849 -1.954 22.719 1.00 54.16 544 ASN A N 1
ATOM 4424 C CA . ASN A 1 544 ? 2.844 -2.536 21.812 1.00 54.16 544 ASN A CA 1
ATOM 4425 C C . ASN A 1 544 ? 4.301 -2.158 22.128 1.00 54.16 544 ASN A C 1
ATOM 4427 O O . ASN A 1 544 ? 5.192 -2.883 21.715 1.00 54.16 544 ASN A O 1
ATOM 4431 N N . SER A 1 545 ? 4.576 -1.084 22.875 1.00 52.47 545 SER A N 1
ATOM 4432 C CA . SER A 1 545 ? 5.949 -0.743 23.276 1.00 52.47 545 SER A CA 1
ATOM 4433 C C . SER A 1 545 ? 6.448 -1.482 24.525 1.00 52.47 545 SER A C 1
ATOM 4435 O O . SER A 1 545 ? 7.652 -1.610 24.694 1.00 52.47 545 SER A O 1
ATOM 4437 N N . PHE A 1 546 ? 5.558 -1.951 25.411 1.00 54.69 546 PHE A N 1
ATOM 4438 C CA . PHE A 1 546 ? 5.935 -2.568 26.697 1.00 54.69 546 PHE A CA 1
ATOM 4439 C C . PHE A 1 546 ? 5.660 -4.077 26.769 1.00 54.69 546 PHE A C 1
ATOM 4441 O O . PHE A 1 546 ? 6.243 -4.755 27.609 1.00 54.69 546 PHE A O 1
ATOM 4448 N N . LYS A 1 547 ? 4.771 -4.607 25.916 1.00 64.69 547 LYS A N 1
ATOM 4449 C CA . LYS A 1 547 ? 4.400 -6.035 25.869 1.00 64.69 547 LYS A CA 1
ATOM 4450 C C . LYS A 1 547 ? 4.429 -6.614 24.443 1.00 64.69 547 LYS A C 1
ATOM 4452 O O . LYS A 1 547 ? 3.664 -7.531 24.146 1.00 64.69 547 LYS A O 1
ATOM 4457 N N . SER A 1 548 ? 5.283 -6.078 23.560 1.00 69.94 548 SER A N 1
ATOM 4458 C CA . SER A 1 548 ? 5.382 -6.485 22.144 1.00 69.94 548 SER A CA 1
ATOM 4459 C C . SER A 1 548 ? 5.480 -7.995 21.969 1.00 69.94 548 SER A C 1
ATOM 4461 O O . SER A 1 548 ? 4.748 -8.568 21.168 1.00 69.94 548 SER A O 1
ATOM 4463 N N . ASP A 1 549 ? 6.343 -8.639 22.752 1.00 75.31 549 ASP A N 1
ATOM 4464 C CA . ASP A 1 549 ? 6.690 -10.048 22.568 1.00 75.31 549 ASP A CA 1
ATOM 4465 C C . ASP A 1 549 ? 5.526 -10.953 22.976 1.00 75.31 549 ASP A C 1
ATOM 4467 O O . ASP A 1 549 ? 5.144 -11.859 22.239 1.00 75.31 549 ASP A O 1
ATOM 4471 N N . ALA A 1 550 ? 4.878 -10.643 24.103 1.00 75.56 550 ALA A N 1
ATOM 4472 C CA . ALA A 1 550 ? 3.688 -11.358 24.553 1.00 75.56 550 ALA A CA 1
ATOM 4473 C C . ALA A 1 550 ? 2.524 -11.213 23.557 1.00 75.56 550 ALA A C 1
ATOM 4475 O O . ALA A 1 550 ? 1.843 -12.191 23.253 1.00 75.56 550 ALA A O 1
ATOM 4476 N N . ILE A 1 551 ? 2.313 -10.010 23.010 1.00 79.00 551 ILE A N 1
ATOM 4477 C CA . ILE A 1 551 ? 1.265 -9.750 22.011 1.00 79.00 551 ILE A CA 1
ATOM 4478 C C . ILE A 1 551 ? 1.588 -10.462 20.689 1.00 79.00 551 ILE A C 1
ATOM 4480 O O . ILE A 1 551 ? 0.701 -11.070 20.084 1.00 79.00 551 ILE A O 1
ATOM 4484 N N . SER A 1 552 ? 2.851 -10.429 20.256 1.00 80.38 552 SER A N 1
ATOM 4485 C CA . SER A 1 552 ? 3.333 -11.125 19.061 1.00 80.38 552 SER A CA 1
ATOM 4486 C C . SER A 1 552 ? 3.107 -12.631 19.172 1.00 80.38 552 SER A C 1
ATOM 4488 O O . SER A 1 552 ? 2.558 -13.231 18.250 1.00 80.38 552 SER A O 1
ATOM 4490 N N . ASN A 1 553 ? 3.434 -13.225 20.322 1.00 83.69 553 ASN A N 1
ATOM 4491 C CA . ASN A 1 553 ? 3.238 -14.653 20.566 1.00 83.69 553 ASN A CA 1
ATOM 4492 C C . ASN A 1 553 ? 1.753 -15.022 20.652 1.00 83.69 553 ASN A C 1
ATOM 4494 O O . ASN A 1 553 ? 1.354 -16.068 20.161 1.00 83.69 553 ASN A O 1
ATOM 4498 N N . LEU A 1 554 ? 0.906 -14.151 21.207 1.00 86.12 554 LEU A N 1
ATOM 4499 C CA . LEU A 1 554 ? -0.529 -14.409 21.339 1.00 86.12 554 LEU A CA 1
ATOM 4500 C C . LEU A 1 554 ? -1.289 -14.318 19.999 1.00 86.12 554 LEU A C 1
ATOM 4502 O O . LEU A 1 554 ? -2.248 -15.058 19.761 1.00 86.12 554 LEU A O 1
ATOM 4506 N N . THR A 1 555 ? -0.880 -13.406 19.113 1.00 85.38 555 THR A N 1
ATOM 4507 C CA . THR A 1 555 ? -1.625 -13.042 17.891 1.00 85.38 555 THR A CA 1
ATOM 4508 C C . THR A 1 555 ? -1.931 -14.226 16.952 1.00 85.38 555 THR A C 1
ATOM 4510 O O . THR A 1 555 ? -3.079 -14.330 16.502 1.00 85.38 555 THR A O 1
ATOM 4513 N N . PRO A 1 556 ? -0.989 -15.150 16.658 1.00 85.00 556 PRO A N 1
ATOM 4514 C CA . PRO A 1 556 ? -1.264 -16.335 15.844 1.00 85.00 556 PRO A CA 1
ATOM 4515 C C . PRO A 1 556 ? -2.410 -17.199 16.387 1.00 85.00 556 PRO A C 1
ATOM 4517 O O . PRO A 1 556 ? -3.262 -17.635 15.610 1.00 85.00 556 PRO A O 1
ATOM 4520 N N . HIS A 1 557 ? -2.488 -17.386 17.708 1.00 87.12 557 HIS A N 1
ATOM 4521 C CA . HIS A 1 557 ? -3.509 -18.224 18.351 1.00 87.12 557 HIS A CA 1
ATOM 4522 C C . HIS A 1 557 ? -4.894 -17.568 18.348 1.00 87.12 557 HIS A C 1
ATOM 4524 O O . HIS A 1 557 ? -5.912 -18.240 18.167 1.00 87.12 557 HIS A O 1
ATOM 4530 N N . LEU A 1 558 ? -4.951 -16.239 18.482 1.00 87.81 558 LEU A N 1
ATOM 4531 C CA . LEU A 1 558 ? -6.205 -15.492 18.345 1.00 87.81 558 LEU A CA 1
ATOM 4532 C C . LEU A 1 558 ? -6.740 -15.544 16.913 1.00 87.81 558 LEU A C 1
ATOM 4534 O O . LEU A 1 558 ? -7.945 -15.422 16.690 1.00 87.81 558 LEU A O 1
ATOM 4538 N N . ASN A 1 559 ? -5.864 -15.714 15.918 1.00 81.69 559 ASN A N 1
ATOM 4539 C CA . ASN A 1 559 ? -6.288 -15.662 14.531 1.00 81.69 559 ASN A CA 1
ATOM 4540 C C . ASN A 1 559 ? -7.125 -16.860 14.085 1.00 81.69 559 ASN A C 1
ATOM 4542 O O . ASN A 1 559 ? -8.017 -16.671 13.253 1.00 81.69 559 ASN A O 1
ATOM 4546 N N . SER A 1 560 ? -6.858 -18.032 14.655 1.00 77.00 560 SER A N 1
ATOM 4547 C CA . SER A 1 560 ? -7.503 -19.312 14.352 1.00 77.00 560 SER A CA 1
ATOM 4548 C C . SER A 1 560 ? -8.662 -19.672 15.292 1.00 77.00 560 SER A C 1
ATOM 4550 O O . SER A 1 560 ? -9.322 -20.684 15.067 1.00 77.00 560 SER A O 1
ATOM 4552 N N . SER A 1 561 ? -8.931 -18.853 16.313 1.00 86.56 561 SER A N 1
ATOM 4553 C CA . SER A 1 561 ? -9.893 -19.150 17.384 1.00 86.56 561 SER A CA 1
ATOM 4554 C C . SER A 1 561 ? -11.141 -18.261 17.325 1.00 86.56 561 SER A C 1
ATOM 4556 O O . SER A 1 561 ? -11.151 -17.217 16.662 1.00 86.56 561 SER A O 1
ATOM 4558 N N . LYS A 1 562 ? -12.198 -18.641 18.059 1.00 95.25 562 LYS A N 1
ATOM 4559 C CA . LYS A 1 562 ? -13.300 -17.717 18.361 1.00 95.25 562 LYS A CA 1
ATOM 4560 C C . LYS A 1 562 ? -12.850 -16.745 19.446 1.00 95.25 562 LYS A C 1
ATOM 4562 O O . LYS A 1 562 ? -12.468 -17.172 20.535 1.00 95.25 562 LYS A O 1
ATOM 4567 N N . VAL A 1 563 ? -12.891 -15.449 19.151 1.00 96.50 563 VAL A N 1
ATOM 4568 C CA . VAL A 1 563 ? -12.360 -14.398 20.022 1.00 96.50 563 VAL A CA 1
ATOM 4569 C C . VAL A 1 563 ? -13.412 -13.342 20.327 1.00 96.50 563 VAL A C 1
ATOM 4571 O O . VAL A 1 563 ? -14.039 -12.776 19.427 1.00 96.50 563 VAL A O 1
ATOM 4574 N N . ILE A 1 564 ? -13.553 -13.028 21.613 1.00 97.56 564 ILE A N 1
ATOM 4575 C CA . ILE A 1 564 ? -14.371 -11.926 22.116 1.00 97.56 564 ILE A CA 1
ATOM 4576 C C . ILE A 1 564 ? -13.454 -10.942 22.840 1.00 97.56 564 ILE A C 1
ATOM 4578 O O . ILE A 1 564 ? -13.023 -11.183 23.962 1.00 97.56 564 ILE A O 1
ATOM 4582 N N . GLY A 1 565 ? -13.168 -9.801 22.222 1.00 96.00 565 GLY A N 1
ATOM 4583 C CA . GLY A 1 565 ? -12.461 -8.714 22.894 1.00 96.00 565 GLY A CA 1
ATOM 4584 C C . GLY A 1 565 ? -13.419 -7.844 23.704 1.00 96.00 565 GLY A C 1
ATOM 4585 O O . GLY A 1 565 ? -14.394 -7.339 23.156 1.00 96.00 565 GLY A O 1
ATOM 4586 N N . LEU A 1 566 ? -13.153 -7.621 24.987 1.00 95.69 566 LEU A N 1
ATOM 4587 C CA . LEU A 1 566 ? -13.943 -6.758 25.864 1.00 95.69 566 LEU A CA 1
ATOM 4588 C C . LEU A 1 566 ? -13.261 -5.397 26.006 1.00 95.69 566 LEU A C 1
ATOM 4590 O O . LEU A 1 566 ? -12.055 -5.314 26.222 1.00 95.69 566 LEU A O 1
ATOM 4594 N N . THR A 1 567 ? -14.014 -4.302 25.900 1.00 92.75 567 THR A N 1
ATOM 4595 C CA . THR A 1 567 ? -13.464 -2.958 26.153 1.00 92.75 567 THR A CA 1
ATOM 4596 C C . THR A 1 567 ? -14.553 -1.930 26.453 1.00 92.75 567 THR A C 1
ATOM 4598 O O . THR A 1 567 ? -15.700 -2.073 26.032 1.00 92.75 567 THR A O 1
ATOM 4601 N N . GLY A 1 568 ? -14.213 -0.867 27.185 1.00 87.44 568 GLY A N 1
ATOM 4602 C CA . GLY A 1 568 ? -15.034 0.350 27.242 1.00 87.44 568 GLY A CA 1
ATOM 4603 C C . GLY A 1 568 ? -14.811 1.298 26.054 1.00 87.44 568 GLY A C 1
ATOM 4604 O O . GLY A 1 568 ? -15.704 2.074 25.707 1.00 87.44 568 GLY A O 1
ATOM 4605 N N . THR A 1 569 ? -13.646 1.205 25.411 1.00 84.00 569 THR A N 1
ATOM 4606 C CA . THR A 1 569 ? -13.108 2.156 24.427 1.00 84.00 569 THR A CA 1
ATOM 4607 C C . THR A 1 569 ? -12.661 1.420 23.158 1.00 84.00 569 THR A C 1
ATOM 4609 O O . THR A 1 569 ? -11.464 1.207 22.946 1.00 84.00 569 THR A O 1
ATOM 4612 N N . PRO A 1 570 ? -13.604 0.977 22.308 1.00 84.44 570 PRO A N 1
ATOM 4613 C CA . PRO A 1 570 ? -13.259 0.295 21.071 1.00 84.44 570 PRO A CA 1
ATOM 4614 C C . PRO A 1 570 ? -12.498 1.232 20.134 1.00 84.44 570 PRO A C 1
ATOM 4616 O O . PRO A 1 570 ? -12.624 2.452 20.202 1.00 84.44 570 PRO A O 1
ATOM 4619 N N . ASN A 1 571 ? -11.722 0.643 19.233 1.00 82.31 571 ASN A N 1
ATOM 4620 C CA . ASN A 1 571 ? -10.986 1.355 18.197 1.00 82.31 571 ASN A CA 1
ATOM 4621 C C . ASN A 1 571 ? -11.439 0.847 16.819 1.00 82.31 571 ASN A C 1
ATOM 4623 O O . ASN A 1 571 ? -11.674 -0.348 16.637 1.00 82.31 571 ASN A O 1
ATOM 4627 N N . ALA A 1 572 ? -11.559 1.747 15.841 1.00 78.75 572 ALA A N 1
ATOM 4628 C CA . ALA A 1 572 ? -11.922 1.396 14.471 1.00 78.75 572 ALA A CA 1
ATOM 4629 C C . ALA A 1 572 ? -10.935 0.403 13.827 1.00 78.75 572 ALA A C 1
ATOM 4631 O O . ALA A 1 572 ? -11.347 -0.391 12.983 1.00 78.75 572 ALA A O 1
ATOM 4632 N N . ILE A 1 573 ? -9.670 0.381 14.265 1.00 82.25 573 ILE A N 1
ATOM 4633 C CA . ILE A 1 573 ? -8.647 -0.545 13.755 1.00 82.25 573 ILE A CA 1
ATOM 4634 C C . ILE A 1 573 ? -9.039 -2.020 13.915 1.00 82.25 573 ILE A C 1
ATOM 4636 O O . ILE A 1 573 ? -8.674 -2.837 13.077 1.00 82.25 573 ILE A O 1
ATOM 4640 N N . PHE A 1 574 ? -9.860 -2.367 14.914 1.00 87.75 574 PHE A N 1
ATOM 4641 C CA . PHE A 1 574 ? -10.357 -3.733 15.082 1.00 87.75 574 PHE A CA 1
ATOM 4642 C C . PHE A 1 574 ? -11.158 -4.223 13.869 1.00 87.75 574 PHE A C 1
ATOM 4644 O O . PHE A 1 574 ? -11.060 -5.395 13.507 1.00 87.75 574 PHE A O 1
ATOM 4651 N N . LYS A 1 575 ? -11.894 -3.329 13.192 1.00 85.81 575 LYS A N 1
ATOM 4652 C CA . LYS A 1 575 ? -12.583 -3.671 11.939 1.00 85.81 575 LYS A CA 1
ATOM 4653 C C . LYS A 1 575 ? -11.596 -3.993 10.823 1.00 85.81 575 LYS A C 1
ATOM 4655 O O . LYS A 1 575 ? -11.824 -4.938 10.075 1.00 85.81 575 LYS A O 1
ATOM 4660 N N . ALA A 1 576 ? -10.496 -3.243 10.738 1.00 80.12 576 ALA A N 1
ATOM 4661 C CA . ALA A 1 576 ? -9.459 -3.458 9.730 1.00 80.12 576 ALA A CA 1
ATOM 4662 C C . ALA A 1 576 ? -8.754 -4.816 9.897 1.00 80.12 576 ALA A C 1
ATOM 4664 O O . ALA A 1 576 ? -8.369 -5.425 8.906 1.00 80.12 576 ALA A O 1
ATOM 4665 N N . ILE A 1 577 ? -8.654 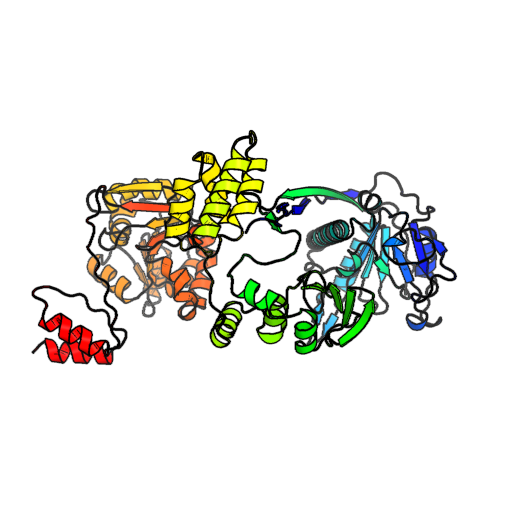-5.326 11.131 1.00 83.38 577 ILE A N 1
ATOM 4666 C CA . ILE A 1 577 ? -8.102 -6.660 11.430 1.00 83.38 577 ILE A CA 1
ATOM 4667 C C . ILE A 1 577 ? -9.177 -7.761 11.540 1.00 83.38 577 ILE A C 1
ATOM 4669 O O . ILE A 1 577 ? -8.925 -8.835 12.083 1.00 83.38 577 ILE A O 1
ATOM 4673 N N . GLY A 1 578 ? -10.380 -7.511 11.010 1.00 88.12 578 GLY A N 1
ATOM 4674 C CA . GLY A 1 578 ? -11.402 -8.536 10.778 1.00 88.12 578 GLY A CA 1
ATOM 4675 C C . GLY A 1 578 ? -12.413 -8.769 11.905 1.00 88.12 578 GLY A C 1
ATOM 4676 O O . GLY A 1 578 ? -13.209 -9.699 11.802 1.00 88.12 578 GLY A O 1
ATOM 4677 N N . TYR A 1 579 ? -12.435 -7.948 12.959 1.00 92.81 579 TYR A N 1
ATOM 4678 C CA . TYR A 1 579 ? -13.434 -8.071 14.027 1.00 92.81 579 TYR A CA 1
ATOM 4679 C C . TYR A 1 579 ? -14.733 -7.330 13.690 1.00 92.81 579 TYR A C 1
ATOM 4681 O O . TYR A 1 579 ? -14.727 -6.258 13.081 1.00 92.81 579 TYR A O 1
ATOM 4689 N N . LYS A 1 580 ? -15.861 -7.851 14.184 1.00 95.31 580 LYS A N 1
ATOM 4690 C CA . LYS A 1 580 ? -17.133 -7.112 14.244 1.00 95.31 580 LYS A CA 1
ATOM 4691 C C . LYS A 1 580 ? -17.242 -6.327 15.550 1.00 95.31 580 LYS A C 1
ATOM 4693 O O . LYS A 1 580 ? -17.009 -6.876 16.621 1.00 95.31 580 LYS A O 1
ATOM 4698 N N . LEU A 1 581 ? -17.632 -5.058 15.485 1.00 94.75 581 LEU A N 1
ATOM 4699 C CA . LEU A 1 581 ? -17.857 -4.217 16.660 1.00 94.75 581 LEU A CA 1
ATOM 4700 C C . LEU A 1 581 ? -19.306 -4.348 17.135 1.00 94.75 581 LEU A C 1
ATOM 4702 O O . LEU A 1 581 ? -20.244 -4.025 16.405 1.00 94.75 581 LEU A O 1
ATOM 4706 N N . VAL A 1 582 ? -19.482 -4.767 18.383 1.00 95.81 582 VAL A N 1
ATOM 4707 C CA . VAL A 1 582 ? -20.778 -4.929 19.043 1.00 95.81 582 VAL A CA 1
ATOM 4708 C C . VAL A 1 582 ? -20.879 -3.921 20.179 1.00 95.81 582 VAL A C 1
ATOM 4710 O O . VAL A 1 582 ? -20.025 -3.896 21.060 1.00 95.81 582 VAL A O 1
ATOM 4713 N N . ASN A 1 583 ? -21.920 -3.093 20.183 1.00 94.56 583 ASN A N 1
ATOM 4714 C CA . ASN A 1 583 ? -22.214 -2.198 21.298 1.00 94.56 583 ASN A CA 1
ATOM 4715 C C . ASN A 1 583 ? -23.247 -2.825 22.234 1.00 94.56 583 ASN A C 1
ATOM 4717 O O . ASN A 1 583 ? -24.303 -3.270 21.790 1.00 94.56 583 ASN A O 1
ATOM 4721 N N . ILE A 1 584 ? -22.982 -2.793 23.533 1.00 93.31 584 ILE A N 1
ATOM 4722 C CA . ILE A 1 584 ? -23.972 -3.066 24.568 1.00 93.31 584 ILE A CA 1
ATOM 4723 C C . ILE A 1 584 ? -24.039 -1.873 25.497 1.00 93.31 584 ILE A C 1
ATOM 4725 O O . ILE A 1 584 ? -23.046 -1.490 26.117 1.00 93.31 584 ILE A O 1
ATOM 4729 N N . ASP A 1 585 ? -25.230 -1.298 25.596 1.00 90.44 585 ASP A N 1
ATOM 4730 C CA . ASP A 1 585 ? -25.468 -0.148 26.452 1.00 90.44 585 ASP A CA 1
ATOM 4731 C C . ASP A 1 585 ? -26.902 -0.135 26.985 1.00 90.44 585 ASP A C 1
ATOM 4733 O O . ASP A 1 585 ? -27.784 -0.857 26.510 1.00 90.44 585 ASP A O 1
ATOM 4737 N N . VAL A 1 586 ? -27.142 0.702 27.986 1.00 87.44 586 VAL A N 1
ATOM 4738 C CA . VAL A 1 586 ? -28.492 0.990 28.462 1.00 87.44 586 VAL A CA 1
ATOM 4739 C C . VAL A 1 586 ? -29.231 1.873 27.458 1.00 87.44 586 VAL A C 1
ATOM 4741 O O . VAL A 1 586 ? -28.628 2.683 26.760 1.00 87.44 586 VAL A O 1
ATOM 4744 N N . ALA A 1 587 ? -30.560 1.759 27.395 1.00 81.38 587 ALA A N 1
ATOM 4745 C CA . ALA A 1 587 ? -31.372 2.502 26.420 1.00 81.38 587 ALA A CA 1
ATOM 4746 C C . ALA A 1 587 ? -31.188 4.031 26.508 1.00 81.38 587 ALA A C 1
ATOM 4748 O O . ALA A 1 587 ? -31.298 4.742 25.511 1.00 81.38 587 ALA A O 1
ATOM 4749 N N . LYS A 1 588 ? -30.936 4.541 27.719 1.00 80.12 588 LYS A N 1
ATOM 4750 C CA . LYS A 1 588 ? -30.730 5.964 28.004 1.00 80.12 588 LYS A CA 1
ATOM 4751 C C . LYS A 1 588 ? -29.521 6.123 28.930 1.00 80.12 588 LYS A C 1
ATOM 4753 O O . LYS A 1 588 ? -29.701 6.150 30.148 1.00 80.12 588 LYS A O 1
ATOM 4758 N N . PRO A 1 589 ? -28.294 6.196 28.387 1.00 75.19 589 PRO A N 1
ATOM 4759 C CA . PRO A 1 589 ? -27.106 6.378 29.208 1.00 75.19 589 PRO A CA 1
ATOM 4760 C C . PRO A 1 589 ? -27.162 7.737 29.910 1.00 75.19 589 PRO A C 1
ATOM 4762 O O . PRO A 1 589 ? -27.544 8.755 29.320 1.00 75.19 589 PRO A O 1
ATOM 4765 N N . LYS A 1 590 ? -26.797 7.759 31.196 1.00 78.19 590 LYS A N 1
ATOM 4766 C CA . LYS A 1 590 ? -26.744 8.996 31.977 1.00 78.19 590 LYS A CA 1
ATOM 4767 C C . LYS A 1 590 ? -25.555 9.817 31.485 1.00 78.19 590 LYS A C 1
ATOM 4769 O O . LYS A 1 590 ? -24.410 9.421 31.665 1.00 78.19 590 LYS A O 1
ATOM 4774 N N . LYS A 1 591 ? -25.824 10.960 30.854 1.00 78.56 591 LYS A N 1
ATOM 4775 C CA . LYS A 1 591 ? -24.767 11.864 30.388 1.00 78.56 591 LYS A CA 1
ATOM 4776 C C . LYS A 1 591 ? -24.111 12.552 31.582 1.00 78.56 591 LYS A C 1
ATOM 4778 O O . LYS A 1 591 ? -24.799 13.173 32.392 1.00 78.56 591 LYS A O 1
ATOM 4783 N N . THR A 1 592 ? -22.789 12.481 31.656 1.00 79.19 592 THR A N 1
ATOM 4784 C CA . THR A 1 592 ? -21.997 13.237 32.629 1.00 79.19 592 THR A CA 1
ATOM 4785 C C . THR A 1 592 ? -21.603 14.572 32.015 1.00 79.19 592 THR A C 1
ATOM 4787 O O . THR A 1 592 ? -21.072 14.616 30.905 1.00 79.19 592 THR A O 1
ATOM 4790 N N . LYS A 1 593 ? -21.864 15.674 32.723 1.00 82.50 593 LYS A N 1
ATOM 4791 C CA . LYS A 1 593 ? -21.358 16.989 32.327 1.00 82.50 593 LYS A CA 1
ATOM 4792 C C . LYS A 1 593 ? -19.849 17.003 32.573 1.00 82.50 593 LYS A C 1
ATOM 4794 O O . LYS A 1 593 ? -19.422 16.862 33.714 1.00 82.50 593 LYS A O 1
ATOM 4799 N N . ALA A 1 594 ? -19.068 17.144 31.510 1.00 80.50 594 ALA A N 1
ATOM 4800 C CA . ALA A 1 594 ? -17.628 17.336 31.605 1.00 80.50 594 ALA A CA 1
ATOM 4801 C C . ALA A 1 594 ? -17.318 18.835 31.544 1.00 80.50 594 ALA A C 1
ATOM 4803 O O . ALA A 1 594 ? -17.828 19.539 30.673 1.00 80.50 594 ALA A O 1
ATOM 4804 N N . GLU A 1 595 ? -16.485 19.309 32.464 1.00 81.31 595 GLU A N 1
ATOM 4805 C CA . GLU A 1 595 ? -15.902 20.646 32.421 1.00 81.31 595 GLU A CA 1
ATOM 4806 C C . GLU A 1 595 ? -14.394 20.492 32.233 1.00 81.31 595 GLU A C 1
ATOM 4808 O O . GLU A 1 595 ? -13.742 19.775 32.991 1.00 81.31 595 GLU A O 1
ATOM 4813 N N . ILE A 1 596 ? -13.852 21.129 31.196 1.00 82.00 596 ILE A N 1
ATOM 4814 C CA . ILE A 1 596 ? -12.426 21.066 30.876 1.00 82.00 596 ILE A CA 1
ATOM 4815 C C . ILE A 1 596 ? -11.806 22.406 31.249 1.00 82.00 596 ILE A C 1
ATOM 4817 O O . ILE A 1 596 ? -12.274 23.455 30.810 1.00 82.00 596 ILE A O 1
ATOM 4821 N N . ARG A 1 597 ? -10.741 22.358 32.050 1.00 78.19 597 ARG A N 1
ATOM 4822 C CA . ARG A 1 597 ? -9.939 23.519 32.440 1.00 78.19 597 ARG A CA 1
ATOM 4823 C C . ARG A 1 597 ? -8.479 23.236 32.116 1.00 78.19 597 ARG A C 1
ATOM 4825 O O . ARG A 1 597 ? -7.999 22.134 32.370 1.00 78.19 597 ARG A O 1
ATOM 4832 N N . PHE A 1 598 ? -7.784 24.232 31.583 1.00 81.25 598 PHE A N 1
ATOM 4833 C CA . PHE A 1 598 ? -6.352 24.166 31.306 1.00 81.25 598 PHE A CA 1
ATOM 4834 C C . PHE A 1 598 ? -5.609 25.025 32.330 1.00 81.25 598 PHE A C 1
ATOM 4836 O O . PHE A 1 598 ? -6.067 26.116 32.665 1.00 81.25 598 PHE A O 1
ATOM 4843 N N . SER A 1 599 ? -4.490 24.526 32.853 1.00 79.75 599 SER A N 1
ATOM 4844 C CA . SER A 1 599 ? -3.656 25.242 33.820 1.00 79.75 599 SER A CA 1
ATOM 4845 C C . SER A 1 599 ? -2.192 24.841 33.664 1.00 79.75 599 SER A C 1
ATOM 4847 O O . SER A 1 599 ? -1.900 23.692 33.341 1.00 79.75 599 SER A O 1
ATOM 4849 N N . ASN A 1 600 ? -1.295 25.793 33.928 1.00 84.06 600 ASN A N 1
ATOM 4850 C CA . ASN A 1 600 ? 0.156 25.591 33.936 1.00 84.06 600 ASN A CA 1
ATOM 4851 C C . ASN A 1 600 ? 0.699 25.272 35.343 1.00 84.06 600 ASN A C 1
ATOM 4853 O O . ASN A 1 600 ? 1.908 25.162 35.523 1.00 84.06 600 ASN A O 1
ATOM 4857 N N . CYS A 1 601 ? -0.171 25.167 36.353 1.00 81.38 601 CYS A N 1
ATOM 4858 C CA . CYS A 1 601 ? 0.227 24.791 37.710 1.00 81.38 601 CYS A CA 1
ATOM 4859 C C . CYS A 1 601 ? 0.686 23.329 37.774 1.00 81.38 601 CYS A C 1
ATOM 4861 O O . CYS A 1 601 ? 0.252 22.491 36.978 1.00 81.38 601 CYS A O 1
ATOM 4863 N N . ALA A 1 602 ? 1.518 23.005 38.767 1.00 80.75 602 ALA A N 1
ATOM 4864 C CA . ALA A 1 602 ? 1.945 21.630 38.982 1.00 80.75 602 ALA A CA 1
ATOM 4865 C C . ALA A 1 602 ? 0.724 20.716 39.253 1.00 80.75 602 ALA A C 1
ATOM 4867 O O . ALA A 1 602 ? -0.196 21.115 39.978 1.00 80.75 602 ALA A O 1
ATOM 4868 N N . PRO A 1 603 ? 0.695 19.478 38.713 1.00 82.69 603 PRO A N 1
ATOM 4869 C CA . PRO A 1 603 ? -0.452 18.575 38.855 1.00 82.69 603 PRO A CA 1
ATOM 4870 C C . PRO A 1 603 ? -0.870 18.305 40.307 1.00 82.69 603 PRO A C 1
ATOM 4872 O O . PRO A 1 603 ? -2.060 18.186 40.598 1.00 82.69 603 PRO A O 1
ATOM 4875 N N . PHE A 1 604 ? 0.105 18.232 41.218 1.00 83.94 604 PHE A N 1
ATOM 4876 C CA . PHE A 1 604 ? -0.126 18.034 42.648 1.00 83.94 604 PHE A CA 1
ATOM 4877 C C . PHE A 1 604 ? -0.925 19.189 43.274 1.00 83.94 604 PHE A C 1
ATOM 4879 O O . PHE A 1 604 ? -1.926 18.944 43.946 1.00 83.94 604 PHE A O 1
ATOM 4886 N N . ASP A 1 605 ? -0.538 20.438 43.001 1.00 83.81 605 ASP A N 1
ATOM 4887 C CA . ASP A 1 605 ? -1.196 21.623 43.567 1.00 83.81 605 ASP A CA 1
ATOM 4888 C C . ASP A 1 605 ? -2.644 21.742 43.089 1.00 83.81 605 ASP A C 1
ATOM 4890 O O . ASP A 1 605 ? -3.545 22.080 43.860 1.00 83.81 605 ASP A O 1
ATOM 4894 N N . LEU A 1 606 ? -2.883 21.401 41.818 1.00 85.69 606 LEU A N 1
ATOM 4895 C CA . LEU A 1 606 ? -4.225 21.339 41.245 1.00 85.69 606 LEU A CA 1
ATOM 4896 C C . LEU A 1 606 ? -5.082 20.283 41.943 1.00 85.69 606 LEU A C 1
ATOM 4898 O O . LEU A 1 606 ? -6.211 20.581 42.332 1.00 85.69 606 LEU A O 1
ATOM 4902 N N . ALA A 1 607 ? -4.549 19.073 42.132 1.00 87.06 607 ALA A N 1
ATOM 4903 C CA . ALA A 1 607 ? -5.256 18.000 42.821 1.00 87.06 607 ALA A CA 1
ATOM 4904 C C . ALA A 1 607 ? -5.601 18.387 44.267 1.00 87.06 607 ALA A C 1
ATOM 4906 O O . ALA A 1 607 ? -6.745 18.217 44.688 1.00 87.06 607 ALA A O 1
ATOM 4907 N N . LEU A 1 608 ? -4.648 18.967 45.005 1.00 85.00 608 LEU A N 1
ATOM 4908 C CA . LEU A 1 608 ? -4.854 19.399 46.387 1.00 85.00 608 LEU A CA 1
ATOM 4909 C C . LEU A 1 608 ? -5.878 20.539 46.489 1.00 85.00 608 LEU A C 1
ATOM 4911 O O . LEU A 1 608 ? -6.761 20.504 47.344 1.00 85.00 608 LEU A O 1
ATOM 4915 N N . SER A 1 609 ? -5.786 21.539 45.608 1.00 84.19 609 SER A N 1
ATOM 4916 C CA . SER A 1 609 ? -6.751 22.642 45.533 1.00 84.19 609 SER A CA 1
ATOM 4917 C C . SER A 1 609 ? -8.166 22.130 45.256 1.00 84.19 609 SER A C 1
ATOM 4919 O O . SER A 1 609 ? -9.121 22.541 45.917 1.00 84.19 609 SER A O 1
ATOM 4921 N N . HIS A 1 610 ? -8.297 21.171 44.334 1.00 84.88 610 HIS A N 1
ATOM 4922 C CA . HIS A 1 610 ? -9.586 20.582 43.996 1.00 84.88 610 HIS A CA 1
ATOM 4923 C C . HIS A 1 610 ? -10.170 19.778 45.160 1.00 84.88 610 HIS A C 1
ATOM 4925 O O . HIS A 1 610 ? -11.345 19.940 45.472 1.00 84.88 610 HIS A O 1
ATOM 4931 N N . LEU A 1 611 ? -9.347 18.972 45.841 1.00 85.25 611 LEU A N 1
ATOM 4932 C CA . LEU A 1 611 ? -9.760 18.214 47.025 1.00 85.25 611 LEU A CA 1
ATOM 4933 C C . LEU A 1 611 ? -10.268 19.121 48.147 1.00 85.25 611 LEU A C 1
ATOM 4935 O O . LEU A 1 611 ? -11.327 18.846 48.700 1.00 85.25 611 LEU A O 1
ATOM 4939 N N . LYS A 1 612 ? -9.578 20.237 48.429 1.00 83.94 612 LYS A N 1
ATOM 4940 C CA . LYS A 1 612 ? -9.988 21.211 49.460 1.00 83.94 612 LYS A CA 1
ATOM 4941 C C . LYS A 1 612 ? -11.384 21.794 49.236 1.00 83.94 612 LYS A C 1
ATOM 4943 O O . LYS A 1 612 ? -12.023 22.218 50.192 1.00 83.94 612 LYS A O 1
ATOM 4948 N N . GLN A 1 613 ? -11.841 21.848 47.987 1.00 82.56 613 GLN A N 1
ATOM 4949 C CA . GLN A 1 613 ? -13.138 22.415 47.612 1.00 82.56 613 GLN A CA 1
ATOM 4950 C C . GLN A 1 613 ? -14.222 21.346 47.406 1.00 82.56 613 GLN A C 1
ATOM 4952 O O . GLN A 1 613 ? -15.376 21.685 47.142 1.00 82.56 613 GLN A O 1
ATOM 4957 N N . LEU A 1 614 ? -13.873 20.058 47.491 1.00 84.25 614 LEU A N 1
ATOM 4958 C CA . LEU A 1 614 ? -14.763 18.960 47.132 1.00 84.25 614 LEU A CA 1
ATOM 4959 C C . LEU A 1 614 ? -15.545 18.462 48.352 1.00 84.25 614 LEU A C 1
ATOM 4961 O O . LEU A 1 614 ? -14.970 18.112 49.375 1.00 84.25 614 LEU A O 1
ATOM 4965 N N . THR A 1 615 ? -16.867 18.361 48.227 1.00 80.00 615 THR A N 1
ATOM 4966 C CA . THR A 1 615 ? -17.764 17.877 49.296 1.00 80.00 615 THR A CA 1
ATOM 4967 C C . THR A 1 615 ? -18.150 16.398 49.152 1.00 80.00 615 THR A C 1
ATOM 4969 O O . THR A 1 615 ? -19.018 15.903 49.866 1.00 80.00 615 THR A O 1
ATOM 4972 N N . GLY A 1 616 ? -17.528 15.668 48.221 1.00 82.94 616 GLY A N 1
ATOM 4973 C CA . GLY A 1 616 ? -17.883 14.290 47.867 1.00 82.94 616 GLY A CA 1
ATOM 4974 C C . GLY A 1 616 ? -16.679 13.401 47.551 1.00 82.94 616 GLY A C 1
ATOM 4975 O O . GLY A 1 616 ? -15.534 13.739 47.835 1.00 82.94 616 GLY A O 1
ATOM 4976 N N . LYS A 1 617 ? -16.936 12.236 46.944 1.00 84.62 617 LYS A N 1
ATOM 4977 C CA . LYS A 1 617 ? -15.867 11.330 46.495 1.00 84.62 617 LYS A CA 1
ATOM 4978 C C . LYS A 1 617 ? -15.226 11.871 45.216 1.00 84.62 617 LYS A C 1
ATOM 4980 O O . LYS A 1 617 ? -15.937 12.182 44.262 1.00 84.62 617 LYS A O 1
ATOM 4985 N N . ALA A 1 618 ? -13.897 11.907 45.177 1.00 84.19 618 ALA A N 1
ATOM 4986 C CA . ALA A 1 618 ? -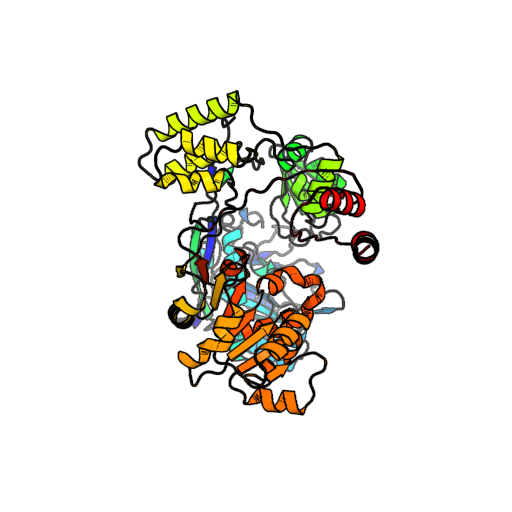13.123 12.219 43.981 1.00 84.19 618 ALA A CA 1
ATOM 4987 C C . ALA A 1 618 ? -12.309 11.003 43.529 1.00 84.19 618 ALA A C 1
ATOM 4989 O O . ALA A 1 618 ? -11.760 10.272 44.352 1.00 84.19 618 ALA A O 1
ATOM 4990 N N . LEU A 1 619 ? -12.204 10.820 42.213 1.00 85.31 619 LEU A N 1
ATOM 4991 C CA . LEU A 1 619 ? -11.200 9.954 41.603 1.00 85.31 619 LEU A CA 1
ATOM 4992 C C . LEU A 1 619 ? -10.124 10.852 40.997 1.00 85.31 619 LEU A C 1
ATOM 4994 O O . LEU A 1 619 ? -10.410 11.627 40.086 1.00 85.31 619 LEU A O 1
ATOM 4998 N N . ILE A 1 620 ? -8.897 10.746 41.503 1.00 85.19 620 ILE A N 1
ATOM 4999 C CA . ILE A 1 620 ? -7.769 11.560 41.049 1.00 85.19 620 ILE A CA 1
ATOM 5000 C C . ILE A 1 620 ? -6.765 10.656 40.354 1.00 85.19 620 ILE A C 1
ATOM 5002 O O . ILE A 1 620 ? -6.304 9.667 40.918 1.00 85.19 620 ILE A O 1
ATOM 5006 N N . ARG A 1 621 ? -6.411 11.027 39.125 1.00 84.75 621 ARG A N 1
ATOM 5007 C CA . ARG A 1 621 ? -5.319 10.413 38.378 1.00 84.75 621 ARG A CA 1
ATOM 5008 C C . ARG A 1 621 ? -4.158 11.398 38.313 1.00 84.75 621 ARG A C 1
ATOM 5010 O O . ARG A 1 621 ? -4.272 12.438 37.673 1.00 84.75 621 ARG A O 1
ATOM 5017 N N . LEU A 1 622 ? -3.044 11.035 38.936 1.00 84.31 622 LEU A N 1
ATOM 5018 C CA . LEU A 1 622 ? -1.752 11.696 38.777 1.00 84.31 622 LEU A CA 1
ATOM 5019 C C . LEU A 1 622 ? -0.792 10.711 38.109 1.00 84.31 622 LEU A C 1
ATOM 5021 O O . LEU A 1 622 ? -0.854 9.513 38.371 1.00 84.31 622 LEU A O 1
ATOM 5025 N N . ASN A 1 623 ? 0.092 11.210 37.249 1.00 80.50 623 ASN A N 1
ATOM 5026 C CA . ASN A 1 623 ? 1.103 10.378 36.589 1.00 80.50 623 ASN A CA 1
ATOM 5027 C C . ASN A 1 623 ? 2.419 10.295 37.396 1.00 80.50 623 ASN A C 1
ATOM 5029 O O . ASN A 1 623 ? 3.412 9.796 36.879 1.00 80.50 623 ASN A O 1
ATOM 5033 N N . ASP A 1 624 ? 2.436 10.782 38.643 1.00 80.00 624 ASP A N 1
ATOM 5034 C CA . ASP A 1 624 ? 3.594 10.766 39.546 1.00 80.00 624 ASP A CA 1
ATOM 5035 C C . ASP A 1 624 ? 3.267 9.998 40.837 1.00 80.00 624 ASP A C 1
ATOM 5037 O O . ASP A 1 624 ? 2.408 10.410 41.619 1.00 80.00 624 ASP A O 1
ATOM 5041 N N . ILE A 1 625 ? 3.970 8.884 41.062 1.00 80.62 625 ILE A N 1
ATOM 5042 C CA . ILE A 1 625 ? 3.791 8.015 42.234 1.00 80.62 625 ILE A CA 1
ATOM 5043 C C . ILE A 1 625 ? 4.168 8.750 43.525 1.00 80.62 625 ILE A C 1
ATOM 5045 O O . ILE A 1 625 ? 3.443 8.643 44.513 1.00 80.62 625 ILE A O 1
ATOM 5049 N N . LYS A 1 626 ? 5.260 9.530 43.526 1.00 82.69 626 LYS A N 1
ATOM 5050 C CA . LYS A 1 626 ? 5.676 10.282 44.722 1.00 82.69 626 LYS A CA 1
ATOM 5051 C C . LYS A 1 626 ? 4.620 11.321 45.082 1.00 82.69 626 LYS A C 1
ATOM 5053 O O . LYS A 1 626 ? 4.213 11.401 46.238 1.00 82.69 626 LYS A O 1
ATOM 5058 N N . GLY A 1 627 ? 4.119 12.047 44.083 1.00 81.00 627 GLY A N 1
ATOM 5059 C CA . GLY A 1 627 ? 3.004 12.976 44.225 1.00 81.00 627 GLY A CA 1
ATOM 5060 C C . GLY A 1 627 ? 1.748 12.322 44.803 1.00 81.00 627 GLY A C 1
ATOM 5061 O O . GLY A 1 627 ? 1.140 12.902 45.697 1.00 81.00 627 GLY A O 1
ATOM 5062 N N . ILE A 1 628 ? 1.382 11.107 44.371 1.00 84.44 628 ILE A N 1
ATOM 5063 C CA . ILE A 1 628 ? 0.241 10.359 44.937 1.00 84.44 628 ILE A CA 1
ATOM 5064 C C . ILE A 1 628 ? 0.459 10.031 46.418 1.00 84.44 628 ILE A C 1
ATOM 5066 O O . ILE A 1 628 ? -0.448 10.242 47.222 1.00 84.44 628 ILE A O 1
ATOM 5070 N N . GLU A 1 629 ? 1.634 9.529 46.797 1.00 85.31 629 GLU A N 1
ATOM 5071 C CA . GLU A 1 629 ? 1.925 9.164 48.192 1.00 85.31 629 GLU A CA 1
ATOM 5072 C C . GLU A 1 629 ? 1.967 10.390 49.119 1.00 85.31 629 GLU A C 1
ATOM 5074 O O . GLU A 1 629 ? 1.451 10.361 50.241 1.00 85.31 629 GLU A O 1
ATOM 5079 N N . ILE A 1 630 ? 2.493 11.516 48.631 1.00 81.94 630 ILE A N 1
ATOM 5080 C CA . ILE A 1 630 ? 2.453 12.799 49.344 1.00 81.94 630 ILE A CA 1
ATOM 5081 C C . ILE A 1 630 ? 1.010 13.316 49.460 1.00 81.94 630 ILE A C 1
ATOM 5083 O O . ILE A 1 630 ? 0.618 13.846 50.500 1.00 81.94 630 ILE A O 1
ATOM 5087 N N . LEU A 1 631 ? 0.191 13.155 48.417 1.00 84.00 631 LEU A N 1
ATOM 5088 C CA . LEU A 1 631 ? -1.213 13.575 48.435 1.00 84.00 631 LEU A CA 1
ATOM 5089 C C . LEU A 1 631 ? -2.019 12.741 49.442 1.00 84.00 631 LEU A C 1
ATOM 5091 O O . LEU A 1 631 ? -2.817 13.297 50.190 1.00 84.00 631 LEU A O 1
ATOM 5095 N N . LYS A 1 632 ? -1.771 11.423 49.514 1.00 82.94 632 LYS A N 1
ATOM 5096 C CA . LYS A 1 632 ? -2.372 10.535 50.523 1.00 82.94 632 LYS A CA 1
ATOM 5097 C C . LYS A 1 632 ? -1.998 10.957 51.941 1.00 82.94 632 LYS A C 1
ATOM 5099 O O . LYS A 1 632 ? -2.882 11.076 52.782 1.00 82.94 632 LYS A O 1
ATOM 5104 N N . SER A 1 633 ? -0.713 11.193 52.205 1.00 79.38 633 SER A N 1
ATOM 5105 C CA . SER A 1 633 ? -0.236 11.522 53.555 1.00 79.38 633 SER A CA 1
ATOM 5106 C C . SER A 1 633 ? -0.700 12.898 54.047 1.00 79.38 633 SER A C 1
ATOM 5108 O O . SER A 1 633 ? -0.980 13.046 55.234 1.00 79.38 633 SER A O 1
ATOM 5110 N N . ASN A 1 634 ? -0.846 13.880 53.150 1.00 71.69 634 ASN A N 1
ATOM 5111 C CA . ASN A 1 634 ? -1.326 15.224 53.492 1.00 71.69 634 ASN A CA 1
ATOM 5112 C C . ASN A 1 634 ? -2.855 15.362 53.570 1.00 71.69 634 ASN A C 1
ATOM 5114 O O . ASN A 1 634 ? -3.324 16.327 54.161 1.00 71.69 634 ASN A O 1
ATOM 5118 N N . TRP A 1 635 ? -3.623 14.455 52.957 1.00 67.88 635 TRP A N 1
ATOM 5119 C CA . TRP A 1 635 ? -5.094 14.518 52.936 1.00 67.88 635 TRP A CA 1
ATOM 5120 C C . TRP A 1 635 ? -5.775 13.549 53.915 1.00 67.88 635 TRP A C 1
ATOM 5122 O O . TRP A 1 635 ? -6.930 13.749 54.272 1.00 67.88 635 TRP A O 1
ATOM 5132 N N . LEU A 1 636 ? -5.091 12.478 54.340 1.00 57.34 636 LEU A N 1
ATOM 5133 C CA . LEU A 1 636 ? -5.589 11.550 55.371 1.00 57.34 636 LEU A CA 1
ATOM 5134 C C . LEU A 1 636 ? -5.348 12.047 56.814 1.00 57.34 636 LEU A C 1
ATOM 5136 O O . LEU A 1 636 ? -5.676 11.330 57.758 1.00 57.34 636 LEU A O 1
ATOM 5140 N N . ARG A 1 637 ? -4.776 13.245 56.980 1.00 46.34 637 ARG A N 1
ATOM 5141 C CA . ARG A 1 637 ? -4.800 14.028 58.223 1.00 46.34 637 ARG A CA 1
ATOM 5142 C C . ARG A 1 637 ? -5.894 15.074 58.117 1.00 46.34 637 ARG A C 1
ATOM 5144 O O . ARG A 1 637 ? -6.562 15.295 59.148 1.00 46.34 637 ARG A O 1
#

Foldseek 3Di:
DLVAFDWDFDKDKDWDDKDKDWDPFFDDQQDFFKWKDQAPVDPPPIDGGTNVVVLVCQAPDDCVVVACNSRIKMKGADAPPDQDLQRRPWGHQKFKWKFDQDDDPVDGFPVVLVPVVLQVLLQVVCLQAFQWKAAAQVRSMIMGMGGEHVRRPDGSVCQVVQLVNLVVNLQVVQVVSCVVPVDHGHDIDSQRSTRIHIDGHHHGPDRIDGDRIHMYIDIDMDIGTDADPVRATDIDGPLNAAAAQDLLNVVLVVDALVVLVVVLVKDFDDDDPQKTFIDHPQAPDSGQFIARRVSSKTQGPGVSLPPDGIDGSLRSNCVRPVVVPVVVSVVVSVVVVRDGDADDPVLLVVLLVQLQVLCPPDPDLVVNLSSLLSSLRNRLSPDLVRLVVSCVVRVPDPVNSVSSCVNSVRDDPDDDAPAEDADDAAPLVCVLVVVVVLVVQLFAEEADAPRRCPVVSCLPCVCVNVVPFAEEEEEADPVVLVVCCVVVPPSEQEEDPPDDPVSLVCNQPDRYYYYYLQVVLVSLVPHDGQEYEYEQCVCLVVVCVPCVPSSVSCVVSSVPHRYYYYHNDDDPVSVVVRYGYYYYYHPDDDDDDDDDDDDPDDLLVVVLVVVVVDPDDDDDDDPDPVSVVVSCVVVVD

Radius of gyration: 32.94 Å; chains: 1; bounding box: 69×65×96 Å

Secondary structure (DSSP, 8-state):
--TT--EEE-EEEEEEEEEEEE-SSPPP--SEEEEEES-TT--TT-EEEEHHHHHHHHHH--GGGTGGGG--EEEESEE-SS-SGGGEEE--SEEEEEE--EEETTEEESGGGGSHHHHHHHHHHHHHHSSEEEE-TTSS-EEEEEE-GGGGG--GGGHHHHHHHHHHHHHHHHHHHHHHH-PPPPPP-GGGGSSS-EEE----SS-----SS-EEEEEEEEEEE-B-TTSPBPEEETT-PPPTT-HHHHHHHHS-HHHHHHHTT-EEEEEETTEEEEE-TT--SS-SEEEETTTTEEEE--TTT-S-SEE-HHHHHHHHHSTT-HHHHHHHHHHTT--PPPPPHHHHHHHHHHHHHHHTT--SHHHHHHHHHHHHGGGTTS-HHHHHHHHHHH-SSGGGHHHHHHHTT----PPPPSEEEEESS-GGGGHHHHHHHHHHHSEEEEE--TTS-HHHHHHHHHHHH-TT--EEEEES-HHHHHHHHHHHGGGSEEE-TT--HHHHHHHHH-SEEEEEHHHHHHHHHH---SEEEETTTTHHHHTTTTSHHHHHHHHHHHHSS-EEEEESS--THHHHTTPEEEEEEESS--PPPP------S-HHHHHHHHHHT-SS------S-HHHHHHHHHHH--

Organism: NCBI:txid2058658

pLDDT: mean 89.7, std 8.04, range [46.34, 98.06]